Protein AF-A0A2I0N344-F1 (afdb_monomer)

Secondary structure (DSSP, 8-state):
------EETTEE----HHHHHHHHHHHHHHHHTS-------EEEEETTTSHHHHHHHHIIIIIS--EEEEEE--PPPBTTBPPPHHHHHHHHHHHHHTTSSS-EEEEES-TTSHHHHHHHHHHHHHH-SS-EEEEEE----SEEEETTEEEE----BSSS-EEEEEE-TTT-BEEEEEEPPPPHHHHHHHHHHHSSHHHHHHHHHHHHTT-EEEEEEEEEEE----HHHHTTTTTBHHHHHHHHHHHHHHHHHHTTSSEEEEEE------TTGGGSTTHHHHHHHHHHHHHHTT----HHHHHHHHHHHHHH---TT-SEEE--GGGSHHHHHHHHHHHHT--TTSBPPTTT--HHHHHHHHHHTTT-S-SSS-SSS---SSS--

Foldseek 3Di:
DQDDFDDDQLDTQAFDLVLLLVVLVVLLVVLLVFDEDADEAEEEFEACQFFLNVLLQSNQCRNHVYAYEYEHAWAPADPPGFIFSSVSNVVSVVVVSVVGPHHYYYHHDDLLDPVSLVVSLVCLVPGPPAFHQEYEAEDDDQWHDDPNDIQGADFAAADAKDWAWFARLPQLAIAIDIGGADDPSNLVSNLVRQACPSVLVSLVSCVVSVRYDVQREYEYEDACDAPRQCRRDLNGSNVSSLVRNLVSQVVCVVVVSHRYAYEYFEDDQDSNQSPGGPSLVLVQQLVVVCVVVVHDRGSNVLSSVVVCCVPPNPDPRHRYHYSHPCPPPVNNVSSVVLRVVRDHRDRRDVVRGDSVVSVLSNSSSRSPNDPPDDSRDDADSNDRD

Structure (mmCIF, N/CA/C/O backbone):
data_AF-A0A2I0N344-F1
#
_entry.id   AF-A0A2I0N344-F1
#
loop_
_atom_site.group_PDB
_atom_site.id
_atom_site.type_symbol
_atom_site.label_atom_id
_atom_site.label_alt_id
_atom_site.label_comp_id
_atom_site.label_asym_id
_atom_site.label_entity_id
_atom_site.label_seq_id
_atom_site.pdbx_PDB_ins_code
_atom_site.Cartn_x
_atom_site.Cartn_y
_atom_site.Cartn_z
_atom_site.occupancy
_atom_site.B_iso_or_equiv
_atom_site.auth_seq_id
_atom_site.auth_comp_id
_atom_site.auth_asym_id
_atom_site.auth_atom_id
_atom_site.pdbx_PDB_model_num
ATOM 1 N N . MET A 1 1 ? -1.947 -29.898 2.082 1.00 91.12 1 MET A N 1
ATOM 2 C CA . MET A 1 1 ? -1.353 -29.987 0.727 1.00 91.12 1 MET A CA 1
ATOM 3 C C . MET A 1 1 ? 0.014 -29.324 0.740 1.00 91.12 1 MET A C 1
ATOM 5 O O . MET A 1 1 ? 0.191 -28.386 1.502 1.00 91.12 1 MET A O 1
ATOM 9 N N . VAL A 1 2 ? 0.956 -29.777 -0.088 1.00 94.62 2 VAL A N 1
ATOM 10 C CA . VAL A 1 2 ? 2.240 -29.078 -0.274 1.00 94.62 2 VAL A CA 1
ATOM 11 C C . VAL A 1 2 ? 2.014 -27.894 -1.214 1.00 94.62 2 VAL A C 1
ATOM 13 O O . VAL A 1 2 ? 1.456 -28.065 -2.302 1.00 94.62 2 VAL A O 1
ATOM 16 N N . ILE A 1 3 ? 2.395 -26.687 -0.795 1.00 94.81 3 ILE A N 1
ATOM 17 C CA . ILE A 1 3 ? 2.158 -25.451 -1.548 1.00 94.81 3 ILE A CA 1
ATOM 18 C C . ILE A 1 3 ? 3.511 -24.889 -1.992 1.00 94.81 3 ILE A C 1
ATOM 20 O O . ILE A 1 3 ? 4.275 -24.388 -1.179 1.00 94.81 3 ILE A O 1
ATOM 24 N N . LYS A 1 4 ? 3.793 -24.923 -3.299 1.00 93.69 4 LYS A N 1
ATOM 25 C CA . LYS A 1 4 ? 5.022 -24.362 -3.898 1.00 93.69 4 LYS A CA 1
ATOM 26 C C . LYS A 1 4 ? 4.714 -23.092 -4.689 1.00 93.69 4 LYS A C 1
ATOM 28 O O . LYS A 1 4 ? 3.609 -23.002 -5.227 1.00 93.69 4 LYS A O 1
ATOM 33 N N . PRO A 1 5 ? 5.640 -22.126 -4.807 1.00 92.44 5 PRO A N 1
ATOM 34 C CA . PRO A 1 5 ? 5.385 -20.890 -5.540 1.00 92.44 5 PRO A CA 1
ATOM 35 C C . PRO A 1 5 ? 5.011 -21.181 -6.995 1.00 92.44 5 PRO A C 1
ATOM 37 O O . PRO A 1 5 ? 5.713 -21.899 -7.705 1.00 92.44 5 PRO A O 1
ATOM 40 N N . LYS A 1 6 ? 3.897 -20.608 -7.453 1.00 90.38 6 LYS A N 1
ATOM 41 C CA . LYS A 1 6 ? 3.406 -20.741 -8.824 1.00 90.38 6 LYS A CA 1
ATOM 42 C C . LYS A 1 6 ? 3.351 -19.370 -9.476 1.00 90.38 6 LYS A C 1
ATOM 44 O O . LYS A 1 6 ? 2.558 -18.510 -9.090 1.00 90.38 6 LYS A O 1
ATOM 49 N N . ARG A 1 7 ? 4.189 -19.182 -10.493 1.00 83.00 7 ARG A N 1
ATOM 50 C CA . ARG A 1 7 ? 4.342 -17.911 -11.203 1.00 83.00 7 ARG A CA 1
ATOM 51 C C . ARG A 1 7 ? 3.705 -17.937 -12.580 1.00 83.00 7 ARG A C 1
ATOM 53 O O . ARG A 1 7 ? 3.675 -18.962 -13.256 1.00 83.00 7 ARG A O 1
ATOM 60 N N . LYS A 1 8 ? 3.228 -16.773 -13.005 1.00 76.31 8 LYS A N 1
ATOM 61 C CA . LYS A 1 8 ? 2.825 -16.484 -14.378 1.00 76.31 8 LYS A CA 1
ATOM 62 C C . LYS A 1 8 ? 3.302 -15.075 -14.720 1.00 76.31 8 LYS A C 1
ATOM 64 O O . LYS A 1 8 ? 2.640 -14.104 -14.359 1.00 76.31 8 LYS A O 1
ATOM 69 N N . LYS A 1 9 ? 4.436 -14.964 -15.422 1.00 73.44 9 LYS A N 1
ATOM 70 C CA . LYS A 1 9 ? 5.142 -13.683 -15.626 1.00 73.44 9 LYS A CA 1
ATOM 71 C C . LYS A 1 9 ? 5.424 -13.019 -14.262 1.00 73.44 9 LY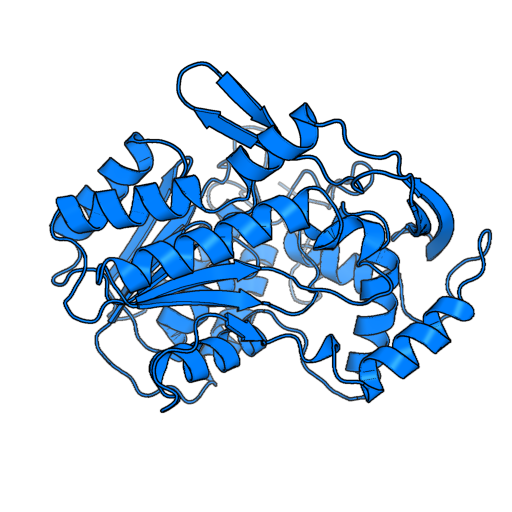S A C 1
ATOM 73 O O . LYS A 1 9 ? 5.821 -13.710 -13.330 1.00 73.44 9 LYS A O 1
ATOM 78 N N . PHE A 1 10 ? 5.121 -11.731 -14.113 1.00 67.88 10 PHE A N 1
ATOM 79 C CA . PHE A 1 10 ? 5.283 -10.947 -12.881 1.00 67.88 10 PHE A CA 1
ATOM 80 C C . PHE A 1 10 ? 4.218 -11.214 -11.796 1.00 67.88 10 PHE A C 1
ATOM 82 O O . PHE A 1 10 ? 4.110 -10.457 -10.838 1.00 67.88 10 PHE A O 1
ATOM 89 N N . LEU A 1 11 ? 3.393 -12.260 -11.935 1.00 78.31 11 LEU A N 1
ATOM 90 C CA . LEU A 1 11 ? 2.335 -12.594 -10.977 1.00 78.31 11 LEU A CA 1
ATOM 91 C C . LEU A 1 11 ? 2.647 -13.908 -10.260 1.00 78.31 11 LEU A C 1
ATOM 93 O O . LEU A 1 11 ? 2.857 -14.936 -10.905 1.00 78.31 11 LEU A O 1
ATOM 97 N N . CYS A 1 12 ? 2.591 -13.898 -8.930 1.00 84.38 12 CYS A N 1
ATOM 98 C CA . CYS A 1 12 ? 2.455 -15.118 -8.140 1.00 84.38 12 CYS A CA 1
ATOM 99 C C . CYS A 1 12 ? 0.961 -15.384 -7.932 1.00 84.38 12 CYS A C 1
ATOM 101 O O . CYS A 1 12 ? 0.229 -14.503 -7.485 1.00 84.38 12 CYS A O 1
ATOM 103 N N . ILE A 1 13 ? 0.491 -16.572 -8.312 1.00 86.94 13 ILE A N 1
ATOM 104 C CA . ILE A 1 13 ? -0.948 -16.895 -8.333 1.00 86.94 13 ILE A CA 1
ATOM 105 C C . ILE A 1 13 ? -1.402 -17.738 -7.139 1.00 86.94 13 ILE A C 1
ATOM 107 O O . ILE A 1 13 ? -2.554 -18.164 -7.090 1.00 86.94 13 ILE A O 1
ATOM 111 N N . ASN A 1 14 ? -0.501 -18.006 -6.200 1.00 92.44 14 ASN A N 1
ATOM 112 C CA . ASN A 1 14 ? -0.774 -18.712 -4.959 1.00 92.44 14 ASN A CA 1
ATOM 113 C C . ASN A 1 14 ? 0.062 -18.128 -3.810 1.00 92.44 14 ASN A C 1
ATOM 115 O O . ASN A 1 14 ? 0.984 -17.346 -4.044 1.00 92.44 14 ASN A O 1
ATOM 119 N N . SER A 1 15 ? -0.284 -18.488 -2.575 1.00 96.25 15 SER A N 1
ATOM 120 C CA . SER A 1 15 ? 0.393 -18.023 -1.365 1.00 96.25 15 SER A CA 1
ATOM 121 C C . SER A 1 15 ? 0.512 -19.134 -0.318 1.00 96.25 15 SER A C 1
ATOM 123 O O . SER A 1 15 ? -0.273 -20.085 -0.332 1.00 96.25 15 SER A O 1
ATOM 125 N N . HIS A 1 16 ? 1.516 -19.033 0.555 1.00 97.50 16 HIS A N 1
ATOM 126 C CA . HIS A 1 16 ? 1.795 -19.990 1.622 1.00 97.50 16 HIS A CA 1
ATOM 127 C C . HIS A 1 16 ? 1.327 -19.447 2.980 1.00 97.50 16 HIS A C 1
ATOM 129 O O . HIS A 1 16 ? 1.876 -18.442 3.447 1.00 97.50 16 HIS A O 1
ATOM 135 N N . PRO A 1 17 ? 0.374 -20.104 3.665 1.00 97.50 17 PRO A N 1
ATOM 136 C CA . PRO A 1 17 ? -0.216 -19.560 4.883 1.00 97.50 17 PRO A CA 1
ATOM 137 C C . PRO A 1 17 ? 0.800 -19.387 6.017 1.00 97.50 17 PRO A C 1
ATOM 139 O O . PRO A 1 17 ? 0.861 -18.312 6.609 1.00 97.50 17 PRO A O 1
ATOM 142 N N . LEU A 1 18 ? 1.644 -20.393 6.281 1.00 97.81 18 LEU A N 1
ATOM 143 C CA . LEU A 1 18 ? 2.640 -20.322 7.362 1.00 97.81 18 LEU A CA 1
ATOM 144 C C . LEU A 1 18 ? 3.686 -19.231 7.114 1.00 97.81 18 LEU A C 1
ATOM 146 O O . LEU A 1 18 ? 4.143 -18.576 8.045 1.00 97.81 18 LEU A O 1
ATOM 150 N N . GLY A 1 19 ? 4.031 -18.981 5.849 1.00 98.12 19 GLY A N 1
ATOM 151 C CA . GLY A 1 19 ? 4.996 -17.939 5.520 1.00 98.12 19 GLY A CA 1
ATOM 152 C C . GLY A 1 19 ? 4.398 -16.540 5.593 1.00 98.12 19 GLY A C 1
ATOM 153 O O . GLY A 1 19 ? 5.064 -15.621 6.061 1.00 98.12 19 GLY A O 1
ATOM 154 N N . CYS A 1 20 ? 3.129 -16.380 5.205 1.00 98.31 20 CYS A N 1
ATOM 155 C CA . CYS A 1 20 ? 2.367 -15.162 5.476 1.00 98.31 20 CYS A CA 1
ATOM 156 C C . CYS A 1 20 ? 2.297 -14.876 6.984 1.00 98.31 20 CYS A C 1
ATOM 158 O O . CYS A 1 20 ? 2.570 -13.752 7.400 1.00 98.31 20 CYS A O 1
ATOM 160 N N . ALA A 1 21 ? 2.015 -15.891 7.807 1.00 98.31 21 ALA A N 1
ATOM 161 C CA . ALA A 1 21 ? 2.004 -15.749 9.261 1.00 98.31 21 ALA A CA 1
ATOM 162 C C . ALA A 1 21 ? 3.374 -15.338 9.820 1.00 98.31 21 ALA A C 1
ATOM 164 O O . ALA A 1 21 ? 3.459 -14.395 10.605 1.00 98.31 21 ALA A O 1
ATOM 165 N N . ALA A 1 22 ? 4.456 -15.965 9.355 1.00 98.25 22 ALA A N 1
ATOM 166 C CA . ALA A 1 22 ? 5.812 -15.614 9.767 1.00 98.25 22 ALA A CA 1
ATOM 167 C C . ALA A 1 22 ? 6.212 -14.179 9.356 1.00 98.25 22 ALA A C 1
ATOM 169 O O . ALA A 1 22 ? 6.869 -13.477 10.124 1.00 98.25 22 ALA A O 1
ATOM 170 N N . ASN A 1 23 ? 5.774 -13.694 8.186 1.00 98.00 23 ASN A N 1
ATOM 171 C CA . ASN A 1 23 ? 5.963 -12.289 7.799 1.00 98.00 23 ASN A CA 1
ATOM 172 C C . ASN A 1 23 ? 5.226 -11.325 8.736 1.00 98.00 23 ASN A C 1
ATOM 174 O O . ASN A 1 23 ? 5.804 -10.334 9.176 1.00 98.00 23 ASN A O 1
ATOM 178 N N . VAL A 1 24 ? 3.962 -11.620 9.056 1.00 98.38 24 VAL A N 1
ATOM 179 C CA . VAL A 1 24 ? 3.171 -10.814 9.997 1.00 98.38 24 VAL A CA 1
ATOM 180 C C . VAL A 1 24 ? 3.846 -10.787 11.368 1.00 98.38 24 VAL A C 1
ATOM 182 O O . VAL A 1 24 ? 3.987 -9.719 11.958 1.00 98.38 24 VAL A O 1
ATOM 185 N N . GLN A 1 25 ? 4.326 -11.933 11.852 1.00 98.25 25 GLN A N 1
ATOM 186 C CA . GLN A 1 25 ? 5.005 -12.032 13.143 1.00 98.25 25 GLN A CA 1
ATOM 187 C C . GLN A 1 25 ? 6.297 -11.204 13.204 1.00 98.25 25 GLN A C 1
ATOM 189 O O . GLN A 1 25 ? 6.611 -10.593 14.230 1.00 98.25 25 GLN A O 1
ATOM 194 N N . GLU A 1 26 ? 7.047 -11.155 12.108 1.00 97.44 26 GLU A N 1
ATOM 195 C CA . GLU A 1 26 ? 8.238 -10.319 11.991 1.00 97.44 26 GLU A CA 1
ATOM 196 C C . GLU A 1 26 ? 7.896 -8.825 12.021 1.00 97.44 26 GLU A C 1
ATOM 198 O O . GLU A 1 26 ? 8.538 -8.067 12.752 1.00 97.44 26 GLU A O 1
ATOM 203 N N . GLU A 1 27 ? 6.859 -8.398 11.294 1.00 97.56 27 GLU A N 1
ATOM 204 C CA . GLU A 1 27 ? 6.380 -7.013 11.341 1.00 97.56 27 GLU A CA 1
ATOM 205 C C . GLU A 1 27 ? 5.877 -6.626 12.740 1.00 97.56 27 GLU A C 1
ATOM 207 O O . GLU A 1 27 ? 6.199 -5.542 13.225 1.00 97.56 27 GLU A O 1
ATOM 212 N N . ILE A 1 28 ? 5.155 -7.521 13.426 1.00 98.06 28 ILE A N 1
ATOM 213 C CA . ILE A 1 28 ? 4.696 -7.315 14.809 1.00 98.06 28 ILE A CA 1
ATOM 214 C C . ILE A 1 28 ? 5.882 -7.163 15.760 1.00 98.06 28 ILE A C 1
ATOM 216 O O . ILE A 1 28 ? 5.888 -6.254 16.589 1.00 98.06 28 ILE A O 1
ATOM 220 N N . THR A 1 29 ? 6.889 -8.033 15.644 1.00 97.12 29 THR A N 1
ATOM 221 C CA . THR A 1 29 ? 8.108 -7.960 16.464 1.00 97.12 29 THR A CA 1
ATOM 222 C C . THR A 1 29 ? 8.787 -6.600 16.307 1.00 97.12 29 THR A C 1
ATOM 224 O O . THR A 1 29 ? 9.133 -5.974 17.307 1.00 97.12 29 THR A O 1
ATOM 227 N N . ARG A 1 30 ? 8.912 -6.104 15.069 1.00 95.56 30 ARG A N 1
ATOM 228 C CA . ARG A 1 30 ? 9.459 -4.765 14.805 1.00 95.56 30 ARG A CA 1
ATOM 229 C C . ARG A 1 30 ? 8.578 -3.663 15.379 1.00 95.56 30 ARG A C 1
ATOM 231 O O . ARG A 1 30 ? 9.093 -2.768 16.035 1.00 95.56 30 ARG A O 1
ATOM 238 N N . ALA A 1 31 ? 7.264 -3.743 15.180 1.00 95.38 31 ALA A N 1
ATOM 239 C CA . ALA A 1 31 ? 6.338 -2.716 15.640 1.00 95.38 31 ALA A CA 1
ATOM 240 C C . ALA A 1 31 ? 6.324 -2.559 17.168 1.00 95.38 31 ALA A C 1
ATOM 242 O O . ALA A 1 31 ? 6.280 -1.435 17.658 1.00 95.38 31 ALA A O 1
ATOM 243 N N . LYS A 1 32 ? 6.429 -3.664 17.918 1.00 94.31 32 LYS A N 1
ATOM 244 C CA . LYS A 1 32 ? 6.515 -3.649 19.391 1.00 94.31 32 LYS A CA 1
ATOM 245 C C . LYS A 1 32 ? 7.783 -2.979 19.926 1.00 94.31 32 LYS A C 1
ATOM 247 O O . LYS A 1 32 ? 7.793 -2.543 21.071 1.00 94.31 32 LYS A O 1
ATOM 252 N N . ALA A 1 33 ? 8.849 -2.926 19.129 1.00 91.69 33 ALA A N 1
ATOM 253 C CA . ALA A 1 33 ? 10.104 -2.289 19.517 1.00 91.69 33 ALA A CA 1
ATOM 254 C C . ALA A 1 33 ? 10.092 -0.760 19.317 1.00 91.69 33 ALA A C 1
ATOM 256 O O . ALA A 1 33 ? 11.047 -0.089 19.706 1.00 91.69 33 ALA A O 1
ATOM 257 N N . LEU A 1 34 ? 9.043 -0.203 18.701 1.00 86.25 34 LEU A N 1
ATOM 258 C CA . LEU A 1 34 ? 8.954 1.223 18.392 1.00 86.25 34 LEU A CA 1
ATOM 259 C C . LEU A 1 34 ? 8.465 2.035 19.605 1.00 86.25 34 LEU A C 1
ATOM 261 O O . LEU A 1 34 ? 7.483 1.650 20.244 1.00 86.25 34 LEU A O 1
ATOM 265 N N . PRO A 1 35 ? 9.085 3.190 19.903 1.00 83.12 35 PRO A N 1
ATOM 266 C CA . PRO A 1 35 ? 8.704 4.021 21.038 1.00 83.12 35 PRO A CA 1
ATOM 267 C C . PRO A 1 35 ? 7.509 4.921 20.689 1.00 83.12 35 PRO A C 1
ATOM 269 O O . PRO A 1 35 ? 7.682 6.076 20.311 1.00 83.12 35 PRO A O 1
ATOM 272 N N . PHE A 1 36 ? 6.283 4.415 20.840 1.00 86.31 36 PHE A N 1
ATOM 273 C CA . PHE A 1 36 ? 5.077 5.243 20.737 1.00 86.31 36 PHE A CA 1
ATOM 274 C C . PHE A 1 36 ? 4.442 5.512 22.102 1.00 86.31 36 PHE A C 1
ATOM 276 O O . PHE A 1 36 ? 4.288 4.582 22.904 1.00 86.31 36 PHE A O 1
ATOM 283 N N . PRO A 1 37 ? 3.988 6.752 22.366 1.00 81.06 37 PRO A N 1
ATOM 284 C CA . PRO A 1 37 ? 3.170 7.010 23.534 1.00 81.06 37 PRO A CA 1
ATOM 285 C C . PRO A 1 37 ? 1.816 6.320 23.350 1.00 81.06 37 PRO A C 1
ATOM 287 O O . PRO A 1 37 ? 1.107 6.537 22.361 1.00 81.06 37 PRO A O 1
ATOM 290 N N . GLN A 1 38 ? 1.474 5.477 24.320 1.00 79.31 38 GLN A N 1
ATOM 291 C CA . GLN A 1 38 ? 0.222 4.733 24.327 1.00 79.31 38 GLN A CA 1
ATOM 292 C C . GLN A 1 38 ? -0.940 5.691 24.575 1.00 79.31 38 GLN A C 1
ATOM 294 O O . GLN A 1 38 ? -0.919 6.480 25.521 1.00 79.31 38 GLN A O 1
ATOM 299 N N . ARG A 1 39 ? -1.970 5.618 23.733 1.00 79.38 39 ARG A N 1
ATOM 300 C CA . ARG A 1 39 ? -3.194 6.406 23.901 1.00 79.38 39 ARG A CA 1
ATOM 301 C C . ARG A 1 39 ? -4.399 5.667 23.329 1.00 79.38 39 ARG A C 1
ATOM 303 O O . ARG A 1 39 ? -4.257 4.966 22.328 1.00 79.38 39 ARG A O 1
ATOM 310 N N . PRO A 1 40 ? -5.590 5.844 23.926 1.00 85.38 40 PRO A N 1
ATOM 311 C CA . PRO A 1 40 ? -6.800 5.211 23.430 1.00 85.38 40 PRO A CA 1
ATOM 312 C C . PRO A 1 40 ? -7.183 5.840 22.087 1.00 85.38 40 PRO A C 1
ATOM 314 O O . PRO A 1 40 ? -7.708 6.954 22.046 1.00 85.38 40 PRO A O 1
ATOM 317 N N . LEU A 1 41 ? -6.902 5.117 21.006 1.00 94.19 41 LEU A N 1
ATOM 318 C CA . LEU A 1 41 ? -7.259 5.480 19.639 1.00 94.19 41 LEU A CA 1
ATOM 319 C C . LEU A 1 41 ? -8.079 4.370 18.994 1.00 94.19 41 LEU A C 1
ATOM 321 O O . LEU A 1 41 ? -7.806 3.190 19.215 1.00 94.19 41 LEU A O 1
ATOM 325 N N . THR A 1 42 ? -9.000 4.752 18.121 1.00 97.62 42 THR A N 1
ATOM 326 C CA . THR A 1 42 ? -9.607 3.861 17.132 1.00 97.62 42 THR A CA 1
ATOM 327 C C . THR A 1 42 ? -9.093 4.229 15.746 1.00 97.62 42 THR A C 1
ATOM 329 O O . THR A 1 42 ? -9.331 5.336 15.255 1.00 97.62 42 THR A O 1
ATOM 332 N N . VAL A 1 43 ? -8.400 3.291 15.097 1.00 98.12 43 VAL A N 1
ATOM 333 C CA . VAL A 1 43 ? -7.860 3.460 13.743 1.00 98.12 43 VAL A CA 1
ATOM 334 C C . VAL A 1 43 ? -8.638 2.589 12.760 1.00 98.12 43 VAL A C 1
ATOM 336 O O . VAL A 1 43 ? -8.695 1.364 12.904 1.00 98.12 43 VAL A O 1
ATOM 339 N N . LEU A 1 44 ? -9.217 3.218 11.738 1.00 98.81 44 LEU A N 1
ATOM 340 C CA . LEU A 1 44 ? -9.842 2.549 10.599 1.00 98.81 44 LEU A CA 1
ATOM 341 C C . LEU A 1 44 ? -8.858 2.525 9.430 1.00 98.81 44 LEU A C 1
ATOM 343 O O . LEU A 1 44 ? -8.385 3.570 8.994 1.00 98.81 44 LEU A O 1
ATOM 347 N N . ILE A 1 45 ? -8.561 1.339 8.906 1.00 98.81 45 ILE A N 1
ATOM 348 C CA . ILE A 1 45 ? -7.632 1.156 7.789 1.00 98.81 45 ILE A CA 1
ATOM 349 C C . ILE A 1 45 ? -8.376 0.553 6.603 1.00 98.81 45 ILE A C 1
ATOM 351 O O . ILE A 1 45 ? -8.879 -0.568 6.684 1.00 98.81 45 ILE A O 1
ATOM 355 N N . LEU A 1 46 ? -8.405 1.274 5.487 1.00 98.81 46 LEU A N 1
ATOM 356 C CA . LEU A 1 46 ? -8.936 0.808 4.210 1.00 98.81 46 LEU A CA 1
ATOM 357 C C . LEU A 1 46 ? -7.780 0.271 3.361 1.00 98.81 46 LEU A C 1
ATOM 359 O O . LEU A 1 46 ? -6.822 0.994 3.099 1.00 98.81 46 LEU A O 1
ATOM 363 N N . GLY A 1 47 ? -7.847 -0.999 2.956 1.00 98.00 47 GLY A N 1
ATOM 364 C CA . GLY A 1 47 ? -6.723 -1.709 2.330 1.00 98.00 47 GLY A CA 1
ATOM 365 C C . GLY A 1 47 ? -5.780 -2.366 3.347 1.00 98.00 47 GLY A C 1
ATOM 366 O O . GLY A 1 47 ? -4.564 -2.310 3.208 1.00 98.00 47 GLY A O 1
ATOM 367 N N . ALA A 1 48 ? -6.326 -2.986 4.395 1.00 98.31 48 ALA A N 1
ATOM 368 C CA . ALA A 1 48 ? -5.569 -3.407 5.581 1.00 98.31 48 ALA A CA 1
ATOM 369 C C . ALA A 1 48 ? -4.845 -4.773 5.498 1.00 98.31 48 ALA A C 1
ATOM 371 O O . ALA A 1 48 ? -4.354 -5.254 6.519 1.00 98.31 48 ALA A O 1
ATOM 372 N N . SER A 1 49 ? -4.817 -5.443 4.341 1.00 97.69 49 SER A N 1
ATOM 373 C CA . SER A 1 49 ? -4.382 -6.852 4.236 1.00 97.69 49 SER A CA 1
ATOM 374 C C . SER A 1 49 ? -2.954 -7.072 3.726 1.00 97.69 49 SER A C 1
ATOM 376 O O . SER A 1 49 ? -2.437 -8.188 3.799 1.00 97.69 49 SER A O 1
ATOM 378 N N . SER A 1 50 ? -2.305 -6.053 3.165 1.00 96.00 50 SER A N 1
ATOM 379 C CA . SER A 1 50 ? -0.945 -6.175 2.621 1.00 96.00 50 SER A CA 1
ATOM 380 C C . SER A 1 50 ? -0.232 -4.829 2.514 1.00 96.00 50 SER A C 1
ATOM 382 O O . SER A 1 50 ? -0.883 -3.784 2.533 1.00 96.00 50 SER A O 1
ATOM 384 N N . GLY A 1 51 ? 1.092 -4.867 2.326 1.00 95.00 51 GLY A N 1
ATOM 385 C CA . GLY A 1 51 ? 1.917 -3.683 2.080 1.00 95.00 51 GLY A CA 1
ATOM 386 C C . GLY A 1 51 ? 1.729 -2.623 3.161 1.00 95.00 51 GLY A C 1
ATOM 387 O O . GLY A 1 51 ? 1.518 -2.954 4.327 1.00 95.00 51 GLY A O 1
ATOM 388 N N . TYR A 1 52 ? 1.719 -1.351 2.755 1.00 96.69 52 TYR A N 1
ATOM 389 C CA . TYR A 1 52 ? 1.581 -0.253 3.704 1.00 96.69 52 TYR A CA 1
ATOM 390 C C . TYR A 1 52 ? 0.341 -0.356 4.583 1.00 96.69 52 TYR A C 1
ATOM 392 O O . TYR A 1 52 ? 0.475 -0.138 5.772 1.00 96.69 52 TYR A O 1
ATOM 400 N N . GLY A 1 53 ? -0.829 -0.752 4.068 1.00 97.75 53 GLY A N 1
ATOM 401 C CA . GLY A 1 53 ? -2.037 -0.826 4.899 1.00 97.75 53 GLY A CA 1
ATOM 402 C C . GLY A 1 53 ? -1.975 -1.901 5.991 1.00 97.75 53 GLY A C 1
ATOM 403 O O . GLY A 1 53 ? -2.452 -1.673 7.104 1.00 97.75 53 GLY A O 1
ATOM 404 N N . LEU A 1 54 ? -1.339 -3.046 5.717 1.00 98.31 54 LEU A N 1
ATOM 405 C CA . LEU A 1 54 ? -1.072 -4.055 6.749 1.00 98.31 54 LEU A CA 1
ATOM 406 C C . LEU A 1 54 ? -0.112 -3.511 7.807 1.00 98.31 54 LEU A C 1
ATOM 408 O O . LEU A 1 54 ? -0.419 -3.581 8.997 1.00 98.31 54 LEU A O 1
ATOM 412 N N . SER A 1 55 ? 1.003 -2.915 7.382 1.00 97.88 55 SER A N 1
ATOM 413 C CA . SER A 1 55 ? 1.980 -2.343 8.308 1.00 97.88 55 SER A CA 1
ATOM 414 C C . SER A 1 55 ? 1.395 -1.182 9.117 1.00 97.88 55 SER A C 1
ATOM 416 O O . SER A 1 55 ? 1.671 -1.092 10.308 1.00 97.88 55 SER A O 1
ATOM 418 N N . SER A 1 56 ? 0.520 -0.346 8.537 1.00 98.25 56 SER A N 1
ATOM 419 C CA . SER A 1 56 ? -0.252 0.677 9.262 1.00 98.25 56 SER A CA 1
ATOM 420 C C . SER A 1 56 ? -1.036 0.052 10.396 1.00 98.25 56 SER A C 1
ATOM 422 O O . SER A 1 56 ? -0.958 0.512 11.529 1.00 98.25 56 SER A O 1
ATOM 424 N N . ARG A 1 57 ? -1.757 -1.033 10.106 1.00 98.38 57 ARG A N 1
ATOM 425 C CA . ARG A 1 57 ? -2.569 -1.718 11.102 1.00 98.38 57 ARG A CA 1
ATOM 426 C C . ARG A 1 57 ? -1.724 -2.368 12.197 1.00 98.38 57 ARG A C 1
ATOM 428 O O . ARG A 1 57 ? -2.095 -2.281 13.366 1.00 98.38 57 ARG A O 1
ATOM 435 N N . ILE A 1 58 ? -0.604 -2.991 11.832 1.00 98.44 58 ILE A N 1
ATOM 436 C CA . ILE A 1 58 ? 0.334 -3.603 12.780 1.00 98.44 58 ILE A CA 1
ATOM 437 C C . ILE A 1 58 ? 0.953 -2.535 13.689 1.00 98.44 58 ILE A C 1
ATOM 439 O O . ILE A 1 58 ? 0.927 -2.696 14.907 1.00 98.44 58 ILE A O 1
ATOM 443 N N . VAL A 1 59 ? 1.442 -1.424 13.133 1.00 97.38 59 VAL A N 1
ATOM 444 C CA . VAL A 1 59 ? 2.004 -0.311 13.915 1.00 97.38 59 VAL A CA 1
ATOM 445 C C . VAL A 1 59 ? 0.946 0.317 14.821 1.00 97.38 59 VAL A C 1
ATOM 447 O O . VAL A 1 59 ? 1.215 0.534 16.000 1.00 97.38 59 VAL A O 1
ATOM 450 N N . SER A 1 60 ? -0.274 0.543 14.325 1.00 96.56 60 SER A N 1
ATOM 451 C CA . SER A 1 60 ? -1.366 1.068 15.149 1.00 96.56 60 SER A CA 1
ATOM 452 C C . SER A 1 60 ? -1.701 0.144 16.322 1.00 96.56 60 SER A C 1
ATOM 454 O O . SER A 1 60 ? -1.807 0.621 17.446 1.00 96.56 60 SER A O 1
ATOM 456 N N . ALA A 1 61 ? -1.831 -1.166 16.100 1.00 96.75 61 ALA A N 1
ATOM 457 C CA . ALA A 1 61 ? -2.214 -2.097 17.162 1.00 96.75 61 ALA A CA 1
ATOM 458 C C . ALA A 1 61 ? -1.069 -2.409 18.140 1.00 96.75 61 ALA A C 1
ATOM 460 O O . ALA A 1 61 ? -1.260 -2.355 19.350 1.00 96.75 61 ALA A O 1
ATOM 461 N N . PHE A 1 62 ? 0.119 -2.742 17.629 1.00 96.44 62 PHE A N 1
ATOM 462 C CA . PHE A 1 62 ? 1.219 -3.273 18.442 1.00 96.44 62 PHE A CA 1
ATOM 463 C C . PHE A 1 62 ? 2.281 -2.241 18.814 1.00 96.44 62 PHE A C 1
ATOM 465 O O . PHE A 1 62 ? 2.967 -2.438 19.811 1.00 96.44 62 PHE A O 1
ATOM 472 N N . GLY A 1 63 ? 2.421 -1.170 18.032 1.00 94.25 63 GLY A N 1
ATOM 473 C CA . GLY A 1 63 ? 3.272 -0.036 18.389 1.00 94.25 63 GLY A CA 1
ATOM 474 C C . GLY A 1 63 ? 2.519 0.962 19.266 1.00 94.25 63 GLY A C 1
ATOM 475 O O . GLY A 1 63 ? 2.971 1.307 20.351 1.00 94.25 63 GLY A O 1
ATOM 476 N N . MET A 1 64 ? 1.339 1.402 18.821 1.00 93.50 64 MET A N 1
ATOM 477 C CA . MET A 1 64 ? 0.597 2.501 19.460 1.00 93.50 64 MET A CA 1
ATOM 478 C C . MET A 1 64 ? -0.484 2.057 20.460 1.00 93.50 64 MET A C 1
ATOM 480 O O . MET A 1 64 ? -1.063 2.914 21.129 1.00 93.50 64 MET A O 1
ATOM 484 N N . GLY A 1 65 ? -0.795 0.756 20.529 1.00 93.94 65 GLY A N 1
ATOM 485 C CA . GLY A 1 65 ? -1.838 0.214 21.409 1.00 93.94 65 GLY A CA 1
ATOM 486 C C . GLY A 1 65 ? -3.267 0.599 21.012 1.00 93.94 65 GLY A C 1
ATOM 487 O O . GLY A 1 65 ? -4.158 0.617 21.858 1.00 93.94 65 GLY A O 1
ATOM 488 N N . ALA A 1 66 ? -3.498 0.952 19.745 1.00 95.31 66 ALA A N 1
ATOM 489 C CA . ALA A 1 66 ? -4.796 1.402 19.256 1.00 95.31 66 ALA A CA 1
ATOM 490 C C . ALA A 1 66 ? -5.756 0.238 18.968 1.00 95.31 66 ALA A C 1
ATOM 492 O O . ALA A 1 66 ? -5.350 -0.818 18.481 1.00 95.31 66 ALA A O 1
ATOM 493 N N . ASN A 1 67 ? -7.055 0.479 19.144 1.00 97.75 67 ASN A N 1
ATOM 494 C CA . ASN A 1 67 ? -8.108 -0.361 18.579 1.00 97.75 67 ASN A CA 1
ATOM 495 C C . ASN A 1 67 ? -8.067 -0.250 17.049 1.00 97.75 67 ASN A C 1
ATOM 497 O O . ASN A 1 67 ? -7.853 0.840 16.510 1.00 97.75 67 ASN A O 1
ATOM 501 N N . THR A 1 68 ? -8.282 -1.354 16.329 1.00 98.50 68 THR A N 1
ATOM 502 C CA . THR A 1 68 ? -8.175 -1.342 14.858 1.00 98.50 68 THR A CA 1
ATOM 503 C C . THR A 1 68 ? -9.339 -2.025 14.158 1.00 98.50 68 THR A C 1
ATOM 505 O O . THR A 1 68 ? -9.682 -3.171 14.448 1.00 98.50 68 THR A O 1
ATOM 508 N N . LEU A 1 69 ? -9.897 -1.347 13.157 1.00 98.75 69 LEU A N 1
ATOM 509 C CA . LEU A 1 69 ? -10.826 -1.926 12.194 1.00 98.75 69 LEU A CA 1
ATOM 510 C C . LEU A 1 69 ? -10.171 -1.914 10.815 1.00 98.75 69 LEU A C 1
ATOM 512 O O . LEU A 1 69 ? -9.854 -0.856 10.281 1.00 98.75 69 LEU A O 1
ATOM 516 N N . GLY A 1 70 ? -9.935 -3.093 10.244 1.00 98.75 70 GLY A N 1
ATOM 517 C CA . GLY A 1 70 ? -9.378 -3.210 8.897 1.00 98.75 70 GLY A CA 1
ATOM 518 C C . GLY A 1 70 ? -10.432 -3.610 7.874 1.00 98.75 70 GLY A C 1
ATOM 519 O O . GLY A 1 70 ? -11.065 -4.653 8.031 1.00 98.75 70 GLY A O 1
ATOM 520 N N . VAL A 1 71 ? -10.559 -2.832 6.803 1.00 98.81 71 VAL A N 1
ATOM 521 C CA . VAL A 1 71 ? -11.319 -3.187 5.599 1.00 98.81 71 VAL A CA 1
ATOM 522 C C . VAL A 1 71 ? -10.341 -3.663 4.536 1.00 98.81 71 VAL A C 1
ATOM 524 O O . VAL A 1 71 ? -9.319 -3.023 4.277 1.00 98.81 71 VAL A O 1
ATOM 527 N N . TYR A 1 72 ? -10.625 -4.802 3.926 1.00 98.00 72 TYR A N 1
ATOM 528 C CA . TYR A 1 72 ? -9.787 -5.390 2.890 1.00 98.00 72 TYR A CA 1
ATOM 529 C C . TYR A 1 72 ? -10.628 -6.235 1.941 1.00 98.00 72 TYR A C 1
ATOM 531 O O . TYR A 1 72 ? -11.772 -6.557 2.241 1.00 98.00 72 TYR A O 1
ATOM 539 N N . TYR A 1 73 ? -10.046 -6.608 0.806 1.00 96.62 73 TYR A N 1
ATOM 540 C CA . TYR A 1 73 ? -10.659 -7.540 -0.127 1.00 96.62 73 TYR A CA 1
ATOM 541 C C . TYR A 1 73 ? -9.631 -8.593 -0.530 1.00 96.62 73 TYR A C 1
ATOM 543 O O . TYR A 1 73 ? -8.681 -8.301 -1.256 1.00 96.62 73 TYR A O 1
ATOM 551 N N . ALA A 1 74 ? -9.802 -9.812 -0.028 1.00 95.50 74 ALA A N 1
ATOM 552 C CA . ALA A 1 74 ? -8.954 -10.951 -0.358 1.00 95.50 74 ALA A CA 1
ATOM 553 C C . ALA A 1 74 ? -9.799 -12.223 -0.442 1.00 95.50 74 ALA A C 1
ATOM 555 O O . ALA A 1 74 ? -10.690 -12.447 0.383 1.00 95.50 74 ALA A O 1
ATOM 556 N N . ARG A 1 75 ? -9.531 -13.064 -1.443 1.00 95.56 75 ARG A N 1
ATOM 557 C CA . ARG A 1 75 ? -10.293 -14.297 -1.646 1.00 95.56 75 ARG A CA 1
ATOM 558 C C . ARG A 1 75 ? -9.878 -15.353 -0.617 1.00 95.56 75 ARG A C 1
ATOM 560 O O . ARG A 1 75 ? -8.674 -15.597 -0.482 1.00 95.56 75 ARG A O 1
ATOM 567 N N . PRO A 1 76 ? -10.844 -15.976 0.084 1.00 95.38 76 PRO A N 1
ATOM 568 C CA . PRO A 1 76 ? -10.580 -17.115 0.954 1.00 95.38 76 PRO A CA 1
ATOM 569 C C . PRO A 1 76 ? -10.145 -18.343 0.135 1.00 95.38 76 PRO A C 1
ATOM 571 O O . PRO A 1 76 ? -10.279 -18.353 -1.091 1.00 95.38 76 PRO A O 1
ATOM 574 N N . PRO A 1 77 ? -9.626 -19.390 0.794 1.00 93.50 77 PRO A N 1
ATOM 575 C CA . PRO A 1 77 ? -9.327 -20.650 0.127 1.00 93.50 77 PRO A CA 1
ATOM 576 C C . PRO A 1 77 ? -10.617 -21.342 -0.353 1.00 93.50 77 PRO A C 1
ATOM 578 O O . PRO A 1 77 ? -11.623 -21.376 0.354 1.00 93.50 77 PRO A O 1
ATOM 581 N N . GLU A 1 78 ? -10.559 -21.956 -1.532 1.00 89.62 78 GLU A N 1
ATOM 582 C CA . GLU A 1 78 ? -11.609 -22.797 -2.129 1.00 89.62 78 GLU A CA 1
ATOM 583 C C . GLU A 1 78 ? -11.061 -24.228 -2.321 1.00 89.62 78 GLU A C 1
ATOM 585 O O . GLU A 1 78 ? -9.867 -24.452 -2.143 1.00 89.62 78 GLU A O 1
ATOM 590 N N . ASP A 1 79 ? -11.895 -25.219 -2.665 1.00 80.00 79 ASP A N 1
ATOM 591 C CA . ASP A 1 79 ? -11.531 -26.660 -2.714 1.00 80.00 79 ASP A CA 1
ATOM 592 C C . ASP A 1 79 ? -10.122 -26.971 -3.243 1.00 80.00 79 ASP A C 1
ATOM 594 O O . ASP A 1 79 ? -9.354 -27.665 -2.582 1.00 80.00 79 ASP A O 1
ATOM 598 N N . GLN A 1 80 ? -9.759 -26.436 -4.410 1.00 79.19 80 GLN A N 1
ATOM 599 C CA . GLN A 1 80 ? -8.455 -26.682 -5.040 1.00 79.19 80 GLN A CA 1
ATOM 600 C C . GLN A 1 80 ? -7.576 -25.427 -5.129 1.00 79.19 80 GLN A C 1
ATOM 602 O O . GLN A 1 80 ? -6.597 -25.402 -5.881 1.00 79.19 80 GLN A O 1
ATOM 607 N N . ARG A 1 81 ? -7.931 -24.349 -4.421 1.00 87.00 81 ARG A N 1
ATOM 608 C CA . ARG A 1 81 ? -7.242 -23.057 -4.520 1.00 87.00 81 ARG A CA 1
ATOM 609 C C . ARG A 1 81 ? -6.917 -22.514 -3.143 1.00 87.00 81 ARG A C 1
ATOM 611 O O . ARG A 1 81 ? -7.792 -22.338 -2.304 1.00 87.00 81 ARG A O 1
ATOM 618 N N . VAL A 1 82 ? -5.644 -22.199 -2.946 1.00 94.00 82 VAL A N 1
ATOM 619 C CA . VAL A 1 82 ? -5.197 -21.460 -1.765 1.00 94.00 82 VAL A CA 1
ATOM 620 C C . VAL A 1 82 ? -5.717 -20.023 -1.819 1.00 94.00 82 VAL A C 1
ATOM 622 O O . VAL A 1 82 ? -6.037 -19.512 -2.895 1.00 94.00 82 VAL A O 1
ATOM 625 N N . ALA A 1 83 ? -5.783 -19.382 -0.659 1.00 95.56 83 ALA A N 1
ATOM 626 C CA . ALA A 1 83 ? -6.252 -18.011 -0.535 1.00 95.56 83 ALA A CA 1
ATOM 627 C C . ALA A 1 83 ? -5.279 -16.997 -1.164 1.00 95.56 83 ALA A C 1
ATOM 629 O O . ALA A 1 83 ? -4.111 -17.295 -1.451 1.00 95.56 83 ALA A O 1
ATOM 630 N N . AS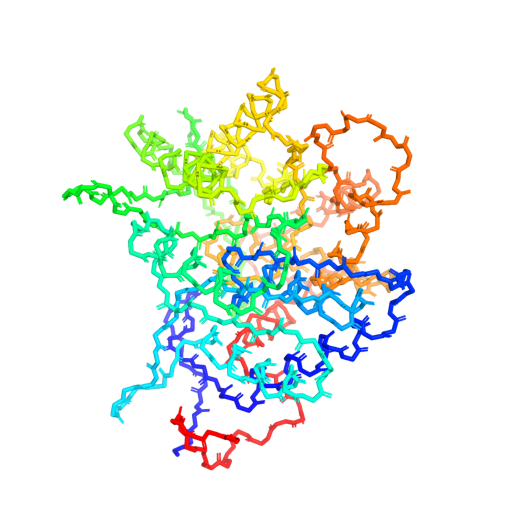P A 1 84 ? -5.748 -15.761 -1.320 1.00 95.94 84 ASP A N 1
ATOM 631 C CA . ASP A 1 84 ? -4.857 -14.631 -1.577 1.00 95.94 84 ASP A CA 1
ATOM 632 C C . ASP A 1 84 ? -3.963 -14.377 -0.347 1.00 95.94 84 ASP A C 1
ATOM 634 O O . ASP A 1 84 ? -4.394 -14.551 0.793 1.00 95.94 84 ASP A O 1
ATOM 638 N N . ALA A 1 85 ? -2.734 -13.889 -0.548 1.00 96.69 85 ALA A N 1
ATOM 639 C CA . ALA A 1 85 ? -1.806 -13.625 0.561 1.00 96.69 85 ALA A CA 1
ATOM 640 C C . ALA A 1 85 ? -2.409 -12.687 1.625 1.00 96.69 85 ALA A C 1
ATOM 642 O O . ALA A 1 85 ? -2.230 -12.895 2.822 1.00 96.69 85 ALA A O 1
ATOM 643 N N . GLY A 1 86 ? -3.195 -11.693 1.193 1.00 97.12 86 GLY A N 1
ATOM 644 C CA . GLY A 1 86 ? -3.888 -10.772 2.093 1.00 97.12 86 GLY A CA 1
ATOM 645 C C . GLY A 1 86 ? -4.894 -11.449 3.032 1.00 97.12 86 GLY A C 1
ATOM 646 O O . GLY A 1 86 ? -5.081 -10.981 4.155 1.00 97.12 86 GLY A O 1
ATOM 647 N N . TRP A 1 87 ? -5.500 -12.567 2.621 1.00 97.75 87 TRP A N 1
ATOM 648 C CA . TRP A 1 87 ? -6.373 -13.362 3.485 1.00 97.75 87 TRP A CA 1
ATOM 649 C C . TRP A 1 87 ? -5.563 -14.007 4.611 1.00 97.75 87 TRP A C 1
ATOM 651 O O . TRP A 1 87 ? -5.892 -13.827 5.782 1.00 97.75 87 TRP A O 1
ATOM 661 N N . TYR A 1 88 ? -4.456 -14.680 4.278 1.00 98.44 88 TYR A N 1
ATOM 662 C CA . TYR A 1 88 ? -3.596 -15.322 5.278 1.00 98.44 88 TYR A CA 1
ATOM 663 C C . TYR A 1 88 ? -2.899 -14.323 6.199 1.00 98.44 88 TYR A C 1
ATOM 665 O O . TYR A 1 88 ? -2.856 -14.555 7.404 1.00 98.44 88 TYR A O 1
ATOM 673 N N . ASN A 1 89 ? -2.431 -13.189 5.668 1.00 98.56 89 ASN A N 1
ATOM 674 C CA . ASN A 1 89 ? -1.898 -12.099 6.484 1.00 98.56 89 ASN A CA 1
ATOM 675 C C . ASN A 1 89 ? -2.939 -11.631 7.510 1.00 98.56 89 ASN A C 1
ATOM 677 O O . ASN A 1 89 ? -2.630 -11.454 8.685 1.00 98.56 89 ASN A O 1
ATOM 681 N N . THR A 1 90 ? -4.189 -11.458 7.071 1.00 98.31 90 THR A N 1
ATOM 682 C CA . THR A 1 90 ? -5.266 -10.992 7.945 1.00 98.31 90 THR A CA 1
ATOM 683 C C . THR A 1 90 ? -5.656 -12.039 8.986 1.00 98.31 90 THR A C 1
ATOM 685 O O . THR A 1 90 ? -5.907 -11.676 10.133 1.00 98.31 90 THR A O 1
ATOM 688 N N . LEU A 1 91 ? -5.676 -13.321 8.612 1.00 97.88 91 LEU A N 1
ATOM 689 C CA . LEU A 1 91 ? -5.952 -14.430 9.525 1.00 97.88 91 LEU A CA 1
ATOM 690 C C . LEU A 1 91 ? -4.872 -14.544 10.611 1.00 97.88 91 LEU A C 1
ATOM 692 O O . LEU A 1 91 ? -5.207 -14.603 11.792 1.00 97.88 91 LEU A O 1
ATOM 696 N N . ALA A 1 92 ? -3.594 -14.507 10.223 1.00 98.50 92 ALA A N 1
ATOM 697 C CA . ALA A 1 92 ? -2.469 -14.541 11.157 1.00 98.50 92 ALA A CA 1
ATOM 698 C C . ALA A 1 92 ? -2.474 -13.321 12.087 1.00 98.50 92 ALA A C 1
ATOM 700 O O . ALA A 1 92 ? -2.365 -13.450 13.305 1.00 98.50 92 ALA A O 1
ATOM 701 N N . LEU A 1 93 ? -2.699 -12.127 11.528 1.00 98.62 93 LEU A N 1
ATOM 702 C CA . LEU A 1 93 ? -2.824 -10.907 12.317 1.00 98.62 93 LEU A CA 1
ATOM 703 C C . LEU A 1 93 ? -3.983 -11.006 13.321 1.00 98.62 93 LEU A C 1
ATOM 705 O O . LEU A 1 93 ? -3.819 -10.627 14.475 1.00 98.62 93 LEU A O 1
ATOM 709 N N . ALA A 1 94 ? -5.139 -11.542 12.919 1.00 98.00 94 ALA A N 1
ATOM 710 C CA . ALA A 1 94 ? -6.284 -11.714 13.811 1.00 98.00 94 ALA A CA 1
ATOM 711 C C . ALA A 1 94 ? -5.968 -12.628 15.009 1.00 98.00 94 ALA A C 1
ATOM 713 O O . ALA A 1 94 ? -6.468 -12.382 16.105 1.00 98.00 94 ALA A O 1
ATOM 714 N N . GLN A 1 95 ? -5.138 -13.663 14.834 1.00 97.62 95 GLN A N 1
ATOM 715 C CA . GLN A 1 95 ? -4.701 -14.517 15.944 1.00 97.62 95 GLN A CA 1
ATOM 716 C C . GLN A 1 95 ? -3.826 -13.766 16.945 1.00 97.62 95 GLN A C 1
ATOM 718 O O . GLN A 1 95 ? -4.027 -13.906 18.151 1.00 97.62 95 GLN A O 1
ATOM 723 N N . GLU A 1 96 ? -2.898 -12.939 16.467 1.00 98.31 96 GLU A N 1
ATOM 724 C CA . GLU A 1 96 ? -2.052 -12.131 17.347 1.00 98.31 96 GLU A CA 1
ATOM 725 C C . GLU A 1 96 ? -2.839 -11.007 18.033 1.00 98.31 96 GLU A C 1
ATOM 727 O O . GLU A 1 96 ? -2.622 -10.732 19.211 1.00 98.31 96 GLU A O 1
ATOM 732 N N . LEU A 1 97 ? -3.802 -10.392 17.338 1.00 98.12 97 LEU A N 1
ATOM 733 C CA . LEU A 1 97 ? -4.663 -9.350 17.905 1.00 98.12 97 LEU A CA 1
ATOM 734 C C . LEU A 1 97 ? -5.569 -9.882 19.025 1.00 98.12 97 LEU A C 1
ATOM 736 O O . LEU A 1 97 ? -5.813 -9.166 19.985 1.00 98.12 97 LEU A O 1
ATOM 740 N N . LYS A 1 98 ? -6.010 -11.148 18.977 1.00 97.19 98 LYS A N 1
ATOM 741 C CA . LYS A 1 98 ? -6.769 -11.777 20.082 1.00 97.19 98 LYS A CA 1
ATOM 742 C C . LYS A 1 98 ? -5.982 -11.878 21.393 1.00 97.19 98 LYS A C 1
ATOM 744 O O . LYS A 1 98 ? -6.582 -12.110 22.438 1.00 97.19 98 LYS A O 1
ATOM 749 N N . LYS A 1 99 ? -4.653 -11.757 21.340 1.00 97.00 99 LYS A N 1
ATOM 750 C CA . LYS A 1 99 ? -3.771 -11.797 22.515 1.00 97.00 99 LYS A CA 1
ATOM 751 C C . LYS A 1 99 ? -3.584 -10.415 23.150 1.00 97.00 99 LYS A C 1
ATOM 753 O O . LYS A 1 99 ? -2.920 -10.315 24.178 1.00 97.00 99 LYS A O 1
ATOM 758 N N . THR A 1 100 ? -4.108 -9.353 22.535 1.00 95.56 100 THR A N 1
ATOM 759 C CA . THR A 1 100 ? -4.082 -7.995 23.089 1.00 95.56 100 THR A CA 1
ATOM 760 C C . THR A 1 100 ? -5.373 -7.720 23.867 1.00 95.56 100 THR A C 1
ATOM 762 O O . THR A 1 100 ? -6.357 -8.450 23.756 1.00 95.56 100 THR A O 1
ATOM 765 N N . SER A 1 101 ? -5.384 -6.653 24.665 1.00 93.00 101 SER A N 1
ATOM 766 C CA . SER A 1 101 ? -6.594 -6.147 25.329 1.00 93.00 101 SER A CA 1
ATOM 767 C C . SER A 1 101 ? -7.424 -5.200 24.448 1.00 93.00 101 SER A C 1
ATOM 769 O O . SER A 1 101 ? -8.438 -4.677 24.909 1.00 93.00 101 SER A O 1
ATOM 771 N N . GLY A 1 102 ? -6.980 -4.934 23.215 1.00 94.88 102 GLY A N 1
ATOM 772 C CA . GLY A 1 102 ? -7.614 -3.991 22.299 1.00 94.88 102 GLY A CA 1
ATOM 773 C C . GLY A 1 102 ? -8.814 -4.583 21.562 1.00 94.88 102 GLY A C 1
ATOM 774 O O . GLY A 1 102 ? -8.982 -5.795 21.440 1.00 94.88 102 GLY A O 1
ATOM 775 N N . ILE A 1 103 ? -9.654 -3.700 21.029 1.00 97.56 103 ILE A N 1
ATOM 776 C CA . ILE A 1 103 ? -10.803 -4.057 20.199 1.00 97.56 103 ILE A CA 1
ATOM 777 C C . ILE A 1 103 ? -10.353 -4.081 18.741 1.00 97.56 103 ILE A C 1
ATOM 779 O O . ILE A 1 103 ? -9.902 -3.073 18.184 1.00 97.56 103 ILE A O 1
ATOM 783 N N . HIS A 1 104 ? -10.483 -5.247 18.111 1.00 98.12 104 HIS A N 1
ATOM 784 C CA . HIS A 1 104 ? -9.965 -5.483 16.772 1.00 98.12 104 HIS A CA 1
ATOM 785 C C . HIS A 1 104 ? -10.970 -6.222 15.893 1.00 98.12 104 HIS A C 1
ATOM 787 O O . HIS A 1 104 ? -11.388 -7.333 16.206 1.00 98.12 104 HIS A O 1
ATOM 793 N N . HIS A 1 105 ? -11.321 -5.623 14.754 1.00 98.44 105 HIS A N 1
ATOM 794 C CA . HIS A 1 105 ? -12.303 -6.177 13.822 1.00 98.44 105 HIS A CA 1
ATOM 795 C C . HIS A 1 105 ? -11.834 -6.109 12.368 1.00 98.44 105 HIS A C 1
ATOM 797 O O . HIS A 1 105 ? -10.909 -5.381 12.004 1.00 98.44 105 HIS A O 1
ATOM 803 N N . HIS A 1 106 ? -12.452 -6.924 11.520 1.00 97.88 106 HIS A N 1
ATOM 804 C CA . HIS A 1 106 ? -12.065 -7.116 10.128 1.00 97.88 106 HIS A CA 1
ATOM 805 C C . HIS A 1 106 ? -13.320 -7.150 9.257 1.00 97.88 106 HIS A C 1
ATOM 807 O O . HIS A 1 106 ? -14.270 -7.845 9.601 1.00 97.88 106 HIS A O 1
ATOM 813 N N . VAL A 1 107 ? -13.299 -6.457 8.121 1.00 98.50 107 VAL A N 1
ATOM 814 C CA . VAL A 1 107 ? -14.361 -6.496 7.106 1.00 98.50 107 VAL A CA 1
ATOM 815 C C . VAL A 1 107 ? -13.727 -6.907 5.780 1.00 98.50 107 VAL A C 1
ATOM 817 O O . VAL A 1 107 ? -12.906 -6.169 5.235 1.00 98.50 107 VAL A O 1
ATOM 820 N N . ASN A 1 108 ? -14.079 -8.096 5.278 1.00 98.12 108 ASN A N 1
ATOM 821 C CA . ASN A 1 108 ? -13.621 -8.578 3.971 1.00 98.12 108 ASN A CA 1
ATOM 822 C C . ASN A 1 108 ? -14.653 -8.231 2.888 1.00 98.12 108 ASN A C 1
ATOM 824 O O . ASN A 1 108 ? -15.542 -9.027 2.580 1.00 98.12 108 ASN A O 1
ATOM 828 N N . ARG A 1 109 ? -14.569 -7.019 2.342 1.00 97.50 109 ARG A N 1
ATOM 829 C CA . ARG A 1 109 ? -15.489 -6.481 1.334 1.00 97.50 109 ARG A CA 1
ATOM 830 C C . ARG A 1 109 ? -14.741 -5.547 0.393 1.00 97.50 109 ARG A C 1
ATOM 832 O O . ARG A 1 109 ? -13.752 -4.925 0.769 1.00 97.50 109 ARG A O 1
ATOM 839 N N . ASP A 1 110 ? -15.262 -5.401 -0.821 1.00 96.50 110 ASP A N 1
ATOM 840 C CA . ASP A 1 110 ? -14.806 -4.352 -1.732 1.00 96.50 110 ASP A CA 1
ATOM 841 C C . ASP A 1 110 ? -15.083 -2.975 -1.109 1.00 96.50 110 ASP A C 1
ATOM 843 O O . ASP A 1 110 ? -16.243 -2.578 -0.973 1.00 96.50 110 ASP A O 1
ATOM 847 N N . ALA A 1 111 ? -14.026 -2.258 -0.725 1.00 97.31 111 ALA A N 1
ATOM 848 C CA . ALA A 1 111 ? -14.115 -0.979 -0.027 1.00 97.31 111 ALA A CA 1
ATOM 849 C C . ALA A 1 111 ? -14.820 0.118 -0.849 1.00 97.31 111 ALA A C 1
ATOM 851 O O . ALA A 1 111 ? -15.377 1.052 -0.269 1.00 97.31 111 ALA A O 1
ATOM 852 N N . PHE A 1 112 ? -14.879 -0.025 -2.178 1.00 97.88 112 PHE A N 1
ATOM 853 C CA . PHE A 1 112 ? -15.642 0.885 -3.032 1.00 97.88 112 PHE A CA 1
ATOM 854 C C . PHE A 1 112 ? -17.159 0.734 -2.854 1.00 97.88 112 PHE A C 1
ATOM 856 O O . PHE A 1 112 ? -17.918 1.661 -3.133 1.00 97.88 112 PHE A O 1
ATOM 863 N N . SER A 1 113 ? -17.622 -0.424 -2.378 1.00 97.19 113 SER A N 1
ATOM 864 C CA . SER A 1 113 ? -19.047 -0.729 -2.272 1.00 97.19 113 SER A CA 1
ATOM 865 C C . SER A 1 113 ? -19.725 -0.020 -1.096 1.00 97.19 113 SER A C 1
ATOM 867 O O . SER A 1 113 ? -19.156 0.135 -0.012 1.00 97.19 113 SER A O 1
ATOM 869 N N . LEU A 1 114 ? -21.001 0.335 -1.277 1.00 96.94 114 LEU A N 1
ATOM 870 C CA . LEU A 1 114 ? -21.845 0.817 -0.179 1.00 96.94 114 LEU A CA 1
ATOM 871 C C . LEU A 1 114 ? -21.988 -0.241 0.927 1.00 96.94 114 LEU A C 1
ATOM 873 O O . LEU A 1 114 ? -21.998 0.102 2.105 1.00 96.94 114 LEU A O 1
ATOM 877 N N . ALA A 1 115 ? -22.030 -1.525 0.558 1.00 97.25 115 ALA A N 1
ATOM 878 C CA . ALA A 1 115 ? -22.101 -2.629 1.511 1.00 97.25 115 ALA A CA 1
ATOM 879 C C . ALA A 1 115 ? -20.891 -2.654 2.462 1.00 97.25 115 ALA A C 1
ATOM 881 O O . ALA A 1 115 ? -21.070 -2.871 3.657 1.00 97.25 115 ALA A O 1
ATOM 882 N N . ALA A 1 116 ? -19.676 -2.378 1.966 1.00 98.19 116 ALA A N 1
ATOM 883 C CA . ALA A 1 116 ? -18.500 -2.249 2.825 1.00 98.19 116 ALA A CA 1
ATOM 884 C C . ALA A 1 116 ? -18.659 -1.092 3.817 1.00 98.19 116 ALA A C 1
ATOM 886 O O . A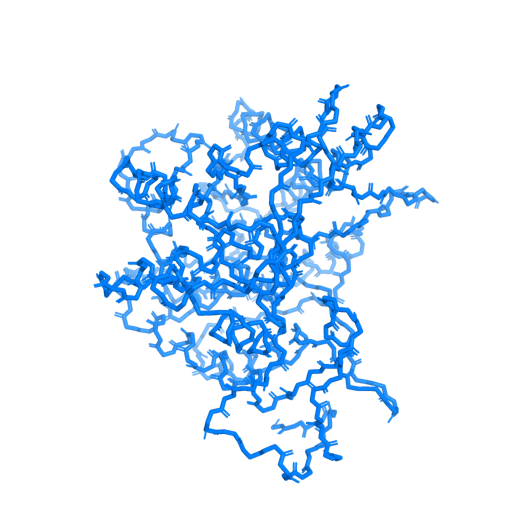LA A 1 116 ? -18.463 -1.290 5.011 1.00 98.19 116 ALA A O 1
ATOM 887 N N . LYS A 1 117 ? -19.085 0.088 3.347 1.00 98.62 117 LYS A N 1
ATOM 888 C CA . LYS A 1 117 ? -19.318 1.268 4.198 1.00 98.62 117 LYS A CA 1
ATOM 889 C C . LYS A 1 117 ? -20.363 0.990 5.289 1.00 98.62 117 LYS A C 1
ATOM 891 O O . LYS A 1 117 ? -20.129 1.294 6.458 1.00 98.62 117 LYS A O 1
ATOM 896 N N . GLN A 1 118 ? -21.469 0.337 4.933 1.00 98.62 118 GLN A N 1
ATOM 897 C CA . GLN A 1 118 ? -22.530 -0.069 5.862 1.00 98.62 118 GLN A CA 1
ATOM 898 C C . GLN A 1 118 ? -22.053 -1.088 6.904 1.00 98.62 118 GLN A C 1
ATOM 900 O O . GLN A 1 118 ? -22.308 -0.910 8.096 1.00 98.62 118 GLN A O 1
ATOM 905 N N . GLU A 1 119 ? -21.351 -2.141 6.476 1.00 98.62 119 GLU A N 1
ATOM 906 C CA . GLU A 1 119 ? -20.831 -3.186 7.366 1.00 98.62 119 GLU A CA 1
ATOM 907 C C . GLU A 1 119 ? -19.768 -2.624 8.321 1.00 98.62 119 GLU A C 1
ATOM 909 O O . GLU A 1 119 ? -19.815 -2.880 9.525 1.00 98.62 119 GLU A O 1
ATOM 914 N N . THR A 1 120 ? -18.864 -1.778 7.816 1.00 98.75 120 THR A N 1
ATOM 915 C CA . THR A 1 120 ? -17.869 -1.063 8.623 1.00 98.75 120 THR A CA 1
ATOM 916 C C . THR A 1 120 ? -18.532 -0.146 9.646 1.00 98.75 120 THR A C 1
ATOM 918 O O . THR A 1 120 ? -18.177 -0.205 10.820 1.00 98.75 120 THR A O 1
ATOM 921 N N . ALA A 1 121 ? -19.520 0.661 9.249 1.00 98.56 121 ALA A N 1
ATOM 922 C CA . ALA A 1 121 ? -20.218 1.552 10.172 1.00 98.56 121 ALA A CA 1
ATOM 923 C C . ALA A 1 121 ? -21.008 0.794 11.245 1.00 98.56 121 ALA A C 1
ATOM 925 O O . ALA A 1 121 ? -20.986 1.178 12.413 1.00 98.56 121 ALA A O 1
ATOM 926 N N . LYS A 1 122 ? -21.656 -0.318 10.876 1.00 98.31 122 LYS A N 1
ATOM 927 C CA . LYS A 1 122 ? -22.297 -1.209 11.847 1.00 98.31 122 LYS A CA 1
ATOM 928 C C . LYS A 1 122 ? -21.277 -1.758 12.846 1.00 98.31 122 LYS A C 1
ATOM 930 O O . LYS A 1 122 ? -21.507 -1.676 14.045 1.00 98.31 122 LYS A O 1
ATOM 935 N N . CYS A 1 123 ? -20.145 -2.265 12.364 1.00 98.19 123 CYS A N 1
ATOM 936 C CA . CYS A 1 123 ? -19.087 -2.782 13.226 1.00 98.19 123 CYS A CA 1
ATOM 937 C C . CYS A 1 123 ? -18.541 -1.710 14.183 1.00 98.19 123 CYS A C 1
ATOM 939 O O . CYS A 1 123 ? -18.359 -2.001 15.363 1.00 98.19 123 CYS A O 1
ATOM 941 N N . LEU A 1 124 ? -18.330 -0.480 13.700 1.00 98.38 124 LEU A N 1
ATOM 942 C CA . LEU A 1 124 ? -17.906 0.646 14.537 1.00 98.38 124 LEU A CA 1
ATOM 943 C C . LEU A 1 124 ? -18.911 0.923 15.659 1.00 98.38 124 LEU A C 1
ATOM 945 O O . LEU A 1 124 ? -18.504 0.985 16.812 1.00 98.38 124 LEU A O 1
ATOM 949 N N . ARG A 1 125 ? -20.211 1.012 15.347 1.00 97.38 125 ARG A N 1
ATOM 950 C CA . ARG A 1 125 ? -21.259 1.245 16.356 1.00 97.38 125 ARG A CA 1
ATOM 951 C C . ARG A 1 125 ? -21.355 0.139 17.399 1.00 97.38 125 ARG A C 1
ATOM 953 O O . ARG A 1 125 ? -21.557 0.428 18.572 1.00 97.38 125 ARG A O 1
ATOM 960 N N . ASP A 1 126 ? -21.266 -1.110 16.958 1.00 97.38 126 ASP A N 1
ATOM 961 C CA . ASP A 1 126 ? -21.535 -2.255 17.825 1.00 97.38 126 ASP A CA 1
ATOM 962 C C . ASP A 1 126 ? -20.349 -2.579 18.740 1.00 97.38 126 ASP A C 1
ATOM 964 O O . ASP A 1 126 ? -20.547 -3.014 19.873 1.00 97.38 126 ASP A O 1
ATOM 968 N N . ALA A 1 127 ? -19.120 -2.418 18.239 1.00 96.81 127 ALA A N 1
ATOM 969 C CA . ALA A 1 127 ? -17.928 -2.926 18.912 1.00 96.81 127 ALA A CA 1
ATOM 970 C C . ALA A 1 127 ? -17.014 -1.839 19.479 1.00 96.81 127 ALA A C 1
ATOM 972 O O . ALA A 1 127 ? -16.288 -2.116 20.431 1.00 96.81 127 ALA A O 1
ATOM 973 N N . PHE A 1 128 ? -17.007 -0.625 18.920 1.00 96.50 128 PHE A N 1
ATOM 974 C CA . PHE A 1 128 ? -16.054 0.409 19.317 1.00 96.50 128 PHE A CA 1
ATOM 975 C C . PHE A 1 128 ? -16.749 1.448 20.208 1.00 96.50 128 PHE A C 1
ATOM 977 O O . PHE A 1 128 ? -17.686 2.108 19.769 1.00 96.50 128 PHE A O 1
ATOM 984 N N . PRO A 1 129 ? -16.284 1.655 21.455 1.00 86.94 129 PRO A N 1
ATOM 985 C CA . PRO A 1 129 ? -16.923 2.584 22.393 1.00 86.94 129 PRO A CA 1
ATOM 986 C C . PRO A 1 129 ? -16.741 4.060 22.005 1.00 86.94 129 PRO A C 1
ATOM 988 O O . PRO A 1 129 ? -17.341 4.942 22.613 1.00 86.94 129 PRO A O 1
ATOM 991 N N . ARG A 1 130 ? -15.870 4.336 21.029 1.00 87.25 130 ARG A N 1
ATOM 992 C CA . ARG A 1 130 ? -15.553 5.660 20.492 1.00 87.25 130 ARG A CA 1
ATOM 993 C C . ARG A 1 130 ? -15.598 5.605 18.970 1.00 87.25 130 ARG A C 1
ATOM 995 O O . ARG A 1 130 ? -15.358 4.546 18.388 1.00 87.25 130 ARG A O 1
ATOM 1002 N N . GLY A 1 131 ? -15.820 6.756 18.341 1.00 92.31 131 GLY A N 1
ATOM 1003 C CA . GLY A 1 131 ? -15.642 6.919 16.902 1.00 92.31 131 GLY A CA 1
ATOM 1004 C C . GLY A 1 131 ? -14.179 6.762 16.479 1.00 92.31 131 GLY A C 1
ATOM 1005 O O . GLY A 1 131 ? -13.292 6.462 17.281 1.00 92.31 131 GLY A O 1
ATOM 1006 N N . VAL A 1 132 ? -13.929 6.965 15.194 1.00 98.00 132 VAL A N 1
ATOM 1007 C CA . VAL A 1 132 ? -12.615 6.860 14.560 1.00 98.00 132 VAL A CA 1
ATOM 1008 C C . VAL A 1 132 ? -11.799 8.121 14.842 1.00 98.00 132 VAL A C 1
ATOM 1010 O O . VAL A 1 132 ? -12.254 9.227 14.559 1.00 98.00 132 VAL A O 1
ATOM 1013 N N . ASP A 1 133 ? -10.582 7.949 15.362 1.00 96.81 133 ASP A N 1
ATOM 1014 C CA . ASP A 1 133 ? -9.599 9.028 15.546 1.00 96.81 133 ASP A CA 1
ATOM 1015 C C . ASP A 1 133 ? -8.683 9.176 14.324 1.00 96.81 133 ASP A C 1
ATOM 1017 O O . ASP A 1 133 ? -8.184 10.263 14.038 1.00 96.81 133 ASP A O 1
ATOM 1021 N N . LEU A 1 134 ? -8.442 8.078 13.600 1.00 97.38 134 LEU A N 1
ATOM 1022 C CA . LEU A 1 134 ? -7.637 8.082 12.383 1.00 97.38 134 LEU A CA 1
ATOM 1023 C C . LEU A 1 134 ? -8.225 7.160 11.315 1.00 97.38 134 LEU A C 1
ATOM 1025 O O . LEU A 1 134 ? -8.358 5.955 11.529 1.00 97.38 134 LEU A O 1
ATOM 1029 N N . LEU A 1 135 ? -8.494 7.724 10.140 1.00 98.62 135 LEU A N 1
ATOM 1030 C CA . LEU A 1 135 ? -8.824 6.982 8.926 1.00 98.62 135 LEU A CA 1
ATOM 1031 C C . LEU A 1 135 ? -7.612 6.916 7.986 1.00 98.62 135 LEU A C 1
ATOM 1033 O O . LEU A 1 135 ? -7.131 7.943 7.510 1.00 98.62 135 LEU A O 1
ATOM 1037 N N . ILE A 1 136 ? -7.163 5.711 7.655 1.00 98.62 136 ILE A N 1
ATOM 1038 C CA . ILE A 1 136 ? -6.053 5.459 6.732 1.00 98.62 136 ILE A CA 1
ATOM 1039 C C . ILE A 1 136 ? -6.595 4.915 5.415 1.00 98.62 136 ILE A C 1
ATOM 1041 O O . ILE A 1 136 ? -7.166 3.825 5.382 1.00 98.62 136 ILE A O 1
ATOM 1045 N N . TYR A 1 137 ? -6.370 5.643 4.324 1.00 98.62 137 TYR A N 1
ATOM 1046 C CA . TYR A 1 137 ? -6.754 5.238 2.975 1.00 98.62 137 TYR A CA 1
ATOM 1047 C C . TYR A 1 137 ? -5.549 4.645 2.224 1.00 98.62 137 TYR A C 1
ATOM 1049 O O . TYR A 1 137 ? -4.712 5.358 1.665 1.00 98.62 137 TYR A O 1
ATOM 1057 N N . SER A 1 138 ? -5.454 3.314 2.224 1.00 97.38 138 SER A N 1
ATOM 1058 C CA . SER A 1 138 ? -4.352 2.521 1.652 1.00 97.38 138 SER A CA 1
ATOM 1059 C C . SER A 1 138 ? -4.852 1.552 0.569 1.00 97.38 138 SER A C 1
ATOM 1061 O O . SER A 1 138 ? -4.466 0.384 0.501 1.00 97.38 138 SER A O 1
ATOM 1063 N N . ILE A 1 139 ? -5.765 2.016 -0.287 1.00 95.38 139 ILE A N 1
ATOM 1064 C CA . ILE A 1 139 ? -6.325 1.196 -1.365 1.00 95.38 139 ILE A CA 1
ATOM 1065 C C . ILE A 1 139 ? -5.418 1.255 -2.598 1.00 95.38 139 ILE A C 1
ATOM 1067 O O . ILE A 1 139 ? -5.145 2.322 -3.147 1.00 95.38 139 ILE A O 1
ATOM 1071 N N . ALA A 1 140 ? -5.008 0.078 -3.069 1.00 91.75 140 ALA A N 1
ATOM 1072 C CA . ALA A 1 140 ? -4.435 -0.121 -4.393 1.00 91.75 140 ALA A CA 1
ATOM 1073 C C . ALA A 1 140 ? -5.291 -1.144 -5.143 1.00 91.75 140 ALA A C 1
ATOM 1075 O O . ALA A 1 140 ? -5.315 -2.321 -4.784 1.00 91.75 140 ALA A O 1
ATOM 1076 N N . ALA A 1 141 ? -6.015 -0.691 -6.166 1.00 92.50 141 ALA A N 1
ATOM 1077 C CA . ALA A 1 141 ? -6.947 -1.526 -6.909 1.00 92.50 141 ALA A CA 1
ATOM 1078 C C . ALA A 1 141 ? -6.791 -1.320 -8.423 1.00 92.50 141 ALA A C 1
ATOM 1080 O O . ALA A 1 141 ? -6.620 -0.193 -8.880 1.00 92.50 141 ALA A O 1
ATOM 1081 N N . PRO A 1 142 ? -6.905 -2.385 -9.235 1.00 92.44 142 PRO A N 1
ATOM 1082 C CA . PRO A 1 142 ? -6.840 -2.262 -10.690 1.00 92.44 142 PRO A CA 1
ATOM 1083 C C . PRO A 1 142 ? -8.161 -1.768 -11.301 1.00 92.44 142 PRO A C 1
ATOM 1085 O O . PRO A 1 142 ? -8.224 -1.476 -12.495 1.00 92.44 142 PRO A O 1
ATOM 1088 N N . ARG A 1 143 ? -9.247 -1.744 -10.520 1.00 96.00 143 ARG A N 1
ATOM 1089 C CA . ARG A 1 143 ? -10.588 -1.381 -10.981 1.00 96.00 143 ARG A CA 1
ATOM 1090 C C . ARG A 1 143 ? -11.475 -0.896 -9.840 1.00 96.00 143 ARG A C 1
ATOM 1092 O O . ARG A 1 143 ? -11.259 -1.294 -8.699 1.00 96.00 143 ARG A O 1
ATOM 1099 N N . ARG A 1 144 ? -12.512 -0.139 -10.193 1.00 96.69 144 ARG A N 1
ATOM 1100 C CA . ARG A 1 144 ? -13.597 0.313 -9.311 1.00 96.69 144 ARG A CA 1
ATOM 1101 C C . ARG A 1 144 ? -14.933 0.085 -10.013 1.00 96.69 144 ARG A C 1
ATOM 1103 O O . ARG A 1 144 ? -15.064 0.415 -11.190 1.00 96.69 144 ARG A O 1
ATOM 1110 N N . LEU A 1 145 ? -15.905 -0.491 -9.311 1.00 94.62 145 LEU A N 1
ATOM 1111 C CA . LEU A 1 145 ? -17.285 -0.604 -9.786 1.00 94.62 145 LEU A CA 1
ATOM 1112 C C . LEU A 1 145 ? -18.089 0.586 -9.244 1.00 94.62 145 LEU A C 1
ATOM 1114 O O . LEU A 1 145 ? -18.184 0.739 -8.029 1.00 94.62 145 LEU A O 1
ATOM 1118 N N . CYS A 1 146 ? -18.668 1.408 -10.123 1.00 91.62 146 CYS A N 1
ATOM 1119 C CA . CYS A 1 146 ? -19.613 2.461 -9.737 1.00 91.62 146 CYS A CA 1
ATOM 1120 C C . CYS A 1 146 ? -20.924 2.272 -10.505 1.00 91.62 146 CYS A C 1
ATOM 1122 O O . CYS A 1 146 ? -20.946 2.400 -11.732 1.00 91.62 146 CYS A O 1
ATOM 1124 N N . GLY A 1 147 ? -22.011 1.974 -9.786 1.00 89.31 147 GLY A N 1
ATOM 1125 C CA . GLY A 1 147 ? -23.251 1.516 -10.414 1.00 89.31 147 GLY A CA 1
ATOM 1126 C C . GLY A 1 147 ? -22.972 0.280 -11.270 1.00 89.31 147 GLY A C 1
ATOM 1127 O O . GLY A 1 147 ? -22.343 -0.667 -10.799 1.00 89.31 147 GLY A O 1
ATOM 1128 N N . ASP A 1 148 ? -23.342 0.345 -12.546 1.00 91.31 148 ASP A N 1
ATOM 1129 C CA . ASP A 1 148 ? -23.176 -0.765 -13.490 1.00 91.31 148 ASP A CA 1
ATOM 1130 C C . ASP A 1 148 ? -21.869 -0.674 -14.304 1.00 91.31 148 ASP A C 1
ATOM 1132 O O . ASP A 1 148 ? -21.568 -1.554 -15.114 1.00 91.31 148 ASP A O 1
ATOM 1136 N N . ARG A 1 149 ? -21.065 0.385 -14.108 1.00 95.62 149 ARG A N 1
ATOM 1137 C CA . ARG A 1 149 ? -19.823 0.620 -14.862 1.00 95.62 149 ARG A CA 1
ATOM 1138 C C . ARG A 1 149 ? -18.589 0.215 -14.060 1.00 95.62 149 ARG A C 1
ATOM 1140 O O . ARG A 1 149 ? -18.380 0.650 -12.928 1.00 95.62 149 ARG A O 1
ATOM 1147 N N . VAL A 1 150 ? -17.720 -0.570 -14.697 1.00 97.12 150 VAL A N 1
ATOM 1148 C CA . VAL A 1 150 ? -16.385 -0.906 -14.186 1.00 97.12 150 VAL A CA 1
ATOM 1149 C C . VAL A 1 150 ? -15.357 0.030 -14.811 1.00 97.12 150 VAL A C 1
ATOM 1151 O O . VAL A 1 150 ? -15.120 -0.041 -16.012 1.00 97.12 150 VAL A O 1
ATOM 1154 N N . TYR A 1 151 ? -14.713 0.846 -13.985 1.00 97.88 151 TYR A N 1
ATOM 1155 C CA . TYR A 1 151 ? -13.569 1.678 -14.357 1.00 97.88 151 TYR A CA 1
ATOM 1156 C C . TYR A 1 151 ? -12.272 0.916 -14.129 1.00 97.88 151 TYR A C 1
ATOM 1158 O O . TYR A 1 151 ? -12.174 0.147 -13.163 1.00 97.88 151 TYR A O 1
ATOM 1166 N N . ARG A 1 152 ? -11.271 1.117 -14.988 1.00 97.56 152 ARG A N 1
ATOM 1167 C CA . ARG A 1 152 ? -9.988 0.412 -14.899 1.00 97.56 152 ARG A CA 1
ATOM 1168 C C . ARG A 1 152 ? -8.828 1.386 -14.792 1.00 97.56 152 ARG A C 1
ATOM 1170 O O . ARG A 1 152 ? -8.723 2.341 -15.549 1.00 97.56 152 ARG A O 1
ATOM 1177 N N . SER A 1 153 ? -7.928 1.104 -13.857 1.00 95.12 153 SER A N 1
ATOM 1178 C CA . SER A 1 153 ? -6.670 1.830 -13.764 1.00 95.12 153 SER A CA 1
ATOM 1179 C C . SER A 1 153 ? -5.678 1.263 -14.772 1.00 95.12 153 SER A C 1
ATOM 1181 O O . SER A 1 153 ? -5.529 0.046 -14.909 1.00 95.12 153 SER A O 1
ATOM 1183 N N . THR A 1 154 ? -4.989 2.161 -15.465 1.00 94.19 154 THR A N 1
ATOM 1184 C CA . THR A 1 154 ? -3.859 1.840 -16.332 1.00 94.19 154 THR A CA 1
ATOM 1185 C C . THR A 1 154 ? -2.640 2.625 -15.876 1.00 94.19 154 THR A C 1
ATOM 1187 O O . THR A 1 154 ? -2.767 3.679 -15.255 1.00 94.19 154 THR A O 1
ATOM 1190 N N . ILE A 1 155 ? -1.451 2.105 -16.168 1.00 92.25 155 ILE A N 1
ATOM 1191 C CA . ILE A 1 155 ? -0.178 2.749 -15.840 1.00 92.25 155 ILE A CA 1
ATOM 1192 C C . ILE A 1 155 ? 0.505 3.092 -17.153 1.00 92.25 155 ILE A C 1
ATOM 1194 O O . ILE A 1 155 ? 1.086 2.221 -17.803 1.00 92.25 155 ILE A O 1
ATOM 1198 N N . LYS A 1 156 ? 0.366 4.347 -17.571 1.00 94.44 156 LYS A N 1
ATOM 1199 C CA . LYS A 1 156 ? 0.885 4.853 -18.840 1.00 94.44 156 LYS A CA 1
ATOM 1200 C C . LYS A 1 156 ? 1.299 6.322 -18.692 1.00 94.44 156 LYS A C 1
ATOM 1202 O O . LYS A 1 156 ? 0.680 7.041 -17.903 1.00 94.44 156 LYS A O 1
ATOM 1207 N N . PRO A 1 157 ? 2.302 6.787 -19.454 1.00 95.56 157 PRO A N 1
ATOM 1208 C CA . PRO A 1 157 ? 2.624 8.206 -19.535 1.00 95.56 157 PRO A CA 1
ATOM 1209 C C . PRO A 1 157 ? 1.457 9.006 -20.127 1.00 95.56 157 PRO A C 1
ATOM 1211 O O . PRO A 1 157 ? 0.601 8.457 -20.824 1.00 95.56 157 PRO A O 1
ATOM 1214 N N . LEU A 1 158 ? 1.427 10.314 -19.879 1.00 95.19 158 LEU A N 1
ATOM 1215 C CA . LEU A 1 158 ? 0.482 11.231 -20.517 1.00 95.19 158 LEU A CA 1
ATOM 1216 C C . LEU A 1 158 ? 1.170 12.010 -21.646 1.00 95.19 158 LEU A C 1
ATOM 1218 O O . LEU A 1 158 ? 2.326 12.412 -21.533 1.00 95.19 158 LEU A O 1
ATOM 1222 N N . GLY A 1 159 ? 0.449 12.242 -22.744 1.00 94.69 159 GLY A N 1
ATOM 1223 C CA . GLY A 1 159 ? 0.905 13.069 -2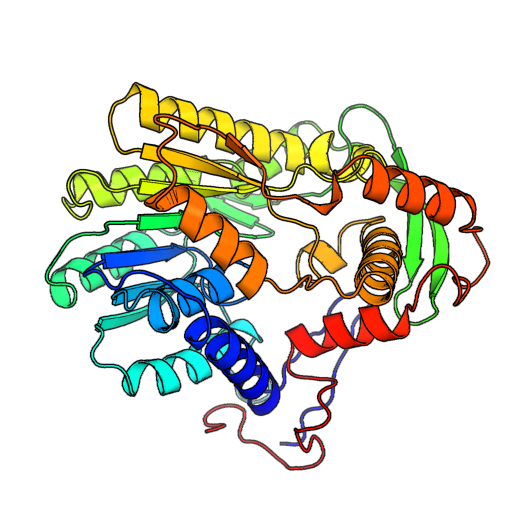3.868 1.00 94.69 159 GLY A CA 1
ATOM 1224 C C . GLY A 1 159 ? 1.844 12.359 -24.848 1.00 94.69 159 GLY A C 1
ATOM 1225 O O . GLY A 1 159 ? 1.477 12.179 -26.006 1.00 94.69 159 GLY A O 1
ATOM 1226 N N . ALA A 1 160 ? 3.035 11.950 -24.407 1.00 94.00 160 ALA A N 1
ATOM 1227 C CA . ALA A 1 160 ? 4.071 11.370 -25.269 1.00 94.00 160 ALA A CA 1
ATOM 1228 C C . ALA A 1 160 ? 4.516 9.974 -24.792 1.00 94.00 160 ALA A C 1
ATOM 1230 O O . ALA A 1 160 ? 4.422 9.678 -23.598 1.00 94.00 160 ALA A O 1
ATOM 1231 N N . PRO A 1 161 ? 5.002 9.101 -25.697 1.00 95.88 161 PRO A N 1
ATOM 1232 C CA . PRO A 1 161 ? 5.600 7.835 -25.292 1.00 95.88 161 PRO A CA 1
ATOM 1233 C C . PRO A 1 161 ? 6.862 8.068 -24.457 1.00 95.88 161 PRO A C 1
ATOM 1235 O O . PRO A 1 161 ? 7.621 9.003 -24.707 1.00 95.88 161 PRO A O 1
ATOM 1238 N N . VAL A 1 162 ? 7.102 7.181 -23.492 1.00 95.38 162 VAL A N 1
ATOM 1239 C CA . VAL A 1 162 ? 8.301 7.207 -22.645 1.00 95.38 162 VAL A CA 1
ATOM 1240 C C . VAL A 1 162 ? 9.152 5.984 -22.943 1.00 95.38 162 VAL A C 1
ATOM 1242 O O . VAL A 1 162 ? 8.688 4.849 -22.826 1.00 95.38 162 VAL A O 1
ATOM 1245 N N . GLU A 1 163 ? 10.402 6.222 -23.327 1.00 94.94 163 GLU A N 1
ATOM 1246 C CA . GLU A 1 163 ? 11.425 5.184 -23.398 1.00 94.94 163 GLU A CA 1
ATOM 1247 C C . GLU A 1 163 ? 12.124 5.043 -22.050 1.00 94.94 163 GLU A C 1
ATOM 1249 O O . GLU A 1 163 ? 12.453 6.035 -21.403 1.00 94.94 163 GLU A O 1
ATOM 1254 N N . THR A 1 164 ? 12.369 3.809 -21.632 1.00 93.69 164 THR A N 1
ATOM 1255 C CA . THR A 1 164 ? 12.971 3.524 -20.332 1.00 93.69 164 THR A CA 1
ATOM 1256 C C . THR A 1 164 ? 13.663 2.161 -20.329 1.00 93.69 164 THR A C 1
ATOM 1258 O O . THR A 1 164 ? 13.548 1.384 -21.282 1.00 93.69 164 THR A O 1
ATOM 1261 N N . LEU A 1 165 ? 14.377 1.870 -19.246 1.00 94.75 165 LEU A N 1
ATOM 1262 C CA . LEU A 1 165 ? 14.915 0.548 -18.959 1.00 94.75 165 LEU A CA 1
ATOM 1263 C C . LEU A 1 165 ? 13.953 -0.235 -18.072 1.00 94.75 165 LEU A C 1
ATOM 1265 O O . LEU A 1 165 ? 13.297 0.327 -17.196 1.00 94.75 165 LEU A O 1
ATOM 1269 N N . ASP A 1 166 ? 13.913 -1.540 -18.276 1.00 93.19 166 ASP A N 1
ATOM 1270 C CA . ASP A 1 166 ? 13.254 -2.480 -17.381 1.00 93.19 166 ASP A CA 1
ATOM 1271 C C . ASP A 1 166 ? 14.145 -3.697 -17.154 1.00 93.19 166 ASP A C 1
ATOM 1273 O O . ASP A 1 166 ? 15.048 -3.974 -17.948 1.00 93.19 166 ASP A O 1
ATOM 1277 N N . MET A 1 167 ? 13.897 -4.418 -16.067 1.00 92.94 167 MET A N 1
ATOM 1278 C CA . MET A 1 167 ? 14.664 -5.605 -15.708 1.00 92.94 167 MET A CA 1
ATOM 1279 C C . MET A 1 167 ? 13.726 -6.774 -15.453 1.00 92.94 167 MET A C 1
ATOM 1281 O O . MET A 1 167 ? 12.807 -6.673 -14.642 1.00 92.94 167 MET A O 1
ATOM 1285 N N . ASP A 1 168 ? 14.012 -7.902 -16.097 1.00 90.00 168 ASP A N 1
ATOM 1286 C CA . ASP A 1 168 ? 13.388 -9.179 -15.772 1.00 90.00 168 ASP A CA 1
ATOM 1287 C C . ASP A 1 168 ? 13.893 -9.666 -14.391 1.00 90.00 168 ASP A C 1
ATOM 1289 O O . ASP A 1 168 ? 15.093 -9.898 -14.231 1.00 90.00 168 ASP A O 1
ATOM 1293 N N . PRO A 1 169 ? 13.023 -9.823 -13.375 1.00 83.75 169 PRO A N 1
ATOM 1294 C CA . PRO A 1 169 ? 13.438 -10.195 -12.020 1.00 83.75 169 PRO A CA 1
ATOM 1295 C C . PRO A 1 169 ? 14.053 -11.589 -11.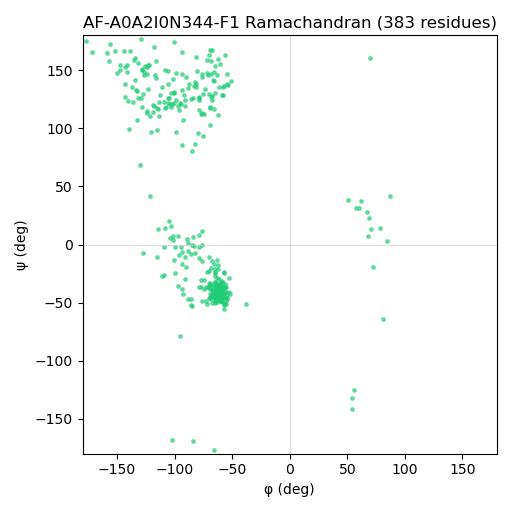872 1.00 83.75 169 PRO A C 1
ATOM 1297 O O . PRO A 1 169 ? 14.701 -11.858 -10.864 1.00 83.75 169 PRO A O 1
ATOM 1300 N N . GLU A 1 170 ? 13.800 -12.500 -12.814 1.00 84.50 170 GLU A N 1
ATOM 1301 C CA . GLU A 1 170 ? 14.261 -13.887 -12.742 1.00 84.50 170 GLU A CA 1
ATOM 1302 C C . GLU A 1 170 ? 15.656 -14.035 -13.349 1.00 84.50 170 GLU A C 1
ATOM 1304 O O . GLU A 1 170 ? 16.544 -14.623 -12.738 1.00 84.50 170 GLU A O 1
ATOM 1309 N N . SER A 1 171 ? 15.861 -13.453 -14.527 1.00 89.50 171 SER A N 1
ATOM 1310 C CA . SER A 1 171 ? 17.129 -13.515 -15.263 1.00 89.50 171 SER A CA 1
ATOM 1311 C C . SER A 1 171 ? 18.068 -12.336 -14.982 1.00 89.50 171 SER A C 1
ATOM 1313 O O . SER A 1 171 ? 19.250 -12.382 -15.329 1.00 89.50 171 SER A O 1
ATOM 1315 N N . GLY A 1 172 ? 17.549 -11.249 -14.405 1.00 93.25 172 GLY A N 1
ATOM 1316 C CA . GLY A 1 172 ? 18.260 -9.980 -14.266 1.00 93.25 172 GLY A CA 1
ATOM 1317 C C . GLY A 1 172 ? 18.510 -9.265 -15.595 1.00 93.25 172 GLY A C 1
ATOM 1318 O O . GLY A 1 172 ? 19.248 -8.283 -15.608 1.00 93.25 172 GLY A O 1
ATOM 1319 N N . MET A 1 173 ? 17.953 -9.754 -16.709 1.00 95.94 173 MET A N 1
ATOM 1320 C CA . MET A 1 173 ? 18.177 -9.188 -18.039 1.00 95.94 173 MET A CA 1
ATOM 1321 C C . MET A 1 173 ? 17.553 -7.803 -18.149 1.00 95.94 173 MET A C 1
ATOM 1323 O O . MET A 1 173 ? 16.363 -7.618 -17.884 1.00 95.94 173 MET A O 1
ATOM 1327 N N . ILE A 1 174 ? 18.362 -6.840 -18.582 1.00 97.06 174 ILE A N 1
ATOM 1328 C CA . ILE A 1 174 ? 17.939 -5.465 -18.812 1.00 97.06 174 ILE A CA 1
ATOM 1329 C C . ILE A 1 174 ? 17.432 -5.341 -20.245 1.00 97.06 174 ILE A C 1
ATOM 1331 O O . ILE A 1 174 ? 18.069 -5.790 -21.201 1.00 97.06 174 ILE A O 1
ATOM 1335 N N . SER A 1 175 ? 16.291 -4.687 -20.410 1.00 95.81 175 SER A N 1
ATOM 1336 C CA . SER A 1 175 ? 15.700 -4.390 -21.709 1.00 95.81 175 SER A CA 1
ATOM 1337 C C . SER A 1 175 ? 15.363 -2.911 -21.812 1.00 95.81 175 SER A C 1
ATOM 1339 O O . SER A 1 175 ? 15.075 -2.253 -20.814 1.00 95.81 175 SER A O 1
ATOM 1341 N N . LYS A 1 176 ? 15.408 -2.383 -23.035 1.00 96.00 176 LYS A N 1
ATOM 1342 C CA . LYS A 1 176 ? 14.847 -1.070 -23.337 1.00 96.00 176 LYS A CA 1
ATOM 1343 C C . LYS A 1 176 ? 13.407 -1.272 -23.789 1.00 96.00 176 LYS A C 1
ATOM 1345 O O . LYS A 1 176 ? 13.155 -2.075 -24.686 1.00 96.00 176 LYS A O 1
ATOM 1350 N N . ILE A 1 177 ? 12.483 -0.543 -23.181 1.00 94.44 177 ILE A N 1
ATOM 1351 C CA . ILE A 1 177 ? 11.060 -0.602 -23.506 1.00 94.44 177 ILE A CA 1
ATOM 1352 C C . ILE A 1 177 ? 10.533 0.797 -23.821 1.00 94.44 177 ILE A C 1
ATOM 1354 O O . ILE A 1 177 ? 11.047 1.800 -23.323 1.00 94.44 177 ILE A O 1
ATOM 1358 N N . THR A 1 178 ? 9.476 0.849 -24.626 1.00 95.81 178 THR A N 1
ATOM 1359 C CA . THR A 1 178 ? 8.744 2.079 -24.935 1.00 95.81 178 THR A CA 1
ATOM 1360 C C . THR A 1 178 ? 7.309 1.913 -24.463 1.00 95.81 178 THR A C 1
ATOM 1362 O O . THR A 1 178 ? 6.600 1.013 -24.914 1.00 95.81 178 THR A O 1
ATOM 1365 N N . VAL A 1 179 ? 6.871 2.778 -23.552 1.00 94.69 179 VAL A N 1
ATOM 1366 C CA . VAL A 1 179 ? 5.502 2.780 -23.031 1.00 94.69 179 VAL A CA 1
ATOM 1367 C C . VAL A 1 179 ? 4.693 3.821 -23.796 1.00 94.69 179 VAL A C 1
ATOM 1369 O O . VAL A 1 179 ? 5.024 5.006 -23.787 1.00 94.69 179 VAL A O 1
ATOM 1372 N N . ALA A 1 180 ? 3.637 3.375 -24.477 1.00 96.50 180 ALA A N 1
ATOM 1373 C CA . ALA A 1 180 ? 2.735 4.257 -25.212 1.00 96.50 180 ALA A CA 1
ATOM 1374 C C . ALA A 1 180 ? 1.922 5.153 -24.257 1.00 96.50 180 ALA A C 1
ATOM 1376 O O . ALA A 1 180 ? 1.558 4.692 -23.169 1.00 96.50 180 ALA A O 1
ATOM 1377 N N . PRO A 1 181 ? 1.600 6.398 -24.657 1.00 97.25 181 PRO A N 1
ATOM 1378 C CA . PRO A 1 181 ? 0.805 7.290 -23.829 1.00 97.25 181 PRO A CA 1
ATOM 1379 C C . PRO A 1 181 ? -0.617 6.765 -23.634 1.00 97.25 181 PRO A C 1
ATOM 1381 O O . PRO A 1 181 ? -1.154 6.022 -24.462 1.00 97.25 181 PRO A O 1
ATOM 1384 N N . ALA A 1 182 ? -1.227 7.162 -22.524 1.00 97.56 182 ALA A N 1
ATOM 1385 C CA . ALA A 1 182 ? -2.624 6.892 -22.248 1.00 97.56 182 ALA A CA 1
ATOM 1386 C C . ALA A 1 182 ? -3.533 7.736 -23.140 1.00 97.56 182 ALA A C 1
ATOM 1388 O O . ALA A 1 182 ? -3.237 8.892 -23.457 1.00 97.56 182 ALA A O 1
ATOM 1389 N N . THR A 1 183 ? -4.687 7.179 -23.480 1.00 98.06 183 THR A N 1
ATOM 1390 C CA . THR A 1 183 ? -5.812 7.981 -23.966 1.00 98.06 183 THR A CA 1
ATOM 1391 C C . THR A 1 183 ? -6.398 8.827 -22.831 1.00 98.06 183 THR A C 1
ATOM 1393 O O . THR A 1 183 ? -6.190 8.540 -21.650 1.00 98.06 183 THR A O 1
ATOM 1396 N N . LYS A 1 184 ? -7.183 9.857 -23.175 1.00 97.38 184 LYS A N 1
ATOM 1397 C CA . LYS A 1 184 ? -7.913 10.649 -22.174 1.00 97.38 184 LYS A CA 1
ATOM 1398 C C . LYS A 1 184 ? -8.827 9.771 -21.312 1.00 97.38 184 LYS A C 1
ATOM 1400 O O . LYS A 1 184 ? -8.839 9.921 -20.098 1.00 97.38 184 LYS A O 1
ATOM 1405 N N . GLU A 1 185 ? -9.532 8.825 -21.930 1.00 97.75 185 GLU A N 1
ATOM 1406 C CA . GLU A 1 185 ? -10.417 7.910 -21.204 1.00 97.75 185 GLU A CA 1
ATOM 1407 C C . GLU A 1 185 ? -9.632 7.047 -20.208 1.00 97.75 185 GLU A C 1
ATOM 1409 O O . GLU A 1 185 ? -10.008 6.971 -19.047 1.00 97.75 185 GLU A O 1
ATOM 1414 N N . GLU A 1 186 ? -8.484 6.488 -20.599 1.00 97.94 186 GLU A N 1
ATOM 1415 C CA . GLU A 1 186 ? -7.619 5.734 -19.679 1.00 97.94 186 GLU A CA 1
ATOM 1416 C C . GLU A 1 186 ? -7.125 6.574 -18.487 1.00 97.94 186 GLU A C 1
ATOM 1418 O O . GLU A 1 186 ? -7.010 6.053 -17.371 1.00 97.94 186 GLU A O 1
ATOM 1423 N N . ALA A 1 187 ? -6.847 7.864 -18.699 1.00 97.69 187 ALA A N 1
ATOM 1424 C CA . ALA A 1 187 ? -6.476 8.790 -17.631 1.00 97.69 187 ALA A CA 1
ATOM 1425 C C . ALA A 1 187 ? -7.654 9.079 -16.685 1.00 97.69 187 ALA A C 1
ATOM 1427 O O . ALA A 1 187 ? -7.497 8.974 -15.466 1.00 97.69 187 ALA A O 1
ATOM 1428 N N . ASP A 1 188 ? -8.835 9.363 -17.236 1.00 97.94 188 ASP A N 1
ATOM 1429 C CA . ASP A 1 188 ? -10.055 9.644 -16.474 1.00 97.94 188 ASP A CA 1
ATOM 1430 C C . ASP A 1 188 ? -10.516 8.411 -15.673 1.00 97.94 188 ASP A C 1
ATOM 1432 O O . ASP A 1 188 ? -10.833 8.517 -14.484 1.00 97.94 188 ASP A O 1
ATOM 1436 N N . GLU A 1 189 ? -10.480 7.212 -16.268 1.00 98.25 189 GLU A N 1
ATOM 1437 C CA . GLU A 1 189 ? -10.776 5.963 -15.556 1.00 98.25 189 GLU A CA 1
ATOM 1438 C C . GLU A 1 189 ? -9.758 5.693 -14.443 1.00 98.25 189 GLU A C 1
ATOM 1440 O O . GLU A 1 189 ? -10.133 5.293 -13.339 1.00 98.25 189 GLU A O 1
ATOM 1445 N N . THR A 1 190 ? -8.474 5.973 -14.684 1.00 97.75 190 THR A N 1
ATOM 1446 C CA . THR A 1 190 ? -7.441 5.836 -13.651 1.00 97.75 190 THR A CA 1
ATOM 1447 C C . THR A 1 190 ? -7.673 6.804 -12.493 1.00 97.75 190 THR A C 1
ATOM 1449 O O . THR A 1 190 ? -7.608 6.377 -11.338 1.00 97.75 190 THR A O 1
ATOM 1452 N N . ARG A 1 191 ? -8.033 8.067 -12.765 1.00 97.69 191 ARG A N 1
ATOM 1453 C CA . ARG A 1 191 ? -8.443 9.038 -11.734 1.00 97.69 191 ARG A CA 1
ATOM 1454 C C . ARG A 1 191 ? -9.672 8.559 -10.960 1.00 97.69 191 ARG A C 1
ATOM 1456 O O . ARG A 1 191 ? -9.713 8.731 -9.742 1.00 97.69 191 ARG A O 1
ATOM 1463 N N . LYS A 1 192 ? -10.636 7.907 -11.621 1.00 97.75 192 LYS A N 1
ATOM 1464 C CA . LYS A 1 192 ? -11.839 7.352 -10.976 1.00 97.75 192 LYS A CA 1
ATOM 1465 C C . LYS A 1 192 ? -11.528 6.233 -9.979 1.00 97.75 192 LYS A C 1
ATOM 1467 O O . LYS A 1 192 ? -12.215 6.111 -8.963 1.00 97.75 192 LYS A O 1
ATOM 1472 N N . VAL A 1 193 ? -10.519 5.411 -10.279 1.00 97.56 193 VAL A N 1
ATOM 1473 C CA . VAL A 1 193 ? -10.111 4.257 -9.459 1.00 97.56 193 VAL A CA 1
ATOM 1474 C C . VAL A 1 193 ? -9.130 4.653 -8.354 1.00 97.56 193 VAL A C 1
ATOM 1476 O O . VAL A 1 193 ? -9.299 4.232 -7.214 1.00 97.56 193 VAL A O 1
ATOM 1479 N N . MET A 1 194 ? -8.099 5.435 -8.688 1.00 96.56 194 MET A N 1
ATOM 1480 C CA . MET A 1 194 ? -6.936 5.687 -7.823 1.00 96.56 194 MET A CA 1
ATOM 1481 C C . MET A 1 194 ? -6.872 7.112 -7.250 1.00 96.56 194 MET A C 1
ATOM 1483 O O . MET A 1 194 ? -5.938 7.420 -6.504 1.00 96.56 194 MET A O 1
ATOM 1487 N N . GLY A 1 195 ? -7.828 7.974 -7.611 1.00 97.44 195 GLY A N 1
ATOM 1488 C CA . GLY A 1 195 ? -7.982 9.318 -7.057 1.00 97.44 195 GLY A CA 1
ATOM 1489 C C . GLY A 1 195 ? -8.769 9.344 -5.747 1.00 97.44 195 GLY A C 1
ATOM 1490 O O . GLY A 1 195 ? -9.036 8.307 -5.142 1.00 97.44 195 GLY A O 1
ATOM 1491 N N . GLY A 1 196 ? -9.139 10.544 -5.296 1.00 98.12 196 GLY A N 1
ATOM 1492 C CA . GLY A 1 196 ? -9.711 10.743 -3.960 1.00 98.12 196 GLY A CA 1
ATOM 1493 C C . GLY A 1 196 ? -11.220 10.603 -3.815 1.00 98.12 196 GLY A C 1
ATOM 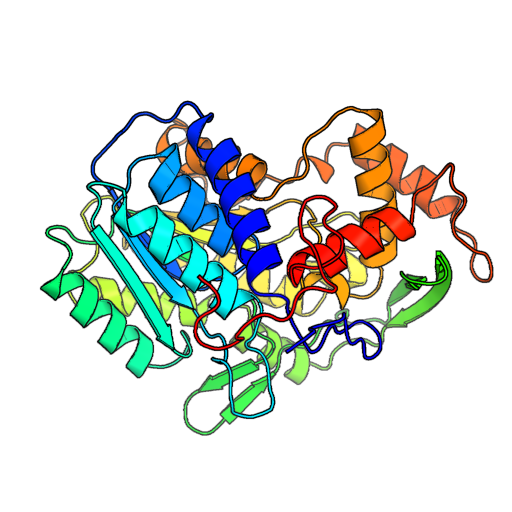1494 O O . GLY A 1 196 ? -11.709 10.746 -2.704 1.00 98.12 196 GLY A O 1
ATOM 1495 N N . GLU A 1 197 ? -11.969 10.282 -4.872 1.00 98.19 197 GLU A N 1
ATOM 1496 C CA . GLU A 1 197 ? -13.435 10.222 -4.770 1.00 98.19 197 GLU A CA 1
ATOM 1497 C C . GLU A 1 197 ? -13.931 9.216 -3.726 1.00 98.19 197 GLU A C 1
ATOM 1499 O O . GLU A 1 197 ? -14.755 9.562 -2.893 1.00 98.19 197 GLU A O 1
ATOM 1504 N N . ASP A 1 198 ? -13.432 7.975 -3.739 1.00 98.50 198 ASP A N 1
ATOM 1505 C CA . ASP A 1 198 ? -13.892 6.983 -2.759 1.00 98.50 198 ASP A CA 1
ATOM 1506 C C . ASP A 1 198 ? -13.415 7.324 -1.343 1.00 98.50 198 ASP A C 1
ATOM 1508 O O . ASP A 1 198 ? -14.139 7.107 -0.376 1.00 98.50 198 ASP A O 1
ATOM 1512 N N . TRP A 1 199 ? -12.222 7.910 -1.209 1.00 98.75 199 TRP A N 1
ATOM 1513 C CA . TRP A 1 199 ? -11.739 8.403 0.080 1.00 98.75 199 TRP A CA 1
ATOM 1514 C C . TRP A 1 199 ? -12.673 9.474 0.652 1.00 98.75 199 TRP A C 1
ATOM 1516 O O . TRP A 1 199 ? -13.055 9.401 1.821 1.00 98.75 199 TRP A O 1
ATOM 1526 N N . LEU A 1 200 ? -13.096 10.414 -0.193 1.00 98.56 200 LEU A N 1
ATOM 1527 C CA . LEU A 1 200 ? -14.084 11.430 0.137 1.00 98.56 200 LEU A CA 1
ATOM 1528 C C . LEU A 1 200 ? -15.432 10.803 0.523 1.00 98.56 200 LEU A C 1
ATOM 1530 O O . LEU A 1 200 ? -15.998 11.166 1.555 1.00 98.56 200 LEU A O 1
ATOM 1534 N N . ASP A 1 201 ? -15.905 9.816 -0.245 1.00 98.31 201 ASP A N 1
ATOM 1535 C CA . ASP A 1 201 ? -17.142 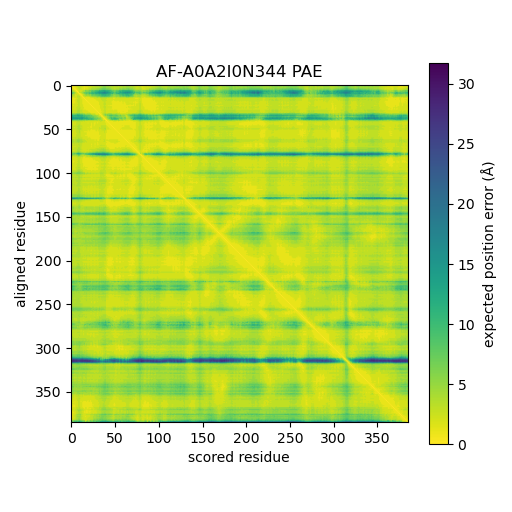9.082 0.043 1.00 98.31 201 ASP A CA 1
ATOM 1536 C C . ASP A 1 201 ? -17.082 8.401 1.421 1.00 98.31 201 ASP A C 1
ATOM 1538 O O . ASP A 1 201 ? -18.045 8.453 2.186 1.00 98.31 201 ASP A O 1
ATOM 1542 N N . TRP A 1 202 ? -15.951 7.780 1.776 1.00 98.81 202 TRP A N 1
ATOM 1543 C CA . TRP A 1 202 ? -15.738 7.182 3.097 1.00 98.81 202 TRP A CA 1
ATOM 1544 C C . TRP A 1 202 ? -15.784 8.213 4.220 1.00 98.81 202 TRP A C 1
ATOM 1546 O O . TRP A 1 202 ? -16.462 7.987 5.223 1.00 98.81 202 TRP A O 1
ATOM 1556 N N . VAL A 1 203 ? -15.090 9.342 4.060 1.00 98.69 203 VAL A N 1
ATOM 1557 C CA . VAL A 1 203 ? -15.085 10.414 5.062 1.00 98.69 203 VAL A CA 1
ATOM 1558 C C . VAL A 1 203 ? -16.495 10.968 5.269 1.00 98.69 203 VAL A C 1
ATOM 1560 O O . VAL A 1 203 ? -16.946 11.081 6.410 1.00 98.69 203 VAL A O 1
ATOM 1563 N N . HIS A 1 204 ? -17.220 11.262 4.188 1.00 98.50 204 HIS A N 1
ATOM 1564 C CA . HIS A 1 204 ? -18.595 11.748 4.275 1.00 98.50 204 HIS A CA 1
ATOM 1565 C C . HIS A 1 204 ? -19.533 10.741 4.917 1.00 98.50 204 HIS A C 1
ATOM 1567 O O . HIS A 1 204 ? -20.321 11.121 5.781 1.00 98.50 204 HIS A O 1
ATOM 1573 N N . TYR A 1 205 ? -19.429 9.470 4.531 1.00 98.62 205 TYR A N 1
ATOM 1574 C CA . TYR A 1 205 ? -20.254 8.415 5.097 1.00 98.62 205 TYR A CA 1
ATOM 1575 C C . TYR A 1 205 ? -20.025 8.291 6.609 1.00 98.62 205 TYR A C 1
ATOM 1577 O O . TYR A 1 205 ? -20.974 8.326 7.385 1.00 98.62 205 TYR A O 1
ATOM 1585 N N . LEU A 1 206 ? -18.767 8.232 7.055 1.00 98.62 206 LEU A N 1
ATOM 1586 C CA . LEU A 1 206 ? -18.441 8.145 8.482 1.00 98.62 206 LEU A CA 1
ATOM 1587 C C . LEU A 1 206 ? -18.879 9.394 9.258 1.00 98.62 206 LEU A C 1
ATOM 1589 O O . LEU A 1 206 ? -19.376 9.265 10.376 1.00 98.62 206 LEU A O 1
ATOM 1593 N N . LYS A 1 207 ? -18.735 10.591 8.672 1.00 97.88 207 LYS A N 1
ATOM 1594 C CA . LYS A 1 207 ? -19.208 11.842 9.283 1.00 97.88 207 LYS A CA 1
ATOM 1595 C C . LYS A 1 207 ? -20.729 11.865 9.423 1.00 97.88 207 LYS A C 1
ATOM 1597 O O . LYS A 1 207 ? -21.224 12.218 10.488 1.00 97.88 207 LYS A O 1
ATOM 1602 N N . HIS A 1 208 ? -21.458 11.479 8.376 1.00 97.81 208 HIS A N 1
ATOM 1603 C CA . HIS A 1 208 ? -22.921 11.402 8.387 1.00 97.81 208 HIS A CA 1
ATOM 1604 C C . HIS A 1 208 ? -23.430 10.449 9.475 1.00 97.81 208 HIS A C 1
ATOM 1606 O O . HIS A 1 208 ? -24.374 10.767 10.189 1.00 97.81 208 HIS A O 1
ATOM 1612 N N . GLU A 1 209 ? -22.762 9.308 9.646 1.00 97.75 209 GLU A N 1
ATOM 1613 C CA . GLU A 1 209 ? -23.103 8.317 10.671 1.00 97.75 209 GLU A CA 1
ATOM 1614 C C . GLU A 1 209 ? -22.654 8.717 12.093 1.00 97.75 209 GLU A C 1
ATOM 1616 O O . GLU A 1 209 ? -22.875 7.952 13.031 1.00 97.75 209 GLU A O 1
ATOM 1621 N N . GLY A 1 210 ? -22.004 9.876 12.272 1.00 97.25 210 GLY A N 1
ATOM 1622 C CA . GLY A 1 210 ? -21.485 10.326 13.569 1.00 97.25 210 GLY A CA 1
ATOM 1623 C C . GLY A 1 210 ? -20.334 9.467 14.107 1.00 97.25 210 GLY A C 1
ATOM 1624 O O . GLY A 1 210 ? -20.166 9.348 15.316 1.00 97.25 210 GLY A O 1
ATOM 1625 N N . LEU A 1 211 ? -19.561 8.831 13.220 1.00 98.12 211 LEU A N 1
ATOM 1626 C CA . LEU A 1 211 ? -18.525 7.847 13.563 1.00 98.12 211 LEU A CA 1
ATOM 1627 C C . LEU A 1 211 ? -17.096 8.396 13.524 1.00 98.12 211 LEU A C 1
ATOM 1629 O O . LEU A 1 211 ? -16.150 7.623 13.658 1.00 98.12 211 LEU A O 1
ATOM 1633 N N . LEU A 1 212 ? -16.918 9.702 13.339 1.00 97.88 212 LEU A N 1
ATOM 1634 C CA . LEU A 1 212 ? -15.625 10.378 13.452 1.00 97.88 212 LEU A CA 1
ATOM 1635 C C . LEU A 1 212 ? -15.566 11.121 14.787 1.00 97.88 212 LEU A C 1
ATOM 1637 O O . LEU A 1 212 ? -16.494 11.859 15.113 1.00 97.88 212 LEU A O 1
ATOM 1641 N N . ASN A 1 213 ? -14.489 10.936 15.549 1.00 96.12 213 ASN A N 1
ATOM 1642 C CA . ASN A 1 213 ? -14.279 11.708 16.772 1.00 96.12 213 ASN A CA 1
ATOM 1643 C C . ASN A 1 213 ? -13.918 13.165 16.444 1.00 96.12 213 ASN A C 1
ATOM 1645 O O . ASN A 1 213 ? -13.413 13.479 15.364 1.00 96.12 213 ASN A O 1
ATOM 1649 N N . GLU A 1 214 ? -14.129 14.059 17.408 1.00 93.06 214 GLU A N 1
ATOM 1650 C CA . GLU A 1 214 ? -13.585 15.413 17.334 1.00 93.06 214 GLU A CA 1
ATOM 1651 C C . GLU A 1 214 ? -12.053 15.364 17.212 1.00 93.06 214 GLU A C 1
ATOM 1653 O O . GLU A 1 214 ? -11.388 14.577 17.888 1.00 93.06 214 GLU A O 1
ATOM 1658 N N . GLY A 1 215 ? -11.494 16.170 16.307 1.00 91.69 215 GLY A N 1
ATOM 1659 C CA . GLY A 1 215 ? -10.060 16.155 16.012 1.00 91.69 215 GLY A CA 1
ATOM 1660 C C . GLY A 1 215 ? -9.575 14.910 15.257 1.00 91.69 215 GLY A C 1
ATOM 1661 O O . GLY A 1 215 ? -8.363 14.692 15.181 1.00 91.69 215 GLY A O 1
ATOM 1662 N N . ALA A 1 216 ? -10.483 14.095 14.699 1.00 94.81 216 ALA A N 1
ATOM 1663 C CA . ALA A 1 216 ? -10.101 12.976 13.847 1.00 94.81 216 ALA A CA 1
ATOM 1664 C C . ALA A 1 216 ? -9.207 13.436 12.687 1.00 94.81 216 ALA A C 1
ATOM 1666 O O . ALA A 1 216 ? -9.353 14.534 12.142 1.00 94.81 216 ALA A O 1
ATOM 1667 N N . LYS A 1 217 ? -8.284 12.562 12.291 1.00 95.69 217 LYS A N 1
ATOM 1668 C CA . LYS A 1 217 ? -7.385 12.778 11.157 1.00 95.69 217 LYS A CA 1
ATOM 1669 C C . LYS A 1 217 ? -7.647 11.751 10.067 1.00 95.69 217 LYS A C 1
ATOM 1671 O O . LYS A 1 217 ? -8.148 10.654 10.322 1.00 95.69 217 LYS A O 1
ATOM 1676 N N . THR A 1 218 ? -7.266 12.066 8.838 1.00 97.69 218 THR A N 1
ATOM 1677 C CA . THR A 1 218 ? -7.202 11.073 7.768 1.00 97.69 218 THR A CA 1
ATOM 1678 C C . THR A 1 218 ? -6.004 11.304 6.878 1.00 97.69 218 THR A C 1
ATOM 1680 O O . THR A 1 218 ? -5.569 12.436 6.681 1.00 97.69 218 THR A O 1
ATOM 1683 N N . PHE A 1 219 ? -5.459 10.230 6.322 1.00 97.19 219 PHE A N 1
ATOM 1684 C CA . PHE A 1 219 ? -4.487 10.370 5.256 1.00 97.19 219 PHE A CA 1
ATOM 1685 C C . PHE A 1 219 ? -4.611 9.287 4.196 1.00 97.19 219 PHE A C 1
ATOM 1687 O O . PHE A 1 219 ? -5.028 8.159 4.475 1.00 97.19 219 PHE A O 1
ATOM 1694 N N . ALA A 1 220 ? -4.189 9.636 2.984 1.00 97.75 220 ALA A N 1
ATOM 1695 C CA . ALA A 1 220 ? -4.067 8.723 1.859 1.00 97.75 220 ALA A CA 1
ATOM 1696 C C . ALA A 1 220 ? -2.606 8.585 1.421 1.00 97.75 220 ALA A C 1
ATOM 1698 O O . ALA A 1 220 ? -1.851 9.562 1.425 1.00 97.75 220 ALA A O 1
ATOM 1699 N N . TYR A 1 221 ? -2.211 7.376 1.011 1.00 96.25 221 TYR A N 1
ATOM 1700 C CA . TYR A 1 221 ? -0.862 7.146 0.494 1.00 96.25 221 TYR A CA 1
ATOM 1701 C C . TYR A 1 221 ? -0.705 7.552 -0.976 1.00 96.25 221 TYR A C 1
ATOM 1703 O O . TYR A 1 221 ? -1.533 7.248 -1.849 1.00 96.25 221 TYR A O 1
ATOM 1711 N N . THR A 1 222 ? 0.427 8.189 -1.259 1.00 94.75 222 THR A N 1
ATOM 1712 C CA . THR A 1 222 ? 0.911 8.504 -2.603 1.00 94.75 222 THR A CA 1
ATOM 1713 C C . THR A 1 222 ? 2.362 8.051 -2.788 1.00 94.75 222 THR A C 1
ATOM 1715 O O . THR A 1 222 ? 2.980 7.525 -1.865 1.00 94.75 222 THR A O 1
ATOM 1718 N N . TYR A 1 223 ? 2.882 8.236 -3.997 1.00 92.12 223 TYR A N 1
ATOM 1719 C CA . TYR A 1 223 ? 4.284 8.043 -4.349 1.00 92.12 223 TYR A CA 1
ATOM 1720 C C . TYR A 1 223 ? 4.684 9.124 -5.361 1.00 92.12 223 TYR A C 1
ATOM 1722 O O . TYR A 1 223 ? 3.991 9.314 -6.362 1.00 92.12 223 TYR A O 1
ATOM 1730 N N . ILE A 1 224 ? 5.757 9.853 -5.072 1.00 89.31 224 ILE A N 1
ATOM 1731 C CA . ILE A 1 224 ? 6.368 10.880 -5.921 1.00 89.31 224 ILE A CA 1
ATOM 1732 C C . ILE A 1 224 ? 7.314 10.198 -6.899 1.00 89.31 224 ILE A C 1
ATOM 1734 O O . ILE A 1 224 ? 7.200 10.406 -8.109 1.00 89.31 224 ILE A O 1
ATOM 1738 N N . GLY A 1 225 ? 8.230 9.393 -6.360 1.00 85.00 225 GLY A N 1
ATOM 1739 C CA . GLY A 1 225 ? 9.232 8.655 -7.103 1.00 85.00 225 GLY A CA 1
ATOM 1740 C C . GLY A 1 225 ? 10.336 9.494 -7.739 1.00 85.00 225 GLY A C 1
ATOM 1741 O O . GLY A 1 225 ? 10.244 10.709 -7.931 1.00 85.00 225 GLY A O 1
ATOM 1742 N N . SER A 1 226 ? 11.425 8.798 -8.055 1.00 89.75 226 SER A N 1
ATOM 1743 C CA . SER A 1 226 ? 12.613 9.354 -8.702 1.00 89.75 226 SER A CA 1
ATOM 1744 C C . SER A 1 226 ? 12.313 9.950 -10.081 1.00 89.75 226 SER A C 1
ATOM 1746 O O . SER A 1 226 ? 11.428 9.495 -10.805 1.00 89.75 226 SER A O 1
ATOM 1748 N N . GLU A 1 227 ? 13.147 10.893 -10.526 1.00 89.69 227 GLU A N 1
ATOM 1749 C CA . GLU A 1 227 ? 13.171 11.338 -11.927 1.00 89.69 227 GLU A CA 1
ATOM 1750 C C . GLU A 1 227 ? 13.325 10.174 -12.921 1.00 89.69 227 GLU A C 1
ATOM 1752 O O . GLU A 1 227 ? 12.798 10.252 -14.028 1.00 89.69 227 GLU A O 1
ATOM 1757 N N . LEU A 1 228 ? 13.976 9.077 -12.507 1.00 90.69 228 LEU A N 1
ATOM 1758 C CA . LEU A 1 228 ? 14.156 7.860 -13.306 1.00 90.69 228 LEU A CA 1
ATOM 1759 C C . LEU A 1 228 ? 12.833 7.140 -13.616 1.00 90.69 228 LEU A C 1
ATOM 1761 O O . LEU A 1 228 ? 12.724 6.453 -14.626 1.00 90.69 228 LEU A O 1
ATOM 1765 N N . THR A 1 229 ? 11.822 7.293 -12.759 1.00 88.19 229 THR A N 1
ATOM 1766 C CA . THR A 1 229 ? 10.522 6.605 -12.866 1.00 88.19 229 THR A CA 1
ATOM 1767 C C . THR A 1 229 ? 9.370 7.583 -13.117 1.00 88.19 229 THR A C 1
ATOM 1769 O O . THR A 1 229 ? 8.263 7.176 -13.490 1.00 88.19 229 THR A O 1
ATOM 1772 N N . ARG A 1 230 ? 9.636 8.892 -12.987 1.00 86.62 230 ARG A N 1
ATOM 1773 C CA . ARG A 1 230 ? 8.664 9.985 -13.109 1.00 86.62 230 ARG A CA 1
ATOM 1774 C C . ARG A 1 230 ? 7.852 9.921 -14.395 1.00 86.62 230 ARG A C 1
ATOM 1776 O O . ARG A 1 230 ? 6.645 10.123 -14.330 1.00 86.62 230 ARG A O 1
ATOM 1783 N N . GLY A 1 231 ? 8.483 9.630 -15.533 1.00 86.12 231 GLY A N 1
ATOM 1784 C CA . GLY A 1 231 ? 7.808 9.606 -16.836 1.00 86.12 231 GLY A CA 1
ATOM 1785 C C . GLY A 1 231 ? 6.639 8.617 -16.908 1.00 86.12 231 GLY A C 1
ATOM 1786 O O . GLY A 1 231 ? 5.657 8.886 -17.588 1.00 86.12 231 GLY A O 1
ATOM 1787 N N . ILE A 1 232 ? 6.715 7.502 -16.177 1.00 86.19 232 ILE A N 1
ATOM 1788 C CA . ILE A 1 232 ? 5.686 6.450 -16.182 1.00 86.19 232 ILE A CA 1
ATOM 1789 C C . ILE A 1 232 ? 4.716 6.613 -15.011 1.00 86.19 232 ILE A C 1
ATOM 1791 O O . ILE A 1 232 ? 3.529 6.326 -15.156 1.00 86.19 232 ILE A O 1
ATOM 1795 N N . TYR A 1 233 ? 5.210 7.063 -13.854 1.00 86.62 233 TYR A N 1
ATOM 1796 C CA . TYR A 1 233 ? 4.424 7.118 -12.625 1.00 86.62 233 TYR A CA 1
ATOM 1797 C C . TYR A 1 233 ? 3.795 8.500 -12.390 1.00 86.62 233 TYR A C 1
ATOM 1799 O O . TYR A 1 233 ? 2.611 8.702 -12.659 1.00 86.62 233 TYR A O 1
ATOM 1807 N N . ASN A 1 234 ? 4.586 9.462 -11.908 1.00 86.00 234 ASN A N 1
ATOM 1808 C CA . ASN A 1 234 ? 4.114 10.768 -11.434 1.00 86.00 234 ASN A CA 1
ATOM 1809 C C . ASN A 1 234 ? 3.712 11.723 -12.578 1.00 86.00 234 ASN A C 1
ATOM 1811 O O . ASN A 1 234 ? 2.774 12.492 -12.450 1.00 86.00 234 ASN A O 1
ATOM 1815 N N . ALA A 1 235 ? 4.341 11.631 -13.750 1.00 89.88 235 ALA A N 1
ATOM 1816 C CA . ALA A 1 235 ? 3.889 12.340 -14.954 1.00 89.88 235 ALA A CA 1
ATOM 1817 C C . ALA A 1 235 ? 2.873 11.527 -15.790 1.00 89.88 235 ALA A C 1
ATOM 1819 O O . ALA A 1 235 ? 2.507 11.932 -16.894 1.00 89.88 235 ALA A O 1
ATOM 1820 N N . GLY A 1 236 ? 2.454 10.358 -15.296 1.00 94.12 236 GLY A N 1
ATOM 1821 C CA . GLY A 1 236 ? 1.530 9.451 -15.969 1.00 94.12 236 GLY A CA 1
ATOM 1822 C C . GLY A 1 236 ? 0.099 9.516 -15.433 1.00 94.12 236 GLY A C 1
ATOM 1823 O O . GLY A 1 236 ? -0.274 10.375 -14.634 1.00 94.12 236 GLY A O 1
ATOM 1824 N N . THR A 1 237 ? -0.710 8.545 -15.849 1.00 95.75 237 THR A N 1
ATOM 1825 C CA . THR A 1 237 ? -2.101 8.357 -15.401 1.00 95.75 237 THR A CA 1
ATOM 1826 C C . THR A 1 237 ? -2.229 8.213 -13.884 1.00 95.75 237 THR A C 1
ATOM 1828 O O . THR A 1 237 ? -3.188 8.711 -13.296 1.00 95.75 237 THR A O 1
ATOM 1831 N N . ILE A 1 238 ? -1.268 7.544 -13.236 1.00 93.19 238 ILE A N 1
ATOM 1832 C CA . ILE A 1 238 ? -1.258 7.381 -11.779 1.00 93.19 238 ILE A CA 1
ATOM 1833 C C . ILE A 1 238 ? -0.989 8.716 -11.092 1.00 93.19 238 ILE A C 1
ATOM 1835 O O . ILE A 1 238 ? -1.724 9.055 -10.172 1.00 93.19 238 ILE A O 1
ATOM 1839 N N . GLY A 1 239 ? -0.007 9.493 -11.555 1.00 93.19 239 GLY A N 1
ATOM 1840 C CA . GLY A 1 239 ? 0.238 10.849 -11.063 1.00 93.19 239 GLY A CA 1
ATOM 1841 C C . GLY A 1 239 ? -0.995 11.742 -11.156 1.00 93.19 239 GLY A C 1
ATOM 1842 O O . GLY A 1 239 ? -1.406 12.311 -10.152 1.00 93.19 239 GLY A O 1
ATOM 1843 N N . TYR A 1 240 ? -1.689 11.723 -12.298 1.00 96.19 240 TYR A N 1
ATOM 1844 C CA . TYR A 1 240 ? -2.958 12.442 -12.467 1.00 96.19 240 TYR A CA 1
ATOM 1845 C C . TYR A 1 240 ? -4.034 12.032 -11.443 1.00 96.19 240 TYR A C 1
ATOM 1847 O O . TYR A 1 240 ? -4.791 12.865 -10.939 1.00 96.19 240 TYR A O 1
ATOM 1855 N N . ALA A 1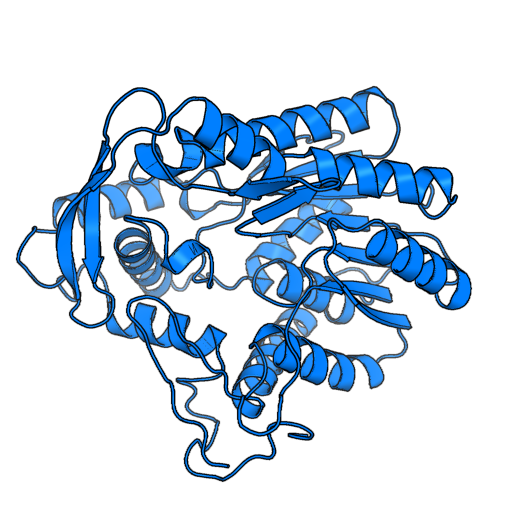 241 ? -4.096 10.749 -11.082 1.00 96.62 241 ALA A N 1
ATOM 1856 C CA . ALA A 1 241 ? -4.969 10.282 -10.010 1.00 96.62 241 ALA A CA 1
ATOM 1857 C C . ALA A 1 241 ? -4.485 10.737 -8.618 1.00 96.62 241 ALA A C 1
ATOM 1859 O O . ALA A 1 241 ? -5.299 11.075 -7.760 1.00 96.62 241 ALA A O 1
ATOM 1860 N N . LYS A 1 242 ? -3.170 10.777 -8.379 1.00 95.06 242 LYS A N 1
ATOM 1861 C CA . LYS A 1 242 ? -2.581 11.234 -7.112 1.00 95.06 242 LYS A CA 1
ATOM 1862 C C . LYS A 1 242 ? -2.724 12.742 -6.896 1.00 95.06 242 LYS A C 1
ATOM 1864 O O . LYS A 1 242 ? -2.984 13.145 -5.764 1.00 95.06 242 LYS A O 1
ATOM 1869 N N . ASP A 1 243 ? -2.696 13.547 -7.952 1.00 96.19 243 ASP A N 1
ATOM 1870 C CA . ASP A 1 243 ? -3.052 14.969 -7.886 1.00 96.19 243 ASP A CA 1
ATOM 1871 C C . ASP A 1 243 ? -4.493 15.148 -7.392 1.00 96.19 243 ASP A C 1
ATOM 1873 O O . ASP A 1 243 ? -4.763 15.974 -6.520 1.00 96.19 243 ASP A O 1
ATOM 1877 N N . HIS A 1 244 ? -5.415 14.287 -7.837 1.00 97.88 244 HIS A N 1
ATOM 1878 C CA . HIS A 1 244 ? -6.789 14.306 -7.340 1.00 97.88 244 HIS A CA 1
ATOM 1879 C C . HIS A 1 244 ? -6.908 13.946 -5.846 1.00 97.88 244 HIS A C 1
ATOM 1881 O O . HIS A 1 244 ? -7.788 14.466 -5.158 1.00 97.88 244 HIS A O 1
ATOM 1887 N N . LEU A 1 245 ? -6.037 13.082 -5.305 1.00 96.88 245 LEU A N 1
ATOM 1888 C CA . LEU A 1 245 ? -5.986 12.856 -3.852 1.00 96.88 245 LEU A CA 1
ATOM 1889 C C . LEU A 1 245 ? -5.572 14.128 -3.111 1.00 96.88 245 LEU A C 1
ATOM 1891 O O . LEU A 1 245 ? -6.141 14.428 -2.064 1.00 96.88 245 LEU A O 1
ATOM 1895 N N . LEU A 1 246 ? -4.620 14.889 -3.655 1.00 96.75 246 LEU A N 1
ATOM 1896 C CA . LEU A 1 246 ? -4.192 16.154 -3.064 1.00 96.75 246 LEU A CA 1
ATOM 1897 C C . LEU A 1 246 ? -5.302 17.210 -3.110 1.00 96.75 246 LEU A C 1
ATOM 1899 O O . LEU A 1 246 ? -5.533 17.882 -2.107 1.00 96.75 246 LEU A O 1
ATOM 1903 N N . GLU A 1 247 ? -6.017 17.320 -4.233 1.00 97.94 247 GLU A N 1
ATOM 1904 C CA . GLU A 1 247 ? -7.224 18.154 -4.360 1.00 97.94 247 GLU A CA 1
ATOM 1905 C C . GLU A 1 247 ? -8.276 17.768 -3.306 1.00 97.94 247 GLU A C 1
ATOM 1907 O O . GLU A 1 247 ? -8.820 18.631 -2.620 1.00 97.94 247 GLU A O 1
ATOM 1912 N N . THR A 1 248 ? -8.507 16.465 -3.122 1.00 98.25 248 THR A N 1
ATOM 1913 C CA . THR A 1 248 ? -9.472 15.942 -2.143 1.00 98.25 248 THR A CA 1
ATOM 1914 C C . THR A 1 248 ? -9.066 16.278 -0.709 1.00 98.25 248 THR A C 1
ATOM 1916 O O . THR A 1 248 ? -9.896 16.736 0.074 1.00 98.25 248 THR A O 1
ATOM 1919 N N . ALA A 1 249 ? -7.790 16.094 -0.356 1.00 97.50 249 ALA A N 1
ATOM 1920 C CA . ALA A 1 249 ? -7.285 16.439 0.969 1.00 97.50 249 ALA A CA 1
ATOM 1921 C C . ALA A 1 249 ? -7.440 17.940 1.255 1.00 97.50 249 ALA A C 1
ATOM 1923 O O . ALA A 1 249 ? -7.891 18.305 2.337 1.00 97.50 249 ALA A O 1
ATOM 1924 N N . ARG A 1 250 ? -7.125 18.813 0.285 1.00 97.12 250 ARG A N 1
ATOM 1925 C CA . ARG A 1 250 ? -7.342 20.267 0.418 1.00 97.12 250 ARG A CA 1
ATOM 1926 C C . ARG A 1 250 ? -8.798 20.571 0.705 1.00 97.12 250 ARG A C 1
ATOM 1928 O O . ARG A 1 250 ? -9.096 21.212 1.701 1.00 97.12 250 ARG A O 1
ATOM 1935 N N . TRP A 1 251 ? -9.691 20.021 -0.112 1.00 97.69 251 TRP A N 1
ATOM 1936 C CA . TRP A 1 251 ? -11.121 20.236 0.040 1.00 97.69 251 TRP A CA 1
ATOM 1937 C C . TRP A 1 251 ? -11.630 19.801 1.422 1.00 97.69 251 TRP A C 1
ATOM 1939 O O . TRP A 1 251 ? -12.349 20.552 2.072 1.00 97.69 251 TRP A O 1
ATOM 1949 N N . LEU A 1 252 ? -11.217 18.628 1.917 1.00 97.00 252 LEU A N 1
ATOM 1950 C CA . LEU A 1 252 ? -11.596 18.142 3.251 1.00 97.00 252 LEU A CA 1
ATOM 1951 C C . LEU A 1 252 ? -11.169 19.100 4.378 1.00 97.00 252 LEU A C 1
ATOM 1953 O O . LEU A 1 252 ? -11.953 19.330 5.304 1.00 97.00 252 LEU A O 1
ATOM 1957 N N . ASN A 1 253 ? -9.957 19.661 4.285 1.00 95.81 253 ASN A N 1
ATOM 1958 C CA . ASN A 1 253 ? -9.460 20.649 5.246 1.00 95.81 253 ASN A CA 1
ATOM 1959 C C . ASN A 1 253 ? -10.204 21.988 5.117 1.00 95.81 253 ASN A C 1
ATOM 1961 O O . ASN A 1 253 ? -10.660 22.516 6.127 1.00 95.81 253 ASN A O 1
ATOM 1965 N N . ASP A 1 254 ? -10.399 22.499 3.896 1.00 95.69 254 ASP A N 1
ATOM 1966 C CA . ASP A 1 254 ? -11.095 23.770 3.637 1.00 95.69 254 ASP A CA 1
ATOM 1967 C C . ASP A 1 254 ? -12.545 23.747 4.147 1.00 95.69 254 ASP A C 1
ATOM 1969 O O . ASP A 1 254 ? -13.075 24.758 4.605 1.00 95.69 254 ASP A O 1
ATOM 1973 N N . GLN A 1 255 ? -13.199 22.581 4.094 1.00 95.44 255 GLN A N 1
ATOM 1974 C CA . GLN A 1 255 ? -14.543 22.379 4.643 1.00 95.44 255 GLN A CA 1
ATOM 1975 C C . GLN A 1 255 ? -14.569 22.184 6.169 1.00 95.44 255 GLN A C 1
ATOM 1977 O O . GLN A 1 255 ? -15.646 21.985 6.737 1.00 95.44 255 GLN A O 1
ATOM 1982 N N . GLY A 1 256 ? -13.414 22.169 6.841 1.00 93.00 256 GLY A N 1
ATOM 1983 C CA . GLY A 1 256 ? -13.314 21.907 8.278 1.00 93.00 256 GLY A CA 1
ATOM 1984 C C . GLY A 1 256 ? -13.912 20.554 8.672 1.00 93.00 256 GLY A C 1
ATOM 1985 O O . GLY A 1 256 ? -14.506 20.417 9.741 1.00 93.00 256 GLY A O 1
ATOM 1986 N N . ILE A 1 257 ? -13.852 19.555 7.781 1.00 91.88 257 ILE A N 1
ATOM 1987 C CA . ILE A 1 257 ? -14.460 18.246 8.035 1.00 91.88 257 ILE A CA 1
ATOM 1988 C C . ILE A 1 257 ? -13.654 17.487 9.081 1.00 91.88 257 ILE A C 1
ATOM 1990 O O . ILE A 1 257 ? -14.249 16.979 10.030 1.00 91.88 257 ILE A O 1
ATOM 1994 N N . LEU A 1 258 ? -12.344 17.391 8.854 1.00 94.44 258 LEU A N 1
ATOM 1995 C CA . LEU A 1 258 ? -11.331 16.754 9.692 1.00 94.44 258 LEU A CA 1
ATOM 1996 C C . LEU A 1 258 ? -9.942 17.087 9.098 1.00 94.44 258 LEU A C 1
ATOM 1998 O O . LEU A 1 258 ? -9.866 17.513 7.944 1.00 94.44 258 LEU A O 1
ATOM 2002 N N . GLN A 1 259 ? -8.849 16.866 9.835 1.00 94.00 259 GLN A N 1
ATOM 2003 C CA . GLN A 1 259 ? -7.498 17.127 9.314 1.00 94.00 259 GLN A CA 1
ATOM 2004 C C . GLN A 1 259 ? -7.073 16.054 8.295 1.00 94.00 259 GLN A C 1
ATOM 2006 O O . GLN A 1 259 ? -6.874 14.891 8.660 1.00 94.00 259 GLN A O 1
ATOM 2011 N N . ALA A 1 260 ? -6.935 16.426 7.020 1.00 95.62 260 ALA A N 1
ATOM 2012 C CA . ALA A 1 260 ? -6.616 15.493 5.938 1.00 95.62 260 ALA A CA 1
ATOM 2013 C C . ALA A 1 260 ? -5.205 15.696 5.369 1.00 95.62 260 ALA A C 1
ATOM 2015 O O . ALA A 1 260 ? -4.804 16.815 5.058 1.00 95.62 260 ALA A O 1
ATOM 2016 N N . HIS A 1 261 ? -4.473 14.602 5.158 1.00 95.38 261 HIS A N 1
ATOM 2017 C CA . HIS A 1 261 ? -3.113 14.635 4.620 1.00 95.38 261 HIS A CA 1
ATOM 2018 C C . HIS A 1 261 ? -2.946 13.706 3.416 1.00 95.38 261 HIS A C 1
ATOM 2020 O O . HIS A 1 261 ? -3.565 12.644 3.324 1.00 95.38 261 HIS A O 1
ATOM 2026 N N . VAL A 1 262 ? -2.029 14.053 2.521 1.00 96.00 262 VAL A N 1
ATOM 2027 C CA . VAL A 1 262 ? -1.464 13.106 1.558 1.00 96.00 262 VAL A CA 1
ATOM 2028 C C . VAL A 1 262 ? -0.051 12.769 2.002 1.00 96.00 262 VAL A C 1
ATOM 2030 O O . VAL A 1 262 ? 0.768 13.662 2.211 1.00 96.00 262 VAL A O 1
ATOM 2033 N N . VAL A 1 263 ? 0.239 11.478 2.156 1.00 94.94 263 VAL A N 1
ATOM 2034 C CA . VAL A 1 263 ? 1.550 11.013 2.614 1.00 94.94 263 VAL A CA 1
ATOM 2035 C C . VAL A 1 263 ? 2.219 10.221 1.512 1.00 94.94 263 VAL A C 1
ATOM 2037 O O . VAL A 1 263 ? 1.731 9.170 1.096 1.00 94.94 263 VAL A O 1
ATOM 2040 N N . SER A 1 264 ? 3.351 10.723 1.047 1.00 94.00 264 SER A N 1
ATOM 2041 C CA . SER A 1 264 ? 4.191 9.997 0.101 1.00 94.00 264 SER A CA 1
ATOM 2042 C C . SER A 1 264 ? 5.072 8.993 0.826 1.00 94.00 264 SER A C 1
ATOM 2044 O O . SER A 1 264 ? 5.522 9.274 1.935 1.00 94.00 264 SER A O 1
ATOM 2046 N N . GLN A 1 265 ? 5.250 7.807 0.251 1.00 94.25 265 GLN A N 1
ATOM 2047 C CA . GLN A 1 265 ? 5.958 6.687 0.872 1.00 94.25 265 GLN A CA 1
ATOM 2048 C C . GLN A 1 265 ? 7.061 6.159 -0.050 1.00 94.25 265 GLN A C 1
ATOM 2050 O O . GLN A 1 265 ? 6.843 6.161 -1.257 1.00 94.25 265 GLN A O 1
ATOM 2055 N N . PRO A 1 266 ? 8.208 5.685 0.478 1.00 93.44 266 PRO A N 1
ATOM 2056 C CA . PRO A 1 266 ? 9.298 5.150 -0.344 1.00 93.44 266 PRO A CA 1
ATOM 2057 C C . PRO A 1 266 ? 8.884 4.004 -1.274 1.00 93.44 266 PRO A C 1
ATOM 2059 O O . PRO A 1 266 ? 7.870 3.332 -1.073 1.00 93.44 266 PRO A O 1
ATOM 2062 N N . ALA A 1 267 ? 9.706 3.715 -2.278 1.00 92.44 267 ALA A N 1
ATOM 2063 C CA . ALA A 1 267 ? 9.508 2.540 -3.103 1.00 92.44 267 ALA A CA 1
ATOM 2064 C C . ALA A 1 267 ? 9.800 1.267 -2.289 1.00 92.44 267 ALA A C 1
ATOM 2066 O O . ALA A 1 267 ? 10.927 0.993 -1.870 1.00 92.44 267 ALA A O 1
ATOM 2067 N N . VAL A 1 268 ? 8.774 0.429 -2.131 1.00 91.50 268 VAL A N 1
ATOM 2068 C CA . VAL A 1 268 ? 8.880 -0.903 -1.521 1.00 91.50 268 VAL A CA 1
ATOM 2069 C C . VAL A 1 268 ? 8.309 -1.982 -2.435 1.00 91.50 268 VAL A C 1
ATOM 2071 O O . VAL A 1 268 ? 7.366 -1.755 -3.202 1.00 91.50 268 VAL A O 1
ATOM 2074 N N . VAL A 1 269 ? 8.876 -3.187 -2.359 1.00 90.31 269 VAL A N 1
ATOM 2075 C CA . VAL A 1 269 ? 8.399 -4.329 -3.147 1.00 90.31 269 VAL A CA 1
ATOM 2076 C C . VAL A 1 269 ? 6.992 -4.697 -2.673 1.00 90.31 269 VAL A C 1
ATOM 2078 O O . VAL A 1 269 ? 6.784 -5.074 -1.525 1.00 90.31 269 VAL A O 1
ATOM 2081 N N . THR A 1 270 ? 6.011 -4.571 -3.561 1.00 86.25 270 THR A N 1
ATOM 2082 C CA . THR A 1 270 ? 4.605 -4.926 -3.342 1.00 86.25 270 THR A CA 1
ATOM 2083 C C . THR A 1 270 ? 4.062 -5.604 -4.592 1.00 86.25 270 THR A C 1
ATOM 2085 O O . THR A 1 270 ? 4.658 -5.527 -5.668 1.00 86.25 270 THR A O 1
ATOM 2088 N N . GLN A 1 271 ? 2.892 -6.235 -4.479 1.00 81.56 271 GLN A N 1
ATOM 2089 C CA . GLN A 1 271 ? 2.218 -6.809 -5.646 1.00 81.56 271 GLN A CA 1
ATOM 2090 C C . GLN A 1 271 ? 1.912 -5.734 -6.702 1.00 81.56 271 GLN A C 1
ATOM 2092 O O . GLN A 1 271 ? 2.017 -5.997 -7.896 1.00 81.56 271 GLN A O 1
ATOM 2097 N N . SER A 1 272 ? 1.579 -4.518 -6.256 1.00 76.44 272 SER A N 1
ATOM 2098 C CA . SER A 1 272 ? 1.251 -3.390 -7.128 1.00 76.44 272 SER A CA 1
ATOM 2099 C C . SER A 1 272 ? 2.482 -2.785 -7.799 1.00 76.44 272 SER A C 1
ATOM 2101 O O . SER A 1 272 ? 2.404 -2.415 -8.963 1.00 76.44 272 SER A O 1
ATOM 2103 N N . SER A 1 273 ? 3.617 -2.688 -7.099 1.00 80.31 273 SER A N 1
ATOM 2104 C CA . SER A 1 273 ? 4.839 -2.082 -7.646 1.00 80.31 273 SER A CA 1
ATOM 2105 C C . SER A 1 273 ? 5.588 -3.009 -8.608 1.00 80.31 273 SER A C 1
ATOM 2107 O O . SER A 1 273 ? 6.166 -2.528 -9.577 1.00 80.31 273 SER A O 1
ATOM 2109 N N . ALA A 1 274 ? 5.512 -4.330 -8.412 1.00 78.94 274 ALA A N 1
ATOM 2110 C CA . ALA A 1 274 ? 6.210 -5.319 -9.242 1.00 78.94 274 ALA A CA 1
ATOM 2111 C C . ALA A 1 274 ? 5.728 -5.396 -10.706 1.00 78.94 274 ALA A C 1
ATOM 2113 O O . ALA A 1 274 ? 6.412 -5.973 -11.546 1.00 78.94 274 ALA A O 1
ATOM 2114 N N . VAL A 1 275 ? 4.547 -4.851 -11.016 1.00 79.00 275 VAL A N 1
ATOM 2115 C CA . VAL A 1 275 ? 3.985 -4.835 -12.380 1.00 79.00 275 VAL A CA 1
ATOM 2116 C C . VAL A 1 275 ? 4.196 -3.503 -13.106 1.00 79.00 275 VAL A C 1
ATOM 2118 O O . VAL A 1 275 ? 3.772 -3.358 -14.252 1.00 79.00 275 VAL A O 1
ATOM 2121 N N . ILE A 1 276 ? 4.808 -2.520 -12.441 1.00 84.25 276 ILE A N 1
ATOM 2122 C CA . ILE A 1 276 ? 5.051 -1.193 -13.003 1.00 84.25 276 ILE A CA 1
ATOM 2123 C C . ILE A 1 276 ? 6.336 -1.248 -13.836 1.00 84.25 276 ILE A C 1
ATOM 2125 O O . ILE A 1 276 ? 7.376 -1.639 -13.298 1.00 84.25 276 ILE A O 1
ATOM 2129 N N . PRO A 1 277 ? 6.300 -0.826 -15.113 1.00 85.19 277 PRO A N 1
ATOM 2130 C CA . PRO A 1 277 ? 7.503 -0.743 -15.934 1.00 85.19 277 PRO A CA 1
ATOM 2131 C C . PRO A 1 277 ? 8.616 0.038 -15.223 1.00 85.19 277 PRO A C 1
ATOM 2133 O O . PRO A 1 277 ? 8.330 1.040 -14.566 1.00 85.19 277 PRO A O 1
ATOM 2136 N N . SER A 1 278 ? 9.868 -0.411 -15.352 1.00 89.00 278 SER A N 1
ATOM 2137 C CA . SER A 1 278 ? 11.073 0.220 -14.773 1.00 89.00 278 SER A CA 1
ATOM 2138 C C . SER A 1 278 ? 11.254 0.107 -13.266 1.00 89.00 278 SER A C 1
ATOM 2140 O O . SER A 1 278 ? 12.377 0.258 -12.776 1.00 89.00 278 SER A O 1
ATOM 2142 N N . ILE A 1 279 ? 10.190 -0.179 -12.516 1.00 90.81 279 ILE A N 1
ATOM 2143 C CA . ILE A 1 279 ? 10.261 -0.235 -11.056 1.00 90.81 279 ILE A CA 1
ATOM 2144 C C . ILE A 1 279 ? 11.089 -1.424 -10.576 1.00 90.81 279 ILE A C 1
ATOM 2146 O O . ILE A 1 279 ? 11.818 -1.279 -9.599 1.00 90.81 279 ILE A O 1
ATOM 2150 N N . SER A 1 280 ? 11.063 -2.560 -11.277 1.00 91.19 280 SER A N 1
ATOM 2151 C CA . SER A 1 280 ? 11.872 -3.725 -10.897 1.00 91.19 280 SER A CA 1
ATOM 2152 C C . SER A 1 280 ? 13.375 -3.407 -10.923 1.00 91.19 280 SER A C 1
ATOM 2154 O O . SER A 1 280 ? 14.089 -3.719 -9.965 1.00 91.19 280 SER A O 1
ATOM 2156 N N . LEU A 1 281 ? 13.858 -2.713 -11.966 1.00 95.12 281 LEU A N 1
ATOM 2157 C CA . LEU A 1 281 ? 15.250 -2.252 -12.031 1.00 95.12 281 LEU A CA 1
ATOM 2158 C C . LEU A 1 281 ? 15.532 -1.221 -10.934 1.00 95.12 281 LEU A C 1
ATOM 2160 O O . LEU A 1 281 ? 16.475 -1.389 -10.164 1.00 95.12 281 LEU A O 1
ATOM 2164 N N . TYR A 1 282 ? 14.684 -0.193 -10.823 1.00 95.50 282 TYR A N 1
ATOM 2165 C CA . TYR A 1 282 ? 14.846 0.883 -9.843 1.00 95.50 282 TYR A CA 1
ATOM 2166 C C . TYR A 1 282 ? 14.957 0.346 -8.409 1.00 95.50 282 TYR A C 1
ATOM 2168 O O . TYR A 1 282 ? 15.917 0.648 -7.702 1.00 95.50 282 TYR A O 1
ATOM 2176 N N . MET A 1 283 ? 14.020 -0.515 -8.003 1.00 94.12 283 MET A N 1
ATOM 2177 C CA . MET A 1 283 ? 14.019 -1.141 -6.681 1.00 94.12 283 MET A CA 1
ATOM 2178 C C . MET A 1 283 ? 15.244 -2.014 -6.454 1.00 94.12 283 MET A C 1
ATOM 2180 O O . MET A 1 283 ? 15.788 -2.003 -5.357 1.00 94.12 283 MET A O 1
ATOM 2184 N N . THR A 1 284 ? 15.717 -2.736 -7.469 1.00 95.56 284 THR A N 1
ATOM 2185 C CA . THR A 1 284 ? 16.921 -3.568 -7.331 1.00 95.56 284 THR A CA 1
ATOM 2186 C C . THR A 1 284 ? 18.163 -2.720 -7.038 1.00 95.56 284 THR A C 1
ATOM 2188 O O . THR A 1 284 ? 18.967 -3.087 -6.179 1.00 95.56 284 THR A O 1
ATOM 2191 N N . LEU A 1 285 ? 18.293 -1.557 -7.687 1.00 96.94 285 LEU A N 1
ATOM 2192 C CA . LEU A 1 285 ? 19.376 -0.602 -7.421 1.00 96.94 285 LEU A CA 1
ATOM 2193 C C . LEU A 1 285 ? 19.239 0.058 -6.039 1.00 96.94 285 LEU A C 1
ATOM 2195 O O . LEU A 1 285 ? 20.229 0.191 -5.314 1.00 96.94 285 LEU A O 1
ATOM 2199 N N . LEU A 1 286 ? 18.015 0.444 -5.665 1.00 96.06 286 LEU A N 1
ATOM 2200 C CA . LEU A 1 286 ? 17.699 1.060 -4.374 1.00 96.06 286 LEU A CA 1
ATOM 2201 C C . LEU A 1 286 ? 17.961 0.107 -3.207 1.00 96.06 286 LEU A C 1
ATOM 2203 O O . LEU A 1 286 ? 18.627 0.482 -2.246 1.00 96.06 286 LEU A O 1
ATOM 2207 N N . MET A 1 287 ? 17.499 -1.140 -3.312 1.00 94.75 287 MET A N 1
ATOM 2208 C CA . MET A 1 287 ? 17.726 -2.177 -2.307 1.00 94.75 287 MET A CA 1
ATOM 2209 C C . MET A 1 287 ? 19.218 -2.398 -2.072 1.00 94.75 287 MET A C 1
ATOM 2211 O O . MET A 1 287 ? 19.640 -2.472 -0.922 1.00 94.75 287 MET A O 1
ATOM 2215 N N . LYS A 1 288 ? 20.025 -2.432 -3.142 1.00 95.81 288 LYS A N 1
ATOM 2216 C CA . LYS A 1 288 ? 21.482 -2.558 -3.024 1.00 95.81 288 LYS A CA 1
ATOM 2217 C C . LYS A 1 288 ? 22.102 -1.379 -2.282 1.00 95.81 288 LYS A C 1
ATOM 2219 O O . LYS A 1 288 ? 22.945 -1.567 -1.414 1.00 95.81 288 LYS A O 1
ATOM 2224 N N . LEU A 1 289 ? 21.670 -0.164 -2.609 1.00 96.00 289 LEU A N 1
ATOM 2225 C CA . LEU A 1 289 ? 22.155 1.043 -1.950 1.00 96.00 289 LEU A CA 1
ATOM 2226 C C . LEU A 1 289 ? 21.778 1.076 -0.464 1.00 96.00 289 LEU A C 1
ATOM 2228 O O . LEU A 1 289 ? 22.560 1.525 0.371 1.00 96.00 289 LEU A O 1
ATOM 2232 N N . TYR A 1 290 ? 20.575 0.625 -0.118 1.00 94.62 290 TYR A N 1
ATOM 2233 C CA . TYR A 1 290 ? 20.121 0.604 1.270 1.00 94.62 290 TYR A CA 1
ATOM 2234 C C . TYR A 1 290 ? 20.831 -0.496 2.063 1.00 94.62 290 TYR A C 1
ATOM 2236 O O . TYR A 1 290 ? 21.212 -0.250 3.203 1.00 94.62 290 TYR A O 1
ATOM 2244 N N . GLU A 1 291 ? 21.102 -1.648 1.444 1.00 94.00 291 GLU A N 1
ATOM 2245 C CA . GLU A 1 291 ? 21.930 -2.715 2.015 1.00 94.00 291 GLU A CA 1
ATOM 2246 C C . GLU A 1 291 ? 23.334 -2.205 2.384 1.00 94.00 291 GLU A C 1
ATOM 2248 O O . GLU A 1 291 ? 23.756 -2.350 3.530 1.00 94.00 291 GLU A O 1
ATOM 2253 N N . GLU A 1 292 ? 24.033 -1.552 1.450 1.00 94.81 292 GLU A N 1
ATOM 2254 C CA . GLU A 1 292 ? 25.395 -1.028 1.659 1.00 94.81 292 GLU A CA 1
ATOM 2255 C C . GLU A 1 292 ? 25.473 0.053 2.739 1.00 94.81 292 GLU A C 1
ATOM 2257 O O . GLU A 1 292 ? 26.499 0.201 3.398 1.00 94.81 292 GLU A O 1
ATOM 2262 N N . ASN A 1 293 ? 24.389 0.805 2.927 1.00 94.31 293 ASN A N 1
ATOM 2263 C CA . ASN A 1 293 ? 24.297 1.854 3.940 1.00 94.31 293 ASN A CA 1
ATOM 2264 C C . ASN A 1 293 ? 23.609 1.384 5.231 1.00 94.31 293 ASN A C 1
ATOM 2266 O O . ASN A 1 293 ? 23.304 2.216 6.085 1.00 94.31 293 ASN A O 1
ATOM 2270 N N . HIS A 1 294 ? 23.317 0.085 5.364 1.00 93.69 294 HIS A N 1
ATOM 2271 C CA . HIS A 1 294 ? 22.600 -0.496 6.503 1.00 93.69 294 HIS A CA 1
ATOM 2272 C C . HIS A 1 294 ? 21.280 0.229 6.836 1.00 93.69 294 HIS A C 1
ATOM 2274 O O . HIS A 1 294 ? 20.928 0.412 8.003 1.00 93.69 294 HIS A O 1
ATOM 2280 N N . ARG A 1 295 ? 20.544 0.667 5.807 1.00 91.12 295 ARG A N 1
ATOM 2281 C CA . ARG A 1 295 ? 19.255 1.358 5.945 1.00 91.12 295 ARG A CA 1
ATOM 2282 C C . ARG A 1 295 ? 18.107 0.361 5.851 1.00 91.12 295 ARG A C 1
ATOM 2284 O O . ARG A 1 295 ? 18.050 -0.450 4.930 1.00 91.12 295 ARG A O 1
ATOM 2291 N N . ASP A 1 296 ? 17.162 0.459 6.779 1.00 88.94 296 ASP A N 1
ATOM 2292 C CA . ASP A 1 296 ? 15.933 -0.331 6.728 1.00 88.94 296 ASP A CA 1
ATOM 2293 C C . ASP A 1 296 ? 14.934 0.270 5.722 1.00 88.94 296 ASP A C 1
ATOM 2295 O O . ASP A 1 296 ? 14.562 1.437 5.841 1.00 88.94 296 ASP A O 1
ATOM 2299 N N . ASN A 1 297 ? 14.489 -0.543 4.757 1.00 89.19 297 ASN A N 1
ATOM 2300 C CA . ASN A 1 297 ? 13.452 -0.202 3.770 1.00 89.19 297 ASN A CA 1
ATOM 2301 C C . ASN A 1 297 ? 12.099 -0.879 4.071 1.00 89.19 297 ASN A C 1
ATOM 2303 O O . ASN A 1 297 ? 11.305 -1.148 3.165 1.00 89.19 297 ASN A O 1
ATOM 2307 N N . SER A 1 298 ? 11.869 -1.313 5.312 1.00 90.62 298 SER A N 1
ATOM 2308 C CA . SER A 1 298 ? 10.651 -2.040 5.656 1.00 90.62 298 SER A CA 1
ATOM 2309 C C . SER A 1 298 ? 9.435 -1.120 5.766 1.00 90.62 298 SER A C 1
ATOM 2311 O O . SER A 1 298 ? 9.508 0.001 6.274 1.00 90.62 298 SER A O 1
ATOM 2313 N N . CYS A 1 299 ? 8.271 -1.629 5.341 1.00 93.56 299 CYS A N 1
ATOM 2314 C CA . CYS A 1 299 ? 7.006 -0.901 5.447 1.00 93.56 299 CYS A CA 1
ATOM 2315 C C . CYS A 1 299 ? 6.745 -0.447 6.891 1.00 93.56 299 CYS A C 1
ATOM 2317 O O . CYS A 1 299 ? 6.401 0.711 7.102 1.00 93.56 299 CYS A O 1
ATOM 2319 N N . VAL A 1 300 ? 6.982 -1.314 7.883 1.00 93.69 300 VAL A N 1
ATOM 2320 C CA . VAL A 1 300 ? 6.820 -0.998 9.314 1.00 93.69 300 VAL A CA 1
ATOM 2321 C C . VAL A 1 300 ? 7.623 0.234 9.725 1.00 93.69 300 VAL A C 1
ATOM 2323 O O . VAL A 1 300 ? 7.058 1.123 10.353 1.00 93.69 300 VAL A O 1
ATOM 2326 N N . SER A 1 301 ? 8.895 0.334 9.337 1.00 91.62 301 SER A N 1
ATOM 2327 C CA . SER A 1 301 ? 9.748 1.473 9.702 1.00 91.62 301 SER A CA 1
ATOM 2328 C C . SER A 1 301 ? 9.304 2.776 9.037 1.00 91.62 301 SER A C 1
ATOM 2330 O O . SER A 1 301 ? 9.266 3.826 9.682 1.00 91.62 301 SER A O 1
ATOM 2332 N N . HIS A 1 302 ? 8.878 2.721 7.773 1.00 93.81 302 HIS A N 1
ATOM 2333 C CA . HIS A 1 302 ? 8.317 3.892 7.096 1.00 93.81 302 HIS A CA 1
ATOM 2334 C C . HIS A 1 302 ? 6.994 4.343 7.719 1.00 93.81 302 HIS A C 1
ATOM 2336 O O . HIS A 1 302 ? 6.789 5.541 7.925 1.00 93.81 302 HIS A O 1
ATOM 2342 N N . ILE A 1 303 ? 6.112 3.397 8.057 1.00 95.00 303 ILE A N 1
ATOM 2343 C CA . ILE A 1 303 ? 4.859 3.681 8.758 1.00 95.00 303 ILE A CA 1
ATOM 2344 C C . ILE A 1 303 ? 5.136 4.260 10.142 1.00 95.00 303 ILE A C 1
ATOM 2346 O O . ILE A 1 303 ? 4.462 5.210 10.522 1.00 95.00 303 ILE A O 1
ATOM 2350 N N . ALA A 1 304 ? 6.119 3.740 10.875 1.00 91.69 304 ALA A N 1
ATOM 2351 C CA . ALA A 1 304 ? 6.479 4.239 12.194 1.00 91.69 304 ALA A CA 1
ATOM 2352 C C . ALA A 1 304 ? 6.829 5.734 12.157 1.00 91.69 304 ALA A C 1
ATOM 2354 O O . ALA A 1 304 ? 6.174 6.551 12.803 1.00 91.69 304 ALA A O 1
ATOM 2355 N N . ARG A 1 305 ? 7.796 6.089 11.305 1.00 89.56 305 ARG A N 1
ATOM 2356 C CA . ARG A 1 305 ? 8.239 7.472 11.084 1.00 89.56 305 ARG A CA 1
ATOM 2357 C C . ARG A 1 305 ? 7.085 8.384 10.660 1.00 89.56 305 ARG A C 1
ATOM 2359 O O . ARG A 1 305 ? 6.961 9.509 11.136 1.00 89.56 305 ARG A O 1
ATOM 2366 N N . MET A 1 306 ? 6.210 7.888 9.787 1.00 91.50 306 MET A N 1
ATOM 2367 C CA . MET A 1 306 ? 5.044 8.638 9.323 1.00 91.50 306 MET A CA 1
ATOM 2368 C C . MET A 1 306 ? 4.004 8.853 10.431 1.00 91.50 306 MET A C 1
ATOM 2370 O O . MET A 1 306 ? 3.518 9.971 10.588 1.00 91.50 306 MET A O 1
ATOM 2374 N N . MET A 1 307 ? 3.676 7.821 11.214 1.00 91.19 307 MET A N 1
ATOM 2375 C CA . MET A 1 307 ? 2.717 7.925 12.320 1.00 91.19 307 MET A CA 1
ATOM 2376 C C . MET A 1 307 ? 3.204 8.906 13.382 1.00 91.19 307 MET A C 1
ATOM 2378 O O . MET A 1 307 ? 2.403 9.668 13.923 1.00 91.19 307 MET A O 1
ATOM 2382 N N . GLU A 1 308 ? 4.510 8.916 13.650 1.00 86.06 308 GLU A N 1
ATOM 2383 C CA . GLU A 1 308 ? 5.112 9.887 14.555 1.00 86.06 308 GLU A CA 1
ATOM 2384 C C . GLU A 1 308 ? 4.872 11.322 14.067 1.00 86.06 308 GLU A C 1
ATOM 2386 O O . GLU A 1 308 ? 4.391 12.170 14.818 1.00 86.06 308 GLU A O 1
ATOM 2391 N N . HIS A 1 309 ? 5.101 11.565 12.775 1.00 83.88 309 HIS A N 1
ATOM 2392 C CA . HIS A 1 309 ? 4.869 12.865 12.158 1.00 83.88 309 HIS A CA 1
ATOM 2393 C C . HIS A 1 309 ? 3.388 13.282 12.192 1.00 83.88 309 HIS A C 1
ATOM 2395 O O . HIS A 1 309 ? 3.076 14.379 12.650 1.00 83.88 309 HIS A O 1
ATOM 2401 N N . VAL A 1 310 ? 2.462 12.408 11.778 1.00 84.50 310 VAL A N 1
ATOM 2402 C CA . VAL A 1 310 ? 1.014 12.709 11.719 1.00 84.50 310 VAL A CA 1
ATOM 2403 C C . VAL A 1 310 ? 0.436 13.072 13.091 1.00 84.50 310 VAL A C 1
ATOM 2405 O O . VAL A 1 310 ? -0.505 13.868 13.188 1.00 84.50 310 VAL A O 1
ATOM 2408 N N . PHE A 1 311 ? 0.963 12.489 14.166 1.00 80.50 311 PHE A N 1
ATOM 2409 C CA . PHE A 1 311 ? 0.358 12.619 15.487 1.00 80.50 311 PHE A CA 1
ATOM 2410 C C . PHE A 1 311 ? 1.112 13.469 16.495 1.00 80.50 311 PHE A C 1
ATOM 2412 O O . PHE A 1 311 ? 0.462 13.987 17.401 1.00 80.50 311 PHE A O 1
ATOM 2419 N N . TYR A 1 312 ? 2.429 13.600 16.365 1.00 75.00 312 TYR A N 1
ATOM 2420 C CA . TYR A 1 312 ? 3.257 14.232 17.392 1.00 75.00 312 TYR A CA 1
ATOM 2421 C C . TYR A 1 312 ? 4.148 15.350 16.854 1.00 75.00 312 TYR A C 1
ATOM 2423 O O . TYR A 1 312 ? 4.755 16.059 17.654 1.00 75.00 312 TYR A O 1
ATOM 2431 N N . SER A 1 313 ? 4.222 15.558 15.534 1.00 70.94 313 SER A N 1
ATOM 2432 C CA . SER A 1 313 ? 4.895 16.750 15.022 1.00 70.94 313 SER A CA 1
ATOM 2433 C C . SER A 1 313 ? 4.031 17.992 15.258 1.00 70.94 313 SER A C 1
ATOM 2435 O O . SER A 1 313 ? 2.824 17.994 15.021 1.00 70.94 313 SER A O 1
ATOM 2437 N N . SER A 1 314 ? 4.662 19.053 15.762 1.00 56.09 314 SER A N 1
ATOM 2438 C CA . SER A 1 314 ? 4.027 20.335 16.089 1.00 56.09 314 SER A CA 1
ATOM 2439 C C . SER A 1 314 ? 3.771 21.222 14.866 1.00 56.09 314 SER A C 1
ATOM 2441 O O . SER A 1 314 ? 3.450 22.396 15.027 1.00 56.09 314 SER A O 1
ATOM 2443 N N . SER A 1 315 ? 3.976 20.717 13.645 1.00 56.38 315 SER A N 1
ATOM 2444 C CA . SER A 1 315 ? 3.657 21.472 12.436 1.00 56.38 315 SER A CA 1
ATOM 2445 C C . SER A 1 315 ? 2.159 21.372 12.173 1.00 56.38 315 SER A C 1
ATOM 2447 O O . SER A 1 315 ? 1.681 20.392 11.595 1.00 56.38 315 SER A O 1
ATOM 2449 N N . GLU A 1 316 ? 1.426 22.380 12.634 1.00 53.84 316 GLU A N 1
ATOM 2450 C CA . GLU A 1 316 ? 0.042 22.616 12.236 1.00 53.84 316 GLU A CA 1
ATOM 2451 C C . GLU A 1 316 ? -0.049 22.670 10.692 1.00 53.84 316 GLU A C 1
ATOM 2453 O O . GLU A 1 316 ? 0.822 23.217 10.015 1.00 53.84 316 GLU A O 1
ATOM 2458 N N . ASP A 1 317 ? -1.078 22.023 10.142 1.00 62.66 317 ASP A N 1
ATOM 2459 C CA . ASP A 1 317 ? -1.528 22.118 8.743 1.00 62.66 317 ASP A CA 1
ATOM 2460 C C . ASP A 1 317 ? -0.576 21.682 7.614 1.00 62.66 317 ASP A C 1
ATOM 2462 O O . ASP A 1 317 ? -0.595 22.216 6.501 1.00 62.66 317 ASP A O 1
ATOM 2466 N N . VAL A 1 318 ? 0.204 20.617 7.824 1.00 84.44 318 VAL A N 1
ATOM 2467 C CA . VAL A 1 318 ? 0.954 19.990 6.720 1.00 84.44 318 VAL A CA 1
ATOM 2468 C C . VAL A 1 318 ? 0.022 19.162 5.831 1.00 84.44 318 VAL A C 1
ATOM 2470 O O . VAL A 1 318 ? -0.189 17.979 6.066 1.00 84.44 318 VAL A O 1
ATOM 2473 N N . LEU A 1 319 ? -0.503 19.752 4.757 1.00 89.88 319 LEU A N 1
ATOM 2474 C CA . LEU A 1 319 ? -1.319 19.041 3.759 1.00 89.88 319 LEU A CA 1
ATOM 2475 C C . LEU A 1 319 ? -0.592 17.836 3.127 1.00 89.88 319 LEU A C 1
ATOM 2477 O O . LEU A 1 319 ? -1.212 16.818 2.813 1.00 89.88 319 LEU A O 1
ATOM 2481 N N . TYR A 1 320 ? 0.716 17.966 2.897 1.00 91.62 320 TYR A N 1
ATOM 2482 C CA . TYR A 1 320 ? 1.517 16.992 2.164 1.00 91.62 320 TYR A CA 1
ATOM 2483 C C . TYR A 1 320 ? 2.763 16.591 2.950 1.00 91.62 320 TYR A C 1
ATOM 2485 O O . TYR A 1 320 ? 3.633 17.421 3.202 1.00 91.62 320 TYR A O 1
ATOM 2493 N N . ILE A 1 321 ? 2.871 15.309 3.296 1.00 91.56 321 ILE A N 1
ATOM 2494 C CA . ILE A 1 321 ? 3.977 14.765 4.087 1.00 91.56 321 ILE A CA 1
ATOM 2495 C C . ILE A 1 321 ? 4.897 13.962 3.166 1.00 91.56 321 ILE A C 1
ATOM 2497 O O . ILE A 1 321 ? 4.477 12.989 2.526 1.00 91.56 321 ILE A O 1
ATOM 2501 N N . ASN A 1 322 ? 6.170 14.359 3.109 1.00 91.31 322 ASN A N 1
ATOM 2502 C CA . ASN A 1 322 ? 7.188 13.631 2.362 1.00 91.31 322 ASN A CA 1
ATOM 2503 C C . ASN A 1 322 ? 7.928 12.618 3.244 1.00 91.31 322 ASN A C 1
ATOM 2505 O O . ASN A 1 322 ? 8.744 13.017 4.070 1.00 91.31 322 ASN A O 1
ATOM 2509 N N . ASN A 1 323 ? 7.658 11.321 3.053 1.00 91.00 323 ASN A N 1
ATOM 2510 C CA . ASN A 1 323 ? 8.354 10.236 3.753 1.00 91.00 323 ASN A CA 1
ATOM 2511 C C . ASN A 1 323 ? 9.388 9.512 2.869 1.00 91.00 323 ASN A C 1
ATOM 2513 O O . ASN A 1 323 ? 9.949 8.503 3.302 1.00 91.00 323 ASN A O 1
ATOM 2517 N N . GLU A 1 324 ? 9.625 9.992 1.644 1.00 91.50 324 GLU A N 1
ATOM 2518 C CA . GLU A 1 324 ? 10.502 9.381 0.643 1.00 91.50 324 GLU A CA 1
ATOM 2519 C C . GLU A 1 324 ? 11.965 9.787 0.844 1.00 91.50 324 GLU A C 1
ATOM 2521 O O . GLU A 1 324 ? 12.511 10.644 0.148 1.00 91.50 324 GLU A O 1
ATOM 2526 N N . ASP A 1 325 ? 12.639 9.126 1.784 1.00 89.38 325 ASP A N 1
ATOM 2527 C CA . ASP A 1 325 ? 14.088 9.279 1.959 1.00 89.38 325 ASP A CA 1
ATOM 2528 C C . ASP A 1 325 ? 14.906 8.812 0.742 1.00 89.38 325 ASP A C 1
ATOM 2530 O O . ASP A 1 325 ? 16.081 9.174 0.622 1.00 89.38 325 ASP A O 1
ATOM 2534 N N . GLU A 1 326 ? 14.285 8.082 -0.190 1.00 91.81 326 GLU A N 1
ATOM 2535 C CA . GLU A 1 326 ? 14.888 7.746 -1.476 1.00 91.81 326 GLU A CA 1
ATOM 2536 C C . GLU A 1 326 ? 15.133 8.981 -2.349 1.00 91.81 326 GLU A C 1
ATOM 2538 O O . GLU A 1 326 ? 16.035 8.967 -3.183 1.00 91.81 326 GLU A O 1
ATOM 2543 N N . LEU A 1 327 ? 14.384 10.071 -2.146 1.00 93.56 327 LEU A N 1
ATOM 2544 C CA . LEU A 1 327 ? 14.508 11.312 -2.916 1.00 93.56 327 LEU A CA 1
ATOM 2545 C C . LEU A 1 327 ? 15.620 12.239 -2.419 1.00 93.56 327 LEU A C 1
ATOM 2547 O O . LEU A 1 327 ? 15.848 13.294 -3.013 1.00 93.56 327 LEU A O 1
ATOM 2551 N N . LEU A 1 328 ? 16.332 11.865 -1.354 1.00 93.94 328 LEU A N 1
ATOM 2552 C CA . LEU A 1 328 ? 17.484 12.629 -0.885 1.00 93.94 328 LEU A CA 1
ATOM 2553 C C . LEU A 1 328 ? 18.532 12.763 -2.012 1.00 93.94 328 LEU A C 1
ATOM 2555 O O . LEU A 1 328 ? 18.834 11.760 -2.669 1.00 93.94 328 LEU A O 1
ATOM 2559 N N . PRO A 1 329 ? 19.134 13.952 -2.233 1.00 95.38 329 PRO A N 1
ATOM 2560 C CA . PRO A 1 329 ? 20.043 14.183 -3.360 1.00 95.38 329 PRO A CA 1
ATOM 2561 C C . PRO A 1 329 ? 21.184 13.164 -3.458 1.00 95.38 329 PRO A C 1
ATOM 2563 O O . PRO A 1 329 ? 21.484 12.669 -4.541 1.00 95.38 329 PRO A O 1
ATOM 2566 N N . GLN A 1 330 ? 21.779 12.788 -2.324 1.00 95.12 330 GLN A N 1
ATOM 2567 C CA . GLN A 1 330 ? 22.846 11.790 -2.271 1.00 95.12 330 GLN A CA 1
ATOM 2568 C C . GLN A 1 330 ? 22.385 10.392 -2.707 1.00 95.12 330 GLN A C 1
ATOM 2570 O O . GLN A 1 330 ? 23.148 9.674 -3.344 1.00 95.12 330 GLN A O 1
ATOM 2575 N N . VAL A 1 331 ? 21.135 10.019 -2.419 1.00 95.69 331 VAL A N 1
ATOM 2576 C CA . VAL A 1 331 ? 20.559 8.737 -2.846 1.00 95.69 331 VAL A CA 1
ATOM 2577 C C . VAL A 1 331 ? 20.276 8.782 -4.347 1.00 95.69 331 VAL A C 1
ATOM 2579 O O . VAL A 1 331 ? 20.704 7.900 -5.089 1.00 95.69 331 VAL A O 1
ATOM 2582 N N . GLN A 1 332 ? 19.628 9.850 -4.817 1.00 96.81 332 GLN A N 1
ATOM 2583 C CA . GLN A 1 332 ? 19.284 10.026 -6.229 1.00 96.81 332 GLN A CA 1
ATOM 2584 C C . GLN A 1 332 ? 20.515 10.084 -7.138 1.00 96.81 332 GLN A C 1
ATOM 2586 O O . GLN A 1 332 ? 20.483 9.520 -8.229 1.00 96.81 332 GLN A O 1
ATOM 2591 N N . ASN A 1 333 ? 21.608 10.713 -6.700 1.00 96.75 333 ASN A N 1
ATOM 2592 C CA . ASN A 1 333 ? 22.849 10.765 -7.474 1.00 96.75 333 ASN A CA 1
ATOM 2593 C C . ASN A 1 333 ? 23.439 9.367 -7.699 1.00 96.75 333 ASN A C 1
ATOM 2595 O O . ASN A 1 333 ? 23.747 9.019 -8.838 1.00 96.75 333 ASN A O 1
ATOM 2599 N N . VAL A 1 334 ? 23.511 8.540 -6.650 1.00 96.50 334 VAL A N 1
ATOM 2600 C CA . VAL A 1 334 ? 24.001 7.158 -6.774 1.00 96.50 334 VAL A CA 1
ATOM 2601 C C . VAL A 1 334 ? 23.068 6.321 -7.649 1.00 96.50 334 VAL A C 1
ATOM 2603 O O . VAL A 1 334 ? 23.529 5.553 -8.490 1.00 96.50 334 VAL A O 1
ATOM 2606 N N . LEU A 1 335 ? 21.749 6.485 -7.509 1.00 96.81 335 LEU A N 1
ATOM 2607 C CA . LEU A 1 335 ? 20.786 5.775 -8.352 1.00 96.81 335 LEU A CA 1
ATOM 2608 C C . LEU A 1 335 ? 20.915 6.159 -9.828 1.00 96.81 335 LEU A C 1
ATOM 2610 O O . LEU A 1 335 ? 20.892 5.273 -10.676 1.00 96.81 335 LEU A O 1
ATOM 2614 N N . LYS A 1 336 ? 21.097 7.447 -10.143 1.00 96.69 336 LYS A N 1
ATOM 2615 C CA . LYS A 1 336 ? 21.331 7.925 -11.516 1.00 96.69 336 LYS A CA 1
ATOM 2616 C C . LYS A 1 336 ? 22.614 7.345 -12.107 1.00 96.69 336 LYS A C 1
ATOM 2618 O O . LYS A 1 336 ? 22.607 6.910 -13.256 1.00 96.69 336 LYS A O 1
ATOM 2623 N N . GLU A 1 337 ? 23.689 7.304 -11.323 1.00 96.62 337 GLU A N 1
ATOM 2624 C CA . GLU A 1 337 ? 24.962 6.713 -11.740 1.00 96.62 337 GLU A CA 1
ATOM 2625 C C . GLU A 1 337 ? 24.840 5.203 -11.990 1.00 96.62 337 GLU A C 1
ATOM 2627 O O . GLU A 1 337 ? 25.333 4.692 -12.992 1.00 96.62 337 GLU A O 1
ATOM 2632 N N . ARG A 1 338 ? 24.145 4.470 -11.115 1.00 96.69 338 ARG A N 1
ATOM 2633 C CA . ARG A 1 338 ? 23.909 3.033 -11.316 1.00 96.69 338 ARG A CA 1
ATOM 2634 C C . ARG A 1 338 ? 23.001 2.759 -12.503 1.00 96.69 338 ARG A C 1
ATOM 2636 O O . ARG A 1 338 ? 23.227 1.808 -13.245 1.00 96.69 338 ARG A O 1
ATOM 2643 N N . TRP A 1 339 ? 21.983 3.594 -12.689 1.00 96.62 339 TRP A N 1
ATOM 2644 C CA . TRP A 1 339 ? 21.050 3.484 -13.800 1.00 96.62 339 TRP A CA 1
ATOM 2645 C C . TRP A 1 339 ? 21.749 3.667 -15.148 1.00 96.62 339 TRP A C 1
ATOM 2647 O O . TRP A 1 339 ? 21.482 2.910 -16.075 1.00 96.62 339 TRP A O 1
ATOM 2657 N N . SER A 1 340 ? 22.676 4.624 -15.265 1.00 96.31 340 SER A N 1
ATOM 2658 C CA . SER A 1 340 ? 23.423 4.843 -16.513 1.00 96.31 340 SER A CA 1
ATOM 2659 C C . SER A 1 340 ? 24.389 3.702 -16.856 1.00 96.31 340 SER A C 1
ATOM 2661 O O . SER A 1 340 ? 24.750 3.542 -18.020 1.00 96.31 340 SER A O 1
ATOM 2663 N N . GLN A 1 341 ? 24.766 2.883 -15.870 1.00 96.88 341 GLN A N 1
ATOM 2664 C CA . GLN A 1 341 ? 25.580 1.677 -16.053 1.00 96.88 341 GLN A CA 1
ATOM 2665 C C . GLN A 1 341 ? 24.753 0.428 -16.407 1.00 96.88 341 GLN A C 1
ATOM 2667 O O . GLN A 1 341 ? 25.326 -0.608 -16.741 1.00 96.88 341 GLN A O 1
ATOM 2672 N N . ALA A 1 342 ? 23.419 0.492 -16.349 1.00 95.44 342 ALA A N 1
ATOM 2673 C CA . ALA A 1 342 ? 22.550 -0.613 -16.740 1.00 95.44 342 ALA A CA 1
ATOM 2674 C C . ALA A 1 342 ? 22.447 -0.699 -18.276 1.00 95.44 342 ALA A C 1
ATOM 2676 O O . ALA A 1 342 ? 21.863 0.169 -18.926 1.00 95.44 342 ALA A O 1
ATOM 2677 N N . VAL A 1 343 ? 23.006 -1.761 -18.867 1.00 95.88 343 VAL A N 1
ATOM 2678 C CA . VAL A 1 343 ? 23.105 -1.922 -20.328 1.00 95.88 343 VAL A CA 1
ATOM 2679 C C . VAL A 1 343 ? 22.014 -2.864 -20.861 1.00 95.88 343 VAL A C 1
ATOM 2681 O O . VAL A 1 343 ? 21.983 -4.033 -20.472 1.00 95.88 343 VAL A O 1
ATOM 2684 N N . PRO A 1 344 ? 21.145 -2.414 -21.790 1.00 96.62 344 PRO A N 1
ATOM 2685 C CA . PRO A 1 344 ? 20.191 -3.290 -22.469 1.00 96.62 344 PRO A CA 1
ATOM 2686 C C . PRO A 1 344 ? 20.856 -4.496 -23.143 1.00 96.62 344 PRO A C 1
ATOM 2688 O O . PRO A 1 344 ? 21.883 -4.363 -23.805 1.00 96.62 344 PRO A O 1
ATOM 2691 N N . GLY A 1 345 ? 20.233 -5.668 -23.022 1.00 96.00 345 GLY A N 1
ATOM 2692 C CA . GLY A 1 345 ? 20.742 -6.926 -23.573 1.00 96.00 345 GLY A CA 1
ATOM 2693 C C . GLY A 1 345 ? 21.757 -7.641 -22.680 1.00 96.00 345 GLY A C 1
ATOM 2694 O O . GLY A 1 345 ? 22.270 -8.683 -23.079 1.00 96.00 345 GLY A O 1
ATOM 2695 N N . GLN A 1 346 ? 22.034 -7.118 -21.483 1.00 96.50 346 GLN A N 1
ATOM 2696 C CA . GLN A 1 346 ? 22.914 -7.740 -20.494 1.00 96.50 346 GLN A CA 1
ATOM 2697 C C . GLN A 1 346 ? 22.169 -7.971 -19.176 1.00 96.50 346 GLN A C 1
ATOM 2699 O O . GLN A 1 346 ? 21.206 -7.268 -18.859 1.00 96.50 346 GLN A O 1
ATOM 2704 N N . SER A 1 347 ? 22.620 -8.954 -18.398 1.00 95.44 347 SER A N 1
ATOM 2705 C CA . SER A 1 347 ? 22.177 -9.114 -17.012 1.00 95.44 347 SER A CA 1
ATOM 2706 C C . SER A 1 347 ? 22.747 -7.998 -16.136 1.00 95.44 347 SER A C 1
ATOM 2708 O O . SER A 1 347 ? 23.875 -7.549 -16.344 1.00 95.44 347 SER A O 1
ATOM 2710 N N . LEU A 1 348 ? 21.982 -7.569 -15.131 1.00 96.56 348 LEU A N 1
ATOM 2711 C CA . LEU A 1 348 ? 22.418 -6.561 -14.169 1.00 96.56 348 LEU A CA 1
ATOM 2712 C C . LEU A 1 348 ? 23.702 -7.001 -13.449 1.00 96.56 348 LEU A C 1
ATOM 2714 O O . LEU A 1 348 ? 23.767 -8.092 -12.879 1.00 96.56 348 LEU A O 1
ATOM 2718 N N . SER A 1 349 ? 24.711 -6.127 -13.442 1.00 95.56 349 SER A N 1
ATOM 2719 C CA . SER A 1 349 ? 25.957 -6.376 -12.715 1.00 95.56 349 SER A CA 1
ATOM 2720 C C . SER A 1 349 ? 25.700 -6.517 -11.203 1.00 95.56 349 SER A C 1
ATOM 2722 O O . SER A 1 349 ? 25.030 -5.650 -10.630 1.00 95.56 349 SER A O 1
ATOM 2724 N N . PRO A 1 350 ? 26.302 -7.512 -10.517 1.00 92.75 350 PRO A N 1
ATOM 2725 C CA . PRO A 1 350 ? 26.209 -7.665 -9.061 1.00 92.75 350 PRO A CA 1
ATOM 2726 C C . PRO A 1 350 ? 26.682 -6.446 -8.255 1.00 92.75 350 PRO A C 1
ATOM 2728 O O . PRO A 1 350 ? 26.272 -6.267 -7.107 1.00 92.75 350 PRO A O 1
ATOM 2731 N N . SER A 1 351 ? 27.542 -5.601 -8.839 1.00 93.50 351 SER A N 1
ATOM 2732 C CA . SER A 1 351 ? 27.977 -4.341 -8.221 1.00 93.50 351 SER A CA 1
ATOM 2733 C C . SER A 1 351 ? 26.883 -3.269 -8.200 1.00 93.50 351 SER A C 1
ATOM 2735 O O . SER A 1 351 ? 26.933 -2.368 -7.369 1.00 93.50 351 SER A O 1
ATOM 2737 N N . LEU A 1 352 ? 25.898 -3.352 -9.100 1.00 95.38 352 LEU A N 1
ATOM 2738 C CA . LEU A 1 352 ? 24.801 -2.389 -9.213 1.00 95.38 352 LEU A CA 1
ATOM 2739 C C . LEU A 1 352 ? 23.579 -2.829 -8.408 1.00 95.38 352 LEU A C 1
ATOM 2741 O O . LEU A 1 352 ? 22.914 -1.999 -7.788 1.00 95.38 352 LEU A O 1
ATOM 2745 N N . GLY A 1 353 ? 23.289 -4.130 -8.405 1.00 94.75 353 GLY A N 1
ATOM 2746 C CA . GLY A 1 353 ? 22.203 -4.689 -7.618 1.00 94.75 353 GLY A CA 1
ATOM 2747 C C . GLY A 1 353 ? 22.090 -6.203 -7.712 1.00 94.75 353 GLY A C 1
ATOM 2748 O O . GLY A 1 353 ? 22.821 -6.859 -8.449 1.00 94.75 353 GLY A O 1
ATOM 2749 N N . ASN A 1 354 ? 21.166 -6.758 -6.929 1.00 93.94 354 ASN A N 1
ATOM 2750 C CA . ASN A 1 354 ? 20.954 -8.198 -6.826 1.00 93.94 354 ASN A CA 1
ATOM 2751 C C . ASN A 1 354 ? 19.512 -8.569 -7.229 1.00 93.94 354 ASN A C 1
ATOM 2753 O O . ASN A 1 354 ? 18.612 -8.510 -6.383 1.00 93.94 354 ASN A O 1
ATOM 2757 N N . PRO A 1 355 ? 19.277 -8.987 -8.489 1.00 93.12 355 PRO A N 1
ATOM 2758 C CA . PRO A 1 355 ? 17.952 -9.407 -8.948 1.00 93.12 355 PRO A CA 1
ATOM 2759 C C . PRO A 1 355 ? 17.358 -10.546 -8.107 1.00 93.12 355 PRO A C 1
ATOM 2761 O O . PRO A 1 355 ? 16.158 -10.553 -7.833 1.00 93.12 355 PRO A O 1
ATOM 2764 N N . ALA A 1 356 ? 18.191 -11.467 -7.604 1.00 92.50 356 ALA A N 1
ATOM 2765 C CA . ALA A 1 356 ? 17.728 -12.560 -6.753 1.00 92.50 356 ALA A CA 1
ATOM 2766 C C . ALA A 1 356 ? 17.168 -12.055 -5.413 1.00 92.50 356 ALA A C 1
ATOM 2768 O O . ALA A 1 356 ? 16.176 -12.600 -4.929 1.00 92.50 356 ALA A O 1
ATOM 2769 N N . ALA A 1 357 ? 17.740 -10.991 -4.841 1.00 92.62 357 ALA A N 1
ATOM 2770 C CA . ALA A 1 357 ? 17.221 -10.376 -3.618 1.00 92.62 357 ALA A CA 1
ATOM 2771 C C . ALA A 1 357 ? 15.852 -9.715 -3.849 1.00 92.62 357 ALA A C 1
ATOM 2773 O O . ALA A 1 357 ? 14.934 -9.912 -3.052 1.00 92.62 357 ALA A O 1
ATOM 2774 N N . PHE A 1 358 ? 15.675 -8.995 -4.964 1.00 92.25 358 PHE A N 1
ATOM 2775 C CA . PHE A 1 358 ? 14.362 -8.469 -5.357 1.00 92.25 358 PHE A CA 1
ATOM 2776 C C . PHE A 1 358 ? 13.348 -9.607 -5.540 1.00 92.25 358 PHE A C 1
ATOM 2778 O O . PHE A 1 358 ? 12.227 -9.551 -5.035 1.00 92.25 358 PHE A O 1
ATOM 2785 N N . ASN A 1 359 ? 13.761 -10.684 -6.206 1.00 90.69 359 ASN A N 1
ATOM 2786 C CA . ASN A 1 359 ? 12.920 -11.843 -6.463 1.00 90.69 359 ASN A CA 1
ATOM 2787 C C . ASN A 1 359 ? 12.482 -12.564 -5.174 1.00 90.69 359 ASN A C 1
ATOM 2789 O O . ASN A 1 359 ? 11.325 -12.977 -5.053 1.00 90.69 359 ASN A O 1
ATOM 2793 N N . GLN A 1 360 ? 13.387 -12.689 -4.199 1.00 92.62 360 GLN A N 1
ATOM 2794 C CA . GLN A 1 360 ? 13.088 -13.207 -2.862 1.00 92.62 360 GLN A CA 1
ATOM 2795 C C . GLN A 1 360 ? 12.127 -12.282 -2.111 1.00 92.62 360 GLN A C 1
ATOM 2797 O O . GLN A 1 360 ? 11.137 -12.760 -1.561 1.00 92.62 360 GLN A O 1
ATOM 2802 N N . ALA A 1 361 ? 12.358 -10.965 -2.141 1.00 92.88 361 ALA A N 1
ATOM 2803 C CA . ALA A 1 361 ? 11.456 -9.986 -1.536 1.00 92.88 361 ALA A CA 1
ATOM 2804 C C . ALA A 1 361 ? 10.044 -10.059 -2.146 1.00 92.88 361 ALA A C 1
ATOM 2806 O O . ALA A 1 361 ? 9.055 -10.030 -1.417 1.00 92.88 361 ALA A O 1
ATOM 2807 N N . PHE A 1 362 ? 9.940 -10.247 -3.465 1.00 92.31 362 PHE A N 1
ATOM 2808 C CA . PHE A 1 362 ? 8.668 -10.455 -4.154 1.00 92.31 362 PHE A CA 1
ATOM 2809 C C . PHE A 1 362 ? 7.968 -11.749 -3.713 1.00 92.31 362 PHE A C 1
ATOM 2811 O O . PHE A 1 362 ? 6.780 -11.728 -3.402 1.00 92.31 362 PHE A O 1
ATOM 2818 N N . LEU A 1 363 ? 8.685 -12.877 -3.644 1.00 94.38 363 LEU A N 1
ATOM 2819 C CA . LEU A 1 363 ? 8.128 -14.156 -3.175 1.00 94.38 363 LEU A CA 1
ATOM 2820 C C . LEU A 1 363 ? 7.661 -14.102 -1.728 1.00 94.38 363 LEU A C 1
ATOM 2822 O O . LEU A 1 363 ? 6.632 -14.693 -1.385 1.00 94.38 363 LEU A O 1
ATOM 2826 N N . ARG A 1 364 ? 8.378 -13.343 -0.901 1.00 95.31 364 ARG A N 1
ATOM 2827 C CA . ARG A 1 364 ? 8.027 -13.125 0.494 1.00 95.31 364 ARG A CA 1
ATOM 2828 C C . ARG A 1 364 ? 6.643 -12.515 0.643 1.00 95.31 364 ARG A C 1
ATOM 2830 O O . ARG A 1 364 ? 5.931 -12.925 1.547 1.00 95.31 364 ARG A O 1
ATOM 2837 N N . LEU A 1 365 ? 6.187 -11.664 -0.282 1.00 94.75 365 LEU A N 1
ATOM 2838 C CA . LEU A 1 365 ? 4.816 -11.120 -0.273 1.00 94.75 365 LEU A CA 1
ATOM 2839 C C . LEU A 1 365 ? 3.723 -12.195 -0.289 1.00 94.75 365 LEU A C 1
ATOM 2841 O O . LEU A 1 365 ? 2.598 -11.937 0.133 1.00 94.75 365 LEU A O 1
ATOM 2845 N N . PHE A 1 366 ? 4.048 -13.383 -0.793 1.00 96.38 366 PHE A N 1
ATOM 2846 C CA . PHE A 1 366 ? 3.151 -14.527 -0.904 1.00 96.38 366 PHE A CA 1
ATOM 2847 C C . PHE A 1 366 ? 3.502 -15.632 0.101 1.00 96.38 366 PHE A C 1
ATOM 2849 O O . PHE A 1 366 ? 3.029 -16.755 -0.039 1.00 96.38 366 PHE A O 1
ATOM 2856 N N . GLY A 1 367 ? 4.335 -15.336 1.102 1.00 96.88 367 GLY A N 1
ATOM 2857 C CA . GLY A 1 367 ? 4.747 -16.289 2.129 1.00 96.88 367 GLY A CA 1
ATOM 2858 C C . GLY A 1 367 ? 5.822 -17.283 1.682 1.00 96.88 367 GLY A C 1
ATOM 2859 O O . GLY A 1 367 ? 6.045 -18.271 2.371 1.00 96.88 367 GLY A O 1
ATOM 2860 N N . PHE A 1 368 ? 6.499 -17.059 0.556 1.00 97.19 368 PHE A N 1
ATOM 2861 C CA . PHE A 1 368 ? 7.595 -17.915 0.086 1.00 97.19 368 PHE A CA 1
ATOM 2862 C C . PHE A 1 368 ? 8.974 -17.312 0.396 1.00 97.19 368 PHE A C 1
ATOM 2864 O O . PHE A 1 368 ? 9.073 -16.176 0.853 1.00 97.19 368 PHE A O 1
ATOM 2871 N N . SER A 1 369 ? 10.042 -18.063 0.111 1.00 95.12 369 SER A N 1
ATOM 2872 C CA . SER A 1 369 ? 11.437 -17.607 0.253 1.00 95.12 369 SER A CA 1
ATOM 2873 C C . SER A 1 369 ? 11.834 -17.190 1.670 1.00 95.12 369 SER A C 1
ATOM 2875 O O . SER A 1 369 ? 12.681 -16.315 1.847 1.00 95.12 369 SER A O 1
ATOM 2877 N N . ARG A 1 370 ? 11.238 -17.826 2.681 1.00 95.44 370 ARG A N 1
ATOM 2878 C CA . ARG A 1 370 ? 11.706 -17.741 4.060 1.00 95.44 370 ARG A CA 1
ATOM 2879 C C . ARG A 1 370 ? 12.546 -18.964 4.422 1.00 95.44 370 ARG A C 1
ATOM 2881 O O . ARG A 1 370 ? 12.280 -20.055 3.938 1.00 95.44 370 ARG A O 1
ATOM 2888 N N . ASN A 1 371 ? 13.539 -18.786 5.288 1.00 95.75 371 ASN A N 1
ATOM 2889 C CA . ASN A 1 371 ? 14.395 -19.890 5.743 1.00 95.75 371 ASN A CA 1
ATOM 2890 C C . ASN A 1 371 ? 13.862 -20.571 7.015 1.00 95.75 371 ASN A C 1
ATOM 2892 O O . ASN A 1 371 ? 14.373 -21.610 7.411 1.00 95.75 371 ASN A O 1
ATOM 2896 N N . ASP A 1 372 ? 12.865 -19.972 7.667 1.00 96.00 372 ASP A N 1
ATOM 2897 C CA . ASP A 1 372 ? 12.253 -20.422 8.922 1.00 96.00 372 ASP A CA 1
ATOM 2898 C C . ASP A 1 372 ? 10.891 -21.109 8.714 1.00 96.00 372 ASP A C 1
ATOM 2900 O O . ASP A 1 372 ? 10.125 -21.270 9.661 1.00 96.00 372 ASP A O 1
ATOM 2904 N N . VAL A 1 373 ? 10.575 -21.504 7.477 1.00 96.75 373 VAL A N 1
ATOM 2905 C CA . VAL A 1 373 ? 9.338 -22.205 7.113 1.00 96.75 373 VAL A CA 1
ATOM 2906 C C . VAL A 1 373 ? 9.696 -23.448 6.311 1.00 96.75 373 VAL A C 1
ATOM 2908 O O . VAL A 1 373 ? 10.381 -23.346 5.294 1.00 96.75 373 VAL A O 1
ATOM 2911 N N . ASP A 1 374 ? 9.203 -24.607 6.746 1.00 95.88 374 ASP A N 1
ATOM 2912 C CA . ASP A 1 374 ? 9.279 -25.832 5.953 1.00 95.88 374 ASP A CA 1
ATOM 2913 C C . ASP A 1 374 ? 8.189 -25.812 4.869 1.00 95.88 374 ASP A C 1
ATOM 2915 O O . ASP A 1 374 ? 6.994 -25.768 5.165 1.00 95.88 374 ASP A O 1
ATOM 2919 N N . TYR A 1 375 ? 8.607 -25.781 3.602 1.00 96.81 375 TYR A N 1
ATOM 2920 C CA . TYR A 1 375 ? 7.713 -25.747 2.439 1.00 96.81 375 TYR A CA 1
ATOM 2921 C C . TYR A 1 375 ? 7.405 -27.132 1.860 1.00 96.81 375 TYR A C 1
ATOM 2923 O O . TYR A 1 375 ? 6.601 -27.227 0.928 1.00 96.81 375 TYR A O 1
ATOM 2931 N N . GLU A 1 376 ? 8.051 -28.190 2.353 1.00 96.25 376 GLU A N 1
ATOM 2932 C CA . GLU A 1 376 ? 7.744 -29.566 1.955 1.00 96.25 376 GLU A CA 1
ATOM 2933 C C . GLU A 1 376 ? 6.671 -30.187 2.862 1.00 96.25 376 GLU A C 1
ATOM 2935 O O . GLU A 1 376 ? 5.970 -31.110 2.435 1.00 96.25 376 GLU A O 1
ATOM 2940 N N . ASP A 1 377 ? 6.461 -29.623 4.053 1.00 95.06 377 ASP A N 1
ATOM 2941 C CA . ASP A 1 377 ? 5.400 -30.033 4.966 1.00 95.06 377 ASP A CA 1
ATOM 2942 C C . ASP A 1 377 ? 3.994 -29.686 4.426 1.00 95.06 377 ASP A C 1
ATOM 2944 O O . ASP A 1 377 ? 3.696 -28.539 4.066 1.00 95.06 377 ASP A O 1
ATOM 2948 N N . PRO A 1 378 ? 3.065 -30.662 4.359 1.00 94.38 378 PRO A N 1
ATOM 2949 C CA . PRO A 1 378 ? 1.697 -30.386 3.952 1.00 94.38 378 PRO A CA 1
ATOM 2950 C C . PRO A 1 378 ? 0.967 -29.481 4.954 1.00 94.38 378 PRO A C 1
ATOM 2952 O O . PRO A 1 378 ? 0.852 -29.811 6.127 1.00 94.38 378 PRO A O 1
ATOM 2955 N N . VAL A 1 379 ? 0.329 -28.416 4.459 1.00 94.50 379 VAL A N 1
ATOM 2956 C CA . VAL A 1 379 ? -0.506 -27.516 5.278 1.00 94.50 379 VAL A CA 1
ATOM 2957 C C . VAL 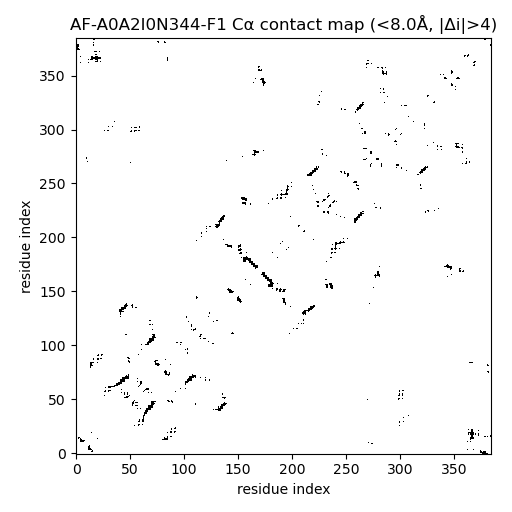A 1 379 ? -1.972 -27.533 4.834 1.00 94.50 379 VAL A C 1
ATOM 2959 O O . VAL A 1 379 ? -2.262 -27.702 3.643 1.00 94.50 379 VAL A O 1
ATOM 2962 N N . ASP A 1 380 ? -2.916 -27.382 5.767 1.00 93.75 380 ASP A N 1
ATOM 2963 C CA . ASP A 1 380 ? -4.325 -27.132 5.435 1.00 93.75 380 ASP A CA 1
ATOM 2964 C C . ASP A 1 380 ? -4.487 -25.665 4.993 1.00 93.75 380 ASP A C 1
ATOM 2966 O O . ASP A 1 380 ? -4.315 -24.758 5.808 1.00 93.75 380 ASP A O 1
ATOM 2970 N N . PRO A 1 381 ? -4.825 -25.380 3.721 1.00 92.00 381 PRO A N 1
ATOM 2971 C CA . PRO A 1 381 ? -4.999 -24.008 3.263 1.00 92.00 381 PRO A CA 1
ATOM 2972 C C . PRO A 1 381 ? -6.216 -23.313 3.886 1.00 92.00 381 PRO A C 1
ATOM 2974 O O . PRO A 1 381 ? -6.313 -22.096 3.742 1.00 92.00 381 PRO A O 1
ATOM 2977 N N . ARG A 1 382 ? -7.140 -24.044 4.527 1.00 91.94 382 ARG A N 1
ATOM 2978 C CA . ARG A 1 382 ? -8.354 -23.514 5.170 1.00 91.94 382 ARG A CA 1
ATOM 2979 C C . ARG A 1 382 ? -8.144 -23.201 6.642 1.00 91.94 382 ARG A C 1
ATOM 2981 O O . ARG A 1 382 ? -8.569 -22.137 7.080 1.00 91.94 382 ARG A O 1
ATOM 2988 N N . ASN A 1 383 ? -7.460 -24.088 7.363 1.00 90.31 383 ASN A N 1
ATOM 2989 C CA . ASN A 1 383 ? -7.172 -23.950 8.792 1.00 90.31 383 ASN A CA 1
ATOM 2990 C C . ASN A 1 383 ? -5.673 -24.172 9.066 1.00 90.31 383 ASN A C 1
ATOM 2992 O O . ASN A 1 383 ? -5.293 -25.192 9.637 1.00 90.31 383 ASN A O 1
ATOM 2996 N N . PRO A 1 384 ? -4.801 -23.255 8.615 1.00 88.75 384 PRO A N 1
ATOM 2997 C CA . PRO A 1 384 ? -3.355 -23.465 8.671 1.00 88.75 384 PRO A CA 1
ATOM 2998 C C . PRO A 1 384 ? -2.729 -23.290 10.063 1.00 88.75 384 PRO A C 1
ATOM 3000 O O . PRO A 1 384 ? -1.568 -23.659 10.229 1.00 88.75 384 PRO A O 1
ATOM 3003 N N . PHE A 1 385 ? -3.446 -22.695 11.022 1.00 86.69 385 PHE A N 1
ATOM 3004 C CA . PHE A 1 385 ? -2.987 -22.440 12.391 1.00 86.69 385 PHE A CA 1
ATOM 3005 C C . PHE A 1 385 ? -4.157 -22.260 13.351 1.00 86.69 385 PHE A C 1
ATOM 3007 O O . PHE A 1 385 ? -5.133 -21.573 12.963 1.00 86.69 385 PHE A O 1
#

Nearest PDB structures (foldseek):
  5jai-assembly1_A  TM=9.341E-01  e=1.796E-40  Yersinia pestis
  5jaq-assembly1_A  TM=9.374E-01  e=1.339E-40  Yersinia pestis
  8rcz-assembly1_A  TM=9.451E-01  e=9.112E-39  Pseudomonas aeruginosa
  4fbg-assembly3_C  TM=9.253E-01  e=4.253E-39  Treponema denticola ATCC 35405
  4euf-assembly1_A  TM=9.358E-01  e=8.449E-38  Clostridium acetobutylicum ATCC 824

Sequence (385 aa):
MVIKPKRKKFLCINSHPLGCAANVQEEITRAKALPFPQRPLTVLILGASSGYGLSSRIVSAFGMGANTLGVYYARPPEDQRVADAGWYNTLALAQELKKTSGIHHHVNRDAFSLAAKQETAKCLRDAFPRGVDLLIYSIAAPRRLCGDRVYRSTIKPLGAPVETLDMDPESGMISKITVAPATKEEADETRKVMGGEDWLDWVHYLKHEGLLNEGAKTFAYTYIGSELTRGIYNAGTIGYAKDHLLETARWLNDQGILQAHVVSQPAVVTQSSAVIPSISLYMTLLMKLYEENHRDNSCVSHIARMMEHVFYSSSEDVLYINNEDELLPQVQNVLKERWSQAVPGQSLSPSLGNPAAFNQAFLRLFGFSRNDVDYEDPVDPRNPF

Solvent-accessible surface area (backbone atoms only — not comparable to full-atom values): 20388 Å² total; per-residue (Å²): 80,65,64,73,93,42,74,59,85,83,38,70,82,47,35,32,54,71,31,21,29,53,52,47,52,50,50,41,57,55,22,54,71,45,97,48,82,73,50,97,39,31,36,38,26,36,29,29,30,49,66,61,22,25,27,43,51,40,34,38,39,52,24,27,56,19,22,38,38,31,33,23,73,52,52,68,50,52,100,93,39,57,23,38,38,35,34,34,28,43,53,41,46,51,59,59,48,70,74,49,94,54,57,74,50,77,43,83,33,59,76,78,37,68,66,32,54,52,53,51,51,50,50,42,69,75,69,40,98,59,40,30,41,32,41,40,45,40,74,83,62,64,51,37,67,57,89,94,46,76,35,46,44,50,84,22,12,51,89,48,67,42,76,48,59,31,38,44,53,88,74,25,38,25,39,75,47,73,43,61,42,46,54,71,66,45,32,52,25,10,27,70,41,60,19,25,65,61,59,49,51,50,53,51,51,36,51,74,71,66,39,51,35,89,88,17,34,34,37,36,70,44,64,62,74,51,82,92,48,20,57,45,39,40,57,8,20,49,20,58,4,46,51,37,34,50,54,42,24,50,50,38,40,78,67,67,73,42,54,33,27,35,35,29,46,56,96,53,89,38,83,77,45,57,71,39,85,34,40,50,40,51,49,21,38,49,52,38,54,27,59,78,66,74,49,88,77,47,53,48,60,56,41,49,59,47,53,47,46,80,73,68,49,86,68,79,86,61,50,66,43,84,58,39,71,64,68,38,67,75,49,43,52,54,51,52,57,47,54,74,67,61,51,66,84,34,58,64,52,76,91,50,22,45,38,65,56,48,41,36,53,53,36,39,70,26,18,36,81,57,91,91,54,76,60,78,56,66,42,49,69,83,68,70,122

Mean predicted aligned error: 4.04 Å

Radius of gyration: 20.44 Å; Cα contacts (8 Å, |Δi|>4): 772; chains: 1; bounding box: 51×54×51 Å

pLDDT: mean 93.64, std 6.28, range [53.84, 98.81]